Protein AF-0000000078593624 (afdb_homodimer)

Structure (mmCIF, N/CA/C/O backbone):
data_AF-0000000078593624-model_v1
#
loop_
_entity.id
_entity.type
_entity.pdbx_description
1 polymer 'Cobalt-precorrin-6x reductase'
#
loop_
_atom_site.group_PDB
_atom_site.id
_atom_site.type_symbol
_atom_site.label_atom_id
_atom_site.label_alt_id
_atom_site.label_comp_id
_atom_site.label_asym_id
_atom_site.label_entity_id
_atom_site.label_seq_id
_atom_site.pdbx_PDB_ins_code
_atom_site.Cartn_x
_atom_site.Cartn_y
_atom_site.Cartn_z
_atom_site.occupancy
_atom_site.B_iso_or_equiv
_atom_site.auth_seq_id
_atom_site.auth_comp_id
_atom_site.auth_asym_id
_atom_site.auth_atom_id
_atom_site.pdbx_PDB_model_num
ATOM 1 N N . MET A 1 1 ? 10.789 -26.922 -28.766 1 96.38 1 MET A N 1
ATOM 2 C CA . MET A 1 1 ? 10.875 -25.859 -27.75 1 96.38 1 MET A CA 1
ATOM 3 C C . MET A 1 1 ? 9.906 -26.125 -26.609 1 96.38 1 MET A C 1
ATOM 5 O O . MET A 1 1 ? 8.805 -26.625 -26.828 1 96.38 1 MET A O 1
ATOM 9 N N . ILE A 1 2 ? 10.289 -25.797 -25.391 1 97.94 2 ILE A N 1
ATOM 10 C CA . ILE A 1 2 ? 9.43 -25.969 -24.234 1 97.94 2 ILE A CA 1
ATOM 11 C C . ILE A 1 2 ? 8.68 -24.672 -23.938 1 97.94 2 ILE A C 1
ATOM 13 O O . ILE A 1 2 ? 9.281 -23.594 -23.891 1 97.94 2 ILE A O 1
ATOM 17 N N . GLY A 1 3 ? 7.391 -24.734 -23.875 1 98.31 3 GLY A N 1
ATOM 18 C CA . GLY A 1 3 ? 6.582 -23.609 -23.438 1 98.31 3 GLY A CA 1
ATOM 19 C C . GLY A 1 3 ? 6.301 -23.625 -21.938 1 98.31 3 GLY A C 1
ATOM 20 O O . GLY A 1 3 ? 6.039 -24.688 -21.359 1 98.31 3 GLY A O 1
ATOM 21 N N . LEU A 1 4 ? 6.387 -22.484 -21.344 1 98.38 4 LEU A N 1
ATOM 22 C CA . LEU A 1 4 ? 6.082 -22.312 -19.922 1 98.38 4 LEU A CA 1
ATOM 23 C C . LEU A 1 4 ? 5.086 -21.188 -19.719 1 98.38 4 LEU A C 1
ATOM 25 O O . LEU A 1 4 ? 5.305 -20.062 -20.172 1 98.38 4 LEU A O 1
ATOM 29 N N . ILE A 1 5 ? 3.967 -21.469 -19.094 1 98.06 5 ILE A N 1
ATOM 30 C CA . ILE A 1 5 ? 3.113 -20.438 -18.516 1 98.06 5 ILE A CA 1
ATOM 31 C C . ILE A 1 5 ? 3.416 -20.297 -17.016 1 98.06 5 ILE A C 1
ATOM 33 O O . ILE A 1 5 ? 3.211 -21.219 -16.25 1 98.06 5 ILE A O 1
ATOM 37 N N . LEU A 1 6 ? 3.932 -19.125 -16.703 1 95.94 6 LEU A N 1
ATOM 38 C CA . LEU A 1 6 ? 4.34 -18.906 -15.328 1 95.94 6 LEU A CA 1
ATOM 39 C C . LEU A 1 6 ? 3.496 -17.812 -14.68 1 95.94 6 LEU A C 1
ATOM 41 O O . LEU A 1 6 ? 3.145 -16.828 -15.328 1 95.94 6 LEU A O 1
ATOM 45 N N . GLY A 1 7 ? 3.127 -17.984 -13.367 1 89.88 7 GLY A N 1
ATOM 46 C CA . GLY A 1 7 ? 2.311 -17.016 -12.633 1 89.88 7 GLY A CA 1
ATOM 47 C C . GLY A 1 7 ? 2.402 -17.188 -11.125 1 89.88 7 GLY A C 1
ATOM 48 O O . GLY A 1 7 ? 1.666 -16.547 -10.375 1 89.88 7 GLY A O 1
ATOM 49 N N . THR A 1 8 ? 3.234 -18.047 -10.641 1 86.19 8 THR A N 1
ATOM 50 C CA . THR A 1 8 ? 3.455 -18.281 -9.219 1 86.19 8 THR A CA 1
ATOM 51 C C . THR A 1 8 ? 4.934 -18.141 -8.875 1 86.19 8 THR A C 1
ATOM 53 O O . THR A 1 8 ? 5.777 -18 -9.758 1 86.19 8 THR A O 1
ATOM 56 N N . SER A 1 9 ? 5.156 -18.125 -7.594 1 88.06 9 SER A N 1
ATOM 57 C CA . SER A 1 9 ? 6.539 -17.984 -7.148 1 88.06 9 SER A CA 1
ATOM 58 C C . SER A 1 9 ? 7.379 -19.188 -7.559 1 88.06 9 SER A C 1
ATOM 60 O O . SER A 1 9 ? 8.602 -19.078 -7.68 1 88.06 9 SER A O 1
ATOM 62 N N . GLU A 1 10 ? 6.758 -20.312 -7.812 1 92.25 10 GLU A N 1
ATOM 63 C CA . GLU A 1 10 ? 7.449 -21.531 -8.242 1 92.25 10 GLU A CA 1
ATOM 64 C C . GLU A 1 10 ? 8.008 -21.375 -9.656 1 92.25 10 GLU A C 1
ATOM 66 O O . GLU A 1 10 ? 8.883 -22.125 -10.07 1 92.25 10 GLU A O 1
ATOM 71 N N . GLY A 1 11 ? 7.453 -20.438 -10.312 1 92.94 11 GLY A N 1
ATOM 72 C CA . GLY A 1 11 ? 7.883 -20.219 -11.688 1 92.94 11 GLY A CA 1
ATOM 73 C C . GLY A 1 11 ? 9.383 -20.062 -11.828 1 92.94 11 GLY A C 1
ATOM 74 O O . GLY A 1 11 ? 9.992 -20.625 -12.734 1 92.94 11 GLY A O 1
ATOM 75 N N . LYS A 1 12 ? 10.008 -19.344 -10.961 1 94.25 12 LYS A N 1
ATOM 76 C CA . LYS A 1 12 ? 11.453 -19.125 -10.992 1 94.25 12 LYS A CA 1
ATOM 77 C C . LYS A 1 12 ? 12.203 -20.438 -10.773 1 94.25 12 LYS A C 1
ATOM 79 O O . LYS A 1 12 ? 13.219 -20.703 -11.43 1 94.25 12 LYS A O 1
ATOM 84 N N . ASP A 1 13 ? 11.711 -21.203 -9.805 1 95.75 13 ASP A N 1
ATOM 85 C CA . ASP A 1 13 ? 12.328 -22.5 -9.523 1 95.75 13 ASP A CA 1
ATOM 86 C C . ASP A 1 13 ? 12.234 -23.438 -10.727 1 95.75 13 ASP A C 1
ATOM 88 O O . ASP A 1 13 ? 13.219 -24.094 -11.086 1 95.75 13 ASP A O 1
ATOM 92 N N . ILE A 1 14 ? 11.125 -23.469 -11.328 1 96.94 14 ILE A N 1
ATOM 93 C CA . ILE A 1 14 ? 10.891 -24.297 -12.5 1 96.94 14 ILE A CA 1
ATOM 94 C C . ILE A 1 14 ? 11.844 -23.891 -13.625 1 96.94 14 ILE A C 1
ATOM 96 O O . ILE A 1 14 ? 12.531 -24.734 -14.203 1 96.94 14 ILE A O 1
ATOM 100 N N . LEU A 1 15 ? 11.875 -22.609 -13.852 1 96.69 15 LEU A N 1
ATOM 101 C CA . LEU A 1 15 ? 12.727 -22.094 -14.922 1 96.69 15 LEU A CA 1
ATOM 102 C C . LEU A 1 15 ? 14.195 -22.359 -14.633 1 96.69 15 LEU A C 1
ATOM 104 O O . LEU A 1 15 ? 14.953 -22.75 -15.523 1 96.69 15 LEU A O 1
ATOM 108 N N . SER A 1 16 ? 14.578 -22.141 -13.398 1 96.81 16 SER A N 1
ATOM 109 C CA . SER A 1 16 ? 15.961 -22.391 -12.992 1 96.81 16 SER A CA 1
ATOM 110 C C . SER A 1 16 ? 16.359 -23.828 -13.25 1 96.81 16 SER A C 1
ATOM 112 O O . SER A 1 16 ? 17.453 -24.094 -13.766 1 96.81 16 SER A O 1
ATOM 114 N N . ARG A 1 17 ? 15.57 -24.734 -12.953 1 96.88 17 ARG A N 1
ATOM 115 C CA . ARG A 1 17 ? 15.859 -26.156 -13.109 1 96.88 17 ARG A CA 1
ATOM 116 C C . ARG A 1 17 ? 15.891 -26.547 -14.586 1 96.88 17 ARG A C 1
ATOM 118 O O . ARG A 1 17 ? 16.766 -27.297 -15.008 1 96.88 17 ARG A O 1
ATOM 125 N N . ILE A 1 18 ? 15.016 -26.047 -15.352 1 96.81 18 ILE A N 1
ATOM 126 C CA . ILE A 1 18 ? 14.984 -26.359 -16.781 1 96.81 18 ILE A CA 1
ATOM 127 C C . ILE A 1 18 ? 16.219 -25.781 -17.453 1 96.81 18 ILE A C 1
ATOM 129 O O . ILE A 1 18 ? 16.781 -26.406 -18.359 1 96.81 18 ILE A O 1
ATOM 133 N N . ASN A 1 19 ? 16.578 -24.562 -16.984 1 96.94 19 ASN A N 1
ATOM 134 C CA . ASN A 1 19 ? 17.719 -23.875 -17.562 1 96.94 19 ASN A CA 1
ATOM 135 C C . ASN A 1 19 ? 19 -24.688 -17.422 1 96.94 19 ASN A C 1
ATOM 137 O O . ASN A 1 19 ? 19.969 -24.469 -18.141 1 96.94 19 ASN A O 1
ATOM 141 N N . THR A 1 20 ? 19.078 -25.609 -16.453 1 95.94 20 THR A N 1
ATOM 142 C CA . THR A 1 20 ? 20.25 -26.469 -16.312 1 95.94 20 THR A CA 1
ATOM 143 C C . THR A 1 20 ? 20.359 -27.406 -17.5 1 95.94 20 THR A C 1
ATOM 145 O O . THR A 1 20 ? 21.422 -27.984 -17.75 1 95.94 20 THR A O 1
ATOM 148 N N . PHE A 1 21 ? 19.344 -27.531 -18.312 1 95.44 21 PHE A N 1
ATOM 149 C CA . PHE A 1 21 ? 19.328 -28.484 -19.422 1 95.44 21 PHE A CA 1
ATOM 150 C C . PHE A 1 21 ? 19.203 -27.75 -20.75 1 95.44 21 PHE A C 1
ATOM 152 O O . PHE A 1 21 ? 19.797 -28.172 -21.75 1 95.44 21 PHE A O 1
ATOM 159 N N . THR A 1 22 ? 18.469 -26.703 -20.828 1 96.06 22 THR A N 1
ATOM 160 C CA . THR A 1 22 ? 18.219 -26.062 -22.109 1 96.06 22 THR A CA 1
ATOM 161 C C . THR A 1 22 ? 17.797 -24.609 -21.906 1 96.06 22 THR A C 1
ATOM 163 O O . THR A 1 22 ? 17.375 -24.234 -20.812 1 96.06 22 THR A O 1
ATOM 166 N N . ASP A 1 23 ? 17.922 -23.812 -22.875 1 97.12 23 ASP A N 1
ATOM 167 C CA . ASP A 1 23 ? 17.406 -22.453 -22.906 1 97.12 23 ASP A CA 1
ATOM 168 C C . ASP A 1 23 ? 16.391 -22.281 -24.031 1 97.12 23 ASP A C 1
ATOM 170 O O . ASP A 1 23 ? 15.93 -21.156 -24.297 1 97.12 23 ASP A O 1
ATOM 174 N N . ASP A 1 24 ? 16.125 -23.344 -24.719 1 97.56 24 ASP A N 1
ATOM 175 C CA . ASP A 1 24 ? 15.117 -23.328 -25.781 1 97.56 24 ASP A CA 1
ATOM 176 C C . ASP A 1 24 ? 13.703 -23.297 -25.203 1 97.56 24 ASP A C 1
ATOM 178 O O . ASP A 1 24 ? 12.977 -24.297 -25.297 1 97.56 24 ASP A O 1
ATOM 182 N N . ILE A 1 25 ? 13.375 -22.125 -24.625 1 98.06 25 ILE A N 1
ATOM 183 C CA . ILE A 1 25 ? 12.172 -22 -23.812 1 98.06 25 ILE A CA 1
ATOM 184 C C . ILE A 1 25 ? 11.383 -20.766 -24.266 1 98.06 25 ILE A C 1
ATOM 186 O O . ILE A 1 25 ? 11.961 -19.719 -24.531 1 98.06 25 ILE A O 1
ATOM 190 N N . PHE A 1 26 ? 10.062 -20.938 -24.391 1 98.5 26 PHE A N 1
ATOM 191 C CA . PHE A 1 26 ? 9.094 -19.844 -24.484 1 98.5 26 PHE A CA 1
ATOM 192 C C . PHE A 1 26 ? 8.375 -19.641 -23.156 1 98.5 26 PHE A C 1
ATOM 194 O O . PHE A 1 26 ? 7.824 -20.578 -22.578 1 98.5 26 PHE A O 1
ATOM 201 N N . ILE A 1 27 ? 8.422 -18.438 -22.656 1 98.31 27 ILE A N 1
ATOM 202 C CA . ILE A 1 27 ? 7.75 -18.141 -21.391 1 98.31 27 ILE A CA 1
ATOM 203 C C . ILE A 1 27 ? 6.582 -17.188 -21.641 1 98.31 27 ILE A C 1
ATOM 205 O O . ILE A 1 27 ? 6.711 -16.219 -22.406 1 98.31 27 ILE A O 1
ATOM 209 N N . SER A 1 28 ? 5.461 -17.484 -21.047 1 98 28 SER A N 1
ATOM 210 C CA . SER A 1 28 ? 4.312 -16.578 -21.062 1 98 28 SER A CA 1
ATOM 211 C C . SER A 1 28 ? 3.883 -16.219 -19.641 1 98 28 SER A C 1
ATOM 213 O O . SER A 1 28 ? 3.703 -17.094 -18.797 1 98 28 SER A O 1
ATOM 215 N N . THR A 1 29 ? 3.766 -14.945 -19.312 1 95.94 29 THR A N 1
ATOM 216 C CA . THR A 1 29 ? 3.199 -14.414 -18.078 1 95.94 29 THR A CA 1
ATOM 217 C C . THR A 1 29 ? 2.023 -13.492 -18.375 1 95.94 29 THR A C 1
ATOM 219 O O . THR A 1 29 ? 1.863 -13.023 -19.5 1 95.94 29 THR A O 1
ATOM 222 N N . ALA A 1 30 ? 1.22 -13.242 -17.359 1 90.94 30 ALA A N 1
ATOM 223 C CA . ALA A 1 30 ? 0.015 -12.445 -17.578 1 90.94 30 ALA A CA 1
ATOM 224 C C . ALA A 1 30 ? 0.334 -10.953 -17.547 1 90.94 30 ALA A C 1
ATOM 226 O O . ALA A 1 30 ? -0.432 -10.141 -18.078 1 90.94 30 ALA A O 1
ATOM 227 N N . THR A 1 31 ? 1.437 -10.578 -16.891 1 88.69 31 THR A N 1
ATOM 228 C CA . THR A 1 31 ? 1.72 -9.164 -16.688 1 88.69 31 THR A CA 1
ATOM 229 C C . THR A 1 31 ? 3.189 -8.859 -16.969 1 88.69 31 THR A C 1
ATOM 231 O O . THR A 1 31 ? 4.035 -9.758 -16.906 1 88.69 31 THR A O 1
ATOM 234 N N . GLU A 1 32 ? 3.385 -7.605 -17.281 1 89.44 32 GLU A N 1
ATOM 235 C CA . GLU A 1 32 ? 4.758 -7.148 -17.469 1 89.44 32 GLU A CA 1
ATOM 236 C C . GLU A 1 32 ? 5.574 -7.34 -16.188 1 89.44 32 GLU A C 1
ATOM 238 O O . GLU A 1 32 ? 6.758 -7.68 -16.25 1 89.44 32 GLU A O 1
ATOM 243 N N . TYR A 1 33 ? 4.949 -7.137 -15.102 1 87.62 33 TYR A N 1
ATOM 244 C CA . TYR A 1 33 ? 5.629 -7.332 -13.828 1 87.62 33 TYR A CA 1
ATOM 245 C C . TYR A 1 33 ? 6.07 -8.781 -13.664 1 87.62 33 TYR A C 1
ATOM 247 O O . TYR A 1 33 ? 7.223 -9.055 -13.312 1 87.62 33 TYR A O 1
ATOM 255 N N . GLY A 1 34 ? 5.164 -9.664 -13.891 1 90.31 34 GLY A N 1
ATOM 256 C CA . GLY A 1 34 ? 5.52 -11.07 -13.828 1 90.31 34 GLY A CA 1
ATOM 257 C C . GLY A 1 34 ? 6.703 -11.43 -14.711 1 90.31 34 GLY A C 1
ATOM 258 O O . GLY A 1 34 ? 7.594 -12.172 -14.289 1 90.31 34 GLY A O 1
ATOM 259 N N . GLY A 1 35 ? 6.734 -10.891 -15.875 1 91.81 35 GLY A N 1
ATOM 260 C CA . GLY A 1 35 ? 7.836 -11.125 -16.797 1 91.81 35 GLY A CA 1
ATOM 261 C C . GLY A 1 35 ? 9.156 -10.555 -16.312 1 91.81 35 GLY A C 1
ATOM 262 O O . GLY A 1 35 ? 10.203 -11.18 -16.469 1 91.81 35 GLY A O 1
ATOM 263 N N . SER A 1 36 ? 9.055 -9.414 -15.742 1 90.12 36 SER A N 1
ATOM 264 C CA . SER A 1 36 ? 10.258 -8.727 -15.289 1 90.12 36 SER A CA 1
ATOM 265 C C . SER A 1 36 ? 10.984 -9.531 -14.219 1 90.12 36 SER A C 1
ATOM 267 O O . SER A 1 36 ? 12.195 -9.406 -14.055 1 90.12 36 SER A O 1
ATOM 269 N N . LEU A 1 37 ? 10.266 -10.375 -13.484 1 91.19 37 LEU A N 1
ATOM 270 C CA . LEU A 1 37 ? 10.844 -11.203 -12.43 1 91.19 37 LEU A CA 1
ATOM 271 C C . LEU A 1 37 ? 11.719 -12.305 -13.008 1 91.19 37 LEU A C 1
ATOM 273 O O . LEU A 1 37 ? 12.469 -12.953 -12.281 1 91.19 37 LEU A O 1
ATOM 277 N N . LEU A 1 38 ? 11.727 -12.445 -14.273 1 94.12 38 LEU A N 1
ATOM 278 C CA . LEU A 1 38 ? 12.398 -13.57 -14.906 1 94.12 38 LEU A CA 1
ATOM 279 C C . LEU A 1 38 ? 13.578 -13.094 -15.75 1 94.12 38 LEU A C 1
ATOM 281 O O . LEU A 1 38 ? 14.156 -13.875 -16.516 1 94.12 38 LEU A O 1
ATOM 285 N N . LYS A 1 39 ? 13.953 -11.836 -15.617 1 90.5 39 LYS A N 1
ATOM 286 C CA . LYS A 1 39 ? 14.945 -11.203 -16.484 1 90.5 39 LYS A CA 1
ATOM 287 C C . LYS A 1 39 ? 16.297 -11.891 -16.359 1 90.5 39 LYS A C 1
ATOM 289 O O . LYS A 1 39 ? 17.078 -11.898 -17.312 1 90.5 39 LYS A O 1
ATOM 294 N N . ASP A 1 40 ? 16.609 -12.508 -15.266 1 93 40 ASP A N 1
ATOM 295 C CA . ASP A 1 40 ? 17.938 -13.078 -15.016 1 93 40 ASP A CA 1
ATOM 296 C C . ASP A 1 40 ? 17.984 -14.539 -15.438 1 93 40 ASP A C 1
ATOM 298 O O . ASP A 1 40 ? 19.016 -15.211 -15.258 1 93 40 ASP A O 1
ATOM 302 N N . TYR A 1 41 ? 16.969 -15.094 -15.961 1 97 41 TYR A N 1
ATOM 303 C CA . TYR A 1 41 ? 16.922 -16.484 -16.422 1 97 41 TYR A CA 1
ATOM 304 C C . TYR A 1 41 ? 17.094 -16.562 -17.922 1 97 41 TYR A C 1
ATOM 306 O O . TYR A 1 41 ? 17.156 -15.547 -18.609 1 97 41 TYR A O 1
ATOM 314 N N . LYS A 1 42 ? 17.312 -17.828 -18.344 1 97.69 42 LYS A N 1
ATOM 315 C CA . LYS A 1 42 ? 17.562 -18.016 -19.766 1 97.69 42 LYS A CA 1
ATOM 316 C C . LYS A 1 42 ? 16.312 -18.5 -20.484 1 97.69 42 LYS A C 1
ATOM 318 O O . LYS A 1 42 ? 15.664 -19.453 -20.047 1 97.69 42 LYS A O 1
ATOM 323 N N . TYR A 1 43 ? 15.969 -17.828 -21.516 1 98 43 TYR A N 1
ATOM 324 C CA . TYR A 1 43 ? 14.867 -18.188 -22.406 1 98 43 TYR A CA 1
ATOM 325 C C . TYR A 1 43 ? 15.031 -17.531 -23.766 1 98 43 TYR A C 1
ATOM 327 O O . TYR A 1 43 ? 15.758 -16.547 -23.906 1 98 43 TYR A O 1
ATOM 335 N N . LYS A 1 44 ? 14.375 -18.062 -24.766 1 98 44 LYS A N 1
ATOM 336 C CA . LYS A 1 44 ? 14.461 -17.5 -26.109 1 98 44 LYS A CA 1
ATOM 337 C C . LYS A 1 44 ? 13.406 -16.406 -26.312 1 98 44 LYS A C 1
ATOM 339 O O . LYS A 1 44 ? 13.664 -15.406 -26.984 1 98 44 LYS A O 1
ATOM 344 N N . TYR A 1 45 ? 12.203 -16.672 -25.812 1 97.69 45 TYR A N 1
ATOM 345 C CA . TYR A 1 45 ? 11.086 -15.75 -26 1 97.69 45 TYR A CA 1
ATOM 346 C C . TYR A 1 45 ? 10.328 -15.547 -24.703 1 97.69 45 TYR A C 1
ATOM 348 O O . TYR A 1 45 ? 10.141 -16.484 -23.922 1 97.69 45 TYR A O 1
ATOM 356 N N . LEU A 1 46 ? 9.938 -14.312 -24.469 1 97.5 46 LEU A N 1
ATOM 357 C CA . LEU A 1 46 ? 9.141 -13.953 -23.297 1 97.5 46 LEU A CA 1
ATOM 358 C C . LEU A 1 46 ? 7.918 -13.133 -23.719 1 97.5 46 LEU A C 1
ATOM 360 O O . LEU A 1 46 ? 8.055 -12.086 -24.344 1 97.5 46 LEU A O 1
ATOM 364 N N . ASN A 1 47 ? 6.766 -13.711 -23.453 1 97.12 47 ASN A N 1
ATOM 365 C CA . ASN A 1 47 ? 5.508 -12.984 -23.578 1 97.12 47 ASN A CA 1
ATOM 366 C C . ASN A 1 47 ? 5.016 -12.461 -22.234 1 97.12 47 ASN A C 1
ATOM 368 O O . ASN A 1 47 ? 4.875 -13.227 -21.281 1 97.12 47 ASN A O 1
ATOM 372 N N . HIS A 1 48 ? 4.691 -11.203 -22.062 1 94 48 HIS A N 1
ATOM 373 C CA . HIS A 1 48 ? 4.309 -10.641 -20.781 1 94 48 HIS A CA 1
ATOM 374 C C . HIS A 1 48 ? 2.885 -10.094 -20.812 1 94 48 HIS A C 1
ATOM 376 O O . HIS A 1 48 ? 2.586 -9.086 -20.172 1 94 48 HIS A O 1
ATOM 382 N N . SER A 1 49 ? 2.111 -10.562 -21.688 1 93.06 49 SER A N 1
ATOM 383 C CA . SER A 1 49 ? 0.694 -10.234 -21.797 1 93.06 49 SER A CA 1
ATOM 384 C C . SER A 1 49 ? -0.166 -11.492 -21.859 1 93.06 49 SER A C 1
ATOM 386 O O . SER A 1 49 ? 0.286 -12.531 -22.328 1 93.06 49 SER A O 1
ATOM 388 N N . PRO A 1 50 ? -1.394 -11.391 -21.422 1 93.75 50 PRO A N 1
ATOM 389 C CA . PRO A 1 50 ? -2.262 -12.57 -21.484 1 93.75 50 PRO A CA 1
ATOM 390 C C . PRO A 1 50 ? -2.459 -13.078 -22.906 1 93.75 50 PRO A C 1
ATOM 392 O O . PRO A 1 50 ? -2.539 -12.289 -23.844 1 93.75 50 PRO A O 1
ATOM 395 N N . LEU A 1 51 ? -2.537 -14.359 -23.094 1 96.75 51 LEU A N 1
ATOM 396 C CA . LEU A 1 51 ? -2.832 -14.984 -24.375 1 96.75 51 LEU A CA 1
ATOM 397 C C . LEU A 1 51 ? -4.191 -15.672 -24.344 1 96.75 51 LEU A C 1
ATOM 399 O O . LEU A 1 51 ? -4.539 -16.328 -23.359 1 96.75 51 LEU A O 1
ATOM 403 N N . ASP A 1 52 ? -4.941 -15.422 -25.359 1 97.12 52 ASP A N 1
ATOM 404 C CA . ASP A 1 52 ? -6.16 -16.203 -25.547 1 97.12 52 ASP A CA 1
ATOM 405 C C . ASP A 1 52 ? -5.898 -17.438 -26.406 1 97.12 52 ASP A C 1
ATOM 407 O O . ASP A 1 52 ? -4.746 -17.781 -26.672 1 97.12 52 ASP A O 1
ATOM 411 N N . PHE A 1 53 ? -6.965 -18.125 -26.719 1 98.12 53 PHE A N 1
ATOM 412 C CA . PHE A 1 53 ? -6.863 -19.359 -27.484 1 98.12 53 PHE A CA 1
ATOM 413 C C . PHE A 1 53 ? -6.094 -19.125 -28.781 1 98.12 53 PHE A C 1
ATOM 415 O O . PHE A 1 53 ? -5.129 -19.844 -29.062 1 98.12 53 PHE A O 1
ATOM 422 N N . ASP A 1 54 ? -6.48 -18.141 -29.531 1 98.25 54 ASP A N 1
ATOM 423 C CA . ASP A 1 54 ? -5.836 -17.844 -30.812 1 98.25 54 ASP A CA 1
ATOM 424 C C . ASP A 1 54 ? -4.375 -17.469 -30.609 1 98.25 54 ASP A C 1
ATOM 426 O O . ASP A 1 54 ? -3.518 -17.812 -31.422 1 98.25 54 ASP A O 1
ATOM 430 N N . GLY A 1 55 ? -4.191 -16.734 -29.578 1 98.12 55 GLY A N 1
ATOM 431 C CA . GLY A 1 55 ? -2.82 -16.375 -29.25 1 98.12 55 GLY A CA 1
ATOM 432 C C . GLY A 1 55 ? -1.934 -17.578 -29 1 98.12 55 GLY A C 1
ATOM 433 O O . GLY A 1 55 ? -0.803 -17.625 -29.484 1 98.12 55 GLY A O 1
ATOM 434 N N . PHE A 1 56 ? -2.42 -18.516 -28.281 1 98.56 56 PHE A N 1
ATOM 435 C CA . PHE A 1 56 ? -1.668 -19.734 -28 1 98.56 56 PHE A CA 1
ATOM 436 C C . PHE A 1 56 ? -1.403 -20.516 -29.281 1 98.56 56 PHE A C 1
ATOM 438 O O . PHE A 1 56 ? -0.282 -20.969 -29.516 1 98.56 56 PHE A O 1
ATOM 445 N N . ILE A 1 57 ? -2.422 -20.656 -30.094 1 98.56 57 ILE A N 1
ATOM 446 C CA . ILE A 1 57 ? -2.275 -21.375 -31.344 1 98.56 57 ILE A CA 1
ATOM 447 C C . ILE A 1 57 ? -1.158 -20.75 -32.188 1 98.56 57 ILE A C 1
ATOM 449 O O . ILE A 1 57 ? -0.263 -21.453 -32.656 1 98.56 57 ILE A O 1
ATOM 453 N N . LYS A 1 58 ? -1.284 -19.469 -32.281 1 98.44 58 LYS A N 1
ATOM 454 C CA . LYS A 1 58 ? -0.304 -18.75 -33.094 1 98.44 58 LYS A CA 1
ATOM 455 C C . LYS A 1 58 ? 1.108 -18.953 -32.531 1 98.44 58 LYS A C 1
ATOM 457 O O . LYS A 1 58 ? 2.02 -19.312 -33.281 1 98.44 58 LYS A O 1
ATOM 462 N N . VAL A 1 59 ? 1.289 -18.766 -31.281 1 98.31 59 VAL A N 1
ATOM 463 C CA . VAL A 1 59 ? 2.607 -18.844 -30.672 1 98.31 59 VAL A CA 1
ATOM 464 C C . VAL A 1 59 ? 3.137 -20.266 -30.734 1 98.31 59 VAL A C 1
ATOM 466 O O . VAL A 1 59 ? 4.316 -20.484 -31.016 1 98.31 59 VAL A O 1
ATOM 469 N N . PHE A 1 60 ? 2.316 -21.219 -30.469 1 98.5 60 PHE A N 1
ATOM 470 C CA . PHE A 1 60 ? 2.734 -22.625 -30.453 1 98.5 60 PHE A CA 1
ATOM 471 C C . PHE A 1 60 ? 3.223 -23.047 -31.828 1 98.5 60 PHE A C 1
ATOM 473 O O . PHE A 1 60 ? 4.223 -23.766 -31.953 1 98.5 60 PHE A O 1
ATOM 480 N N . GLU A 1 61 ? 2.557 -22.594 -32.844 1 98.25 61 GLU A N 1
ATOM 481 C CA . GLU A 1 61 ? 2.945 -22.922 -34.188 1 98.25 61 GLU A CA 1
ATOM 482 C C . GLU A 1 61 ? 4.211 -22.188 -34.625 1 98.25 61 GLU A C 1
ATOM 484 O O . GLU A 1 61 ? 5.148 -22.781 -35.156 1 98.25 61 GLU A O 1
ATOM 489 N N . GLU A 1 62 ? 4.156 -20.922 -34.344 1 98.06 62 GLU A N 1
ATOM 490 C CA . GLU A 1 62 ? 5.27 -20.062 -34.781 1 98.06 62 GLU A CA 1
ATOM 491 C C . GLU A 1 62 ? 6.566 -20.484 -34.094 1 98.06 62 GLU A C 1
ATOM 493 O O . GLU A 1 62 ? 7.637 -20.438 -34.719 1 98.06 62 GLU A O 1
ATOM 498 N N . LYS A 1 63 ? 6.441 -20.906 -32.844 1 97.62 63 LYS A N 1
ATOM 499 C CA . LYS A 1 63 ? 7.648 -21.188 -32.094 1 97.62 63 LYS A CA 1
ATOM 500 C C . LYS A 1 63 ? 7.906 -22.688 -32 1 97.62 63 LYS A C 1
ATOM 502 O O . LYS A 1 63 ? 8.883 -23.125 -31.391 1 97.62 63 LYS A O 1
ATOM 507 N N . HIS A 1 64 ? 7.074 -23.453 -32.594 1 97 64 HIS A N 1
ATOM 508 C CA . HIS A 1 64 ? 7.211 -24.906 -32.625 1 97 64 HIS A CA 1
ATOM 509 C C . HIS A 1 64 ? 7.312 -25.5 -31.219 1 97 64 HIS A C 1
ATOM 511 O O . HIS A 1 64 ? 8.25 -26.234 -30.922 1 97 64 HIS A O 1
ATOM 517 N N . ILE A 1 65 ? 6.363 -25.156 -30.422 1 98.12 65 ILE A N 1
ATOM 518 C CA . ILE A 1 65 ? 6.301 -25.672 -29.062 1 98.12 65 ILE A CA 1
ATOM 519 C C . ILE A 1 65 ? 5.977 -27.172 -29.078 1 98.12 65 ILE A C 1
ATOM 521 O O . ILE A 1 65 ? 5.023 -27.594 -29.734 1 98.12 65 ILE A O 1
ATOM 525 N N . ASN A 1 66 ? 6.73 -27.906 -28.438 1 95.69 66 ASN A N 1
ATOM 526 C CA . ASN A 1 66 ? 6.516 -29.344 -28.453 1 95.69 66 ASN A CA 1
ATOM 527 C C . ASN A 1 66 ? 5.883 -29.844 -27.156 1 95.69 66 ASN A C 1
ATOM 529 O O . ASN A 1 66 ? 5.273 -30.922 -27.125 1 95.69 66 ASN A O 1
ATOM 533 N N . VAL A 1 67 ? 6.023 -29.094 -26.078 1 98.06 67 VAL A N 1
ATOM 534 C CA . VAL A 1 67 ? 5.414 -29.391 -24.781 1 98.06 67 VAL A CA 1
ATOM 535 C C . VAL A 1 67 ? 5.125 -28.094 -24.031 1 98.06 67 VAL A C 1
ATOM 537 O O . VAL A 1 67 ? 5.891 -27.125 -24.141 1 98.06 67 VAL A O 1
ATOM 540 N N . LEU A 1 68 ? 4.004 -28.016 -23.344 1 98.5 68 LEU A N 1
ATOM 541 C CA . LEU A 1 68 ? 3.637 -26.844 -22.578 1 98.5 68 LEU A CA 1
ATOM 542 C C . LEU A 1 68 ? 3.52 -27.188 -21.094 1 98.5 68 LEU A C 1
ATOM 544 O O . LEU A 1 68 ? 2.787 -28.109 -20.719 1 98.5 68 LEU A O 1
ATOM 548 N N . ILE A 1 69 ? 4.234 -26.5 -20.281 1 98.25 69 ILE A N 1
ATOM 549 C CA . ILE A 1 69 ? 4.094 -26.562 -18.828 1 98.25 69 ILE A CA 1
ATOM 550 C C . ILE A 1 69 ? 3.299 -25.359 -18.344 1 98.25 69 ILE A C 1
ATOM 552 O O . ILE A 1 69 ? 3.699 -24.219 -18.547 1 98.25 69 ILE A O 1
ATOM 556 N N . ASP A 1 70 ? 2.223 -25.625 -17.734 1 97.69 70 ASP A N 1
ATOM 557 C CA . ASP A 1 70 ? 1.367 -24.594 -17.156 1 97.69 70 ASP A CA 1
ATOM 558 C C . ASP A 1 70 ? 1.539 -24.531 -15.641 1 97.69 70 ASP A C 1
ATOM 560 O O . ASP A 1 70 ? 1.01 -25.359 -14.914 1 97.69 70 ASP A O 1
ATOM 564 N N . ALA A 1 71 ? 2.273 -23.562 -15.234 1 96.5 71 ALA A N 1
ATOM 565 C CA . ALA A 1 71 ? 2.447 -23.281 -13.812 1 96.5 71 ALA A CA 1
ATOM 566 C C . ALA A 1 71 ? 1.808 -21.953 -13.438 1 96.5 71 ALA A C 1
ATOM 568 O O . ALA A 1 71 ? 2.342 -21.203 -12.609 1 96.5 71 ALA A O 1
ATOM 569 N N . SER A 1 72 ? 0.738 -21.594 -14.133 1 95 72 SER A N 1
ATOM 570 C CA . SER A 1 72 ? -0.021 -20.391 -13.781 1 95 72 SER A CA 1
ATOM 571 C C . SER A 1 72 ? -0.717 -20.547 -12.438 1 95 72 SER A C 1
ATOM 573 O O . SER A 1 72 ? -0.716 -21.641 -11.852 1 95 72 SER A O 1
ATOM 575 N N . HIS A 1 73 ? -1.178 -19.453 -11.969 1 92.56 73 HIS A N 1
ATOM 576 C CA . HIS A 1 73 ? -1.9 -19.469 -10.703 1 92.56 73 HIS A CA 1
ATOM 577 C C . HIS A 1 73 ? -3.094 -20.406 -10.758 1 92.56 73 HIS A C 1
ATOM 579 O O . HIS A 1 73 ? -3.76 -20.516 -11.789 1 92.56 73 HIS A O 1
ATOM 585 N N . PRO A 1 74 ? -3.441 -21.016 -9.633 1 91.88 74 PRO A N 1
ATOM 586 C CA . PRO A 1 74 ? -4.562 -21.969 -9.602 1 91.88 74 PRO A CA 1
ATOM 587 C C . PRO A 1 74 ? -5.887 -21.312 -10.008 1 91.88 74 PRO A C 1
ATOM 589 O O . PRO A 1 74 ? -6.82 -22.016 -10.398 1 91.88 74 PRO A O 1
ATOM 592 N N . TYR A 1 75 ? -5.973 -20.062 -9.938 1 91.88 75 TYR A N 1
ATOM 593 C CA . TYR A 1 75 ? -7.215 -19.344 -10.211 1 91.88 75 TYR A CA 1
ATOM 594 C C . TYR A 1 75 ? -7.211 -18.75 -11.617 1 91.88 75 TYR A C 1
ATOM 596 O O . TYR A 1 75 ? -8.172 -18.094 -12.016 1 91.88 75 TYR A O 1
ATOM 604 N N . ALA A 1 76 ? -6.148 -18.969 -12.289 1 90.75 76 ALA A N 1
ATOM 605 C CA . ALA A 1 76 ? -6.062 -18.5 -13.672 1 90.75 76 ALA A CA 1
ATOM 606 C C . ALA A 1 76 ? -6.766 -19.469 -14.625 1 90.75 76 ALA A C 1
ATOM 608 O O . ALA A 1 76 ? -6.133 -20.047 -15.508 1 90.75 76 ALA A O 1
ATOM 609 N N . VAL A 1 77 ? -8.062 -19.562 -14.531 1 92.25 77 VAL A N 1
ATOM 610 C CA . VAL A 1 77 ? -8.875 -20.578 -15.195 1 92.25 77 VAL A CA 1
ATOM 611 C C . VAL A 1 77 ? -8.883 -20.344 -16.703 1 92.25 77 VAL A C 1
ATOM 613 O O . VAL A 1 77 ? -8.719 -21.281 -17.484 1 92.25 77 VAL A O 1
ATOM 616 N N . ASP A 1 78 ? -9.016 -19.125 -17.094 1 93.44 78 ASP A N 1
ATOM 617 C CA . ASP A 1 78 ? -9.141 -18.797 -18.5 1 93.44 78 ASP A CA 1
ATOM 618 C C . ASP A 1 78 ? -7.887 -19.188 -19.281 1 93.44 78 ASP A C 1
ATOM 620 O O . ASP A 1 78 ? -7.98 -19.828 -20.344 1 93.44 78 ASP A O 1
ATOM 624 N N . VAL A 1 79 ? -6.773 -18.781 -18.766 1 95.5 79 VAL A N 1
ATOM 625 C CA . VAL A 1 79 ? -5.539 -19.078 -19.484 1 95.5 79 VAL A CA 1
ATOM 626 C C . VAL A 1 79 ? -5.328 -20.594 -19.547 1 95.5 79 VAL A C 1
ATOM 628 O O . VAL A 1 79 ? -4.824 -21.125 -20.531 1 95.5 79 VAL A O 1
ATOM 631 N N . THR A 1 80 ? -5.641 -21.281 -18.484 1 95.81 80 THR A N 1
ATOM 632 C CA . THR A 1 80 ? -5.492 -22.734 -18.422 1 95.81 80 THR A CA 1
ATOM 633 C C . THR A 1 80 ? -6.395 -23.406 -19.438 1 95.81 80 THR A C 1
ATOM 635 O O . THR A 1 80 ? -5.945 -24.266 -20.203 1 95.81 80 THR A O 1
ATOM 638 N N . GLN A 1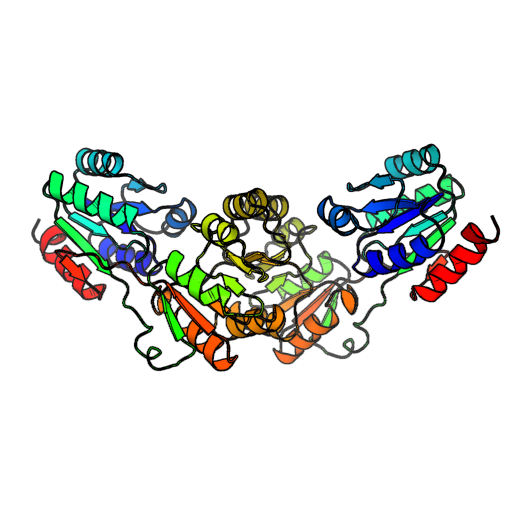 81 ? -7.617 -23.016 -19.484 1 96.12 81 GLN A N 1
ATOM 639 C CA . GLN A 1 81 ? -8.57 -23.578 -20.438 1 96.12 81 GLN A CA 1
ATOM 640 C C . GLN A 1 81 ? -8.125 -23.344 -21.875 1 96.12 81 GLN A C 1
ATOM 642 O O . GLN A 1 81 ? -8.18 -24.25 -22.703 1 96.12 81 GLN A O 1
ATOM 647 N N . ASN A 1 82 ? -7.746 -22.125 -22.156 1 97.31 82 ASN A N 1
ATOM 648 C CA . ASN A 1 82 ? -7.273 -21.781 -23.484 1 97.31 82 ASN A CA 1
ATOM 649 C C . ASN A 1 82 ? -6.031 -22.578 -23.859 1 97.31 82 ASN A C 1
ATOM 651 O O . ASN A 1 82 ? -5.902 -23.047 -25 1 97.31 82 ASN A O 1
ATOM 655 N N . ALA A 1 83 ? -5.156 -22.719 -22.938 1 97.5 83 ALA A N 1
ATOM 656 C CA . ALA A 1 83 ? -3.916 -23.453 -23.172 1 97.5 83 ALA A CA 1
ATOM 657 C C . ALA A 1 83 ? -4.199 -24.922 -23.438 1 97.5 83 ALA A C 1
ATOM 659 O O . ALA A 1 83 ? -3.613 -25.531 -24.344 1 97.5 83 ALA A O 1
ATOM 660 N N . ILE A 1 84 ? -5.043 -25.547 -22.609 1 97.31 84 ILE A N 1
ATOM 661 C CA . ILE A 1 84 ? -5.41 -26.953 -22.781 1 97.31 84 ILE A CA 1
ATOM 662 C C . ILE A 1 84 ? -6.016 -27.156 -24.172 1 97.31 84 ILE A C 1
ATOM 664 O O . ILE A 1 84 ? -5.633 -28.094 -24.875 1 97.31 84 ILE A O 1
ATOM 668 N N . LYS A 1 85 ? -6.957 -26.297 -24.531 1 97.38 85 LYS A N 1
ATOM 669 C CA . LYS A 1 85 ? -7.617 -26.391 -25.828 1 97.38 85 LYS A CA 1
ATOM 670 C C . LYS A 1 85 ? -6.609 -26.266 -26.969 1 97.38 85 LYS A C 1
ATOM 672 O O . LYS A 1 85 ? -6.68 -27.016 -27.953 1 97.38 85 LYS A O 1
ATOM 677 N N . ALA A 1 86 ? -5.746 -25.328 -26.859 1 98.31 86 ALA A N 1
ATOM 678 C CA . ALA A 1 86 ? -4.734 -25.109 -27.891 1 98.31 86 ALA A CA 1
ATOM 679 C C . ALA A 1 86 ? -3.82 -26.328 -28.016 1 98.31 86 ALA A C 1
ATOM 681 O O . ALA A 1 86 ? -3.508 -26.766 -29.141 1 98.31 86 ALA A O 1
ATOM 682 N N . CYS A 1 87 ? -3.346 -26.875 -26.922 1 98.19 87 CYS A N 1
ATOM 683 C CA . CYS A 1 87 ? -2.484 -28.047 -26.922 1 98.19 87 CYS A CA 1
ATOM 684 C C . CYS A 1 87 ? -3.184 -29.234 -27.578 1 98.19 87 CYS A C 1
ATOM 686 O O . CYS A 1 87 ? -2.57 -29.969 -28.344 1 98.19 87 CYS A O 1
ATOM 688 N N . ARG A 1 88 ? -4.438 -29.391 -27.219 1 97.25 88 ARG A N 1
ATOM 689 C CA . ARG A 1 88 ? -5.223 -30.469 -27.797 1 97.25 88 ARG A CA 1
ATOM 690 C C . ARG A 1 88 ? -5.305 -30.328 -29.312 1 97.25 88 ARG A C 1
ATOM 692 O O . ARG A 1 88 ? -5.105 -31.312 -30.047 1 97.25 88 ARG A O 1
ATOM 699 N N . GLN A 1 89 ? -5.586 -29.172 -29.75 1 97.88 89 GLN A N 1
ATOM 700 C CA . GLN A 1 89 ? -5.75 -28.922 -31.188 1 97.88 89 GLN A CA 1
ATOM 701 C C . GLN A 1 89 ? -4.453 -29.188 -31.938 1 97.88 89 GLN A C 1
ATOM 703 O O . GLN A 1 89 ? -4.477 -29.656 -33.062 1 97.88 89 GLN A O 1
ATOM 708 N N . LEU A 1 90 ? -3.365 -28.875 -31.375 1 98.19 90 LEU A N 1
ATOM 709 C CA . LEU A 1 90 ? -2.082 -28.953 -32.062 1 98.19 90 LEU A CA 1
ATOM 710 C C . LEU A 1 90 ? -1.336 -30.219 -31.688 1 98.19 90 LEU A C 1
ATOM 712 O O . LEU A 1 90 ? -0.182 -30.422 -32.062 1 98.19 90 LEU A O 1
ATOM 716 N N . ASN A 1 91 ? -1.964 -31.047 -30.891 1 97.5 91 ASN A N 1
ATOM 717 C CA . ASN A 1 91 ? -1.375 -32.312 -30.422 1 97.5 91 ASN A CA 1
ATOM 718 C C . ASN A 1 91 ? -0.068 -32.062 -29.672 1 97.5 91 ASN A C 1
ATOM 720 O O . ASN A 1 91 ? 0.949 -32.688 -29.969 1 97.5 91 ASN A O 1
ATOM 724 N N . ILE A 1 92 ? -0.037 -31.062 -28.859 1 98 92 ILE A N 1
ATOM 725 C CA . ILE A 1 92 ? 1.062 -30.734 -27.953 1 98 92 ILE A CA 1
ATOM 726 C C . ILE A 1 92 ? 0.751 -31.266 -26.562 1 98 92 ILE A C 1
ATOM 728 O O . ILE A 1 92 ? -0.38 -31.141 -26.078 1 98 92 ILE A O 1
ATOM 732 N N . GLU A 1 93 ? 1.69 -31.875 -25.922 1 98.06 93 GLU A N 1
ATOM 733 C CA . GLU A 1 93 ? 1.45 -32.344 -24.562 1 98.06 93 GLU A CA 1
ATOM 734 C C . GLU A 1 93 ? 1.322 -31.188 -23.578 1 98.06 93 GLU A C 1
ATOM 736 O O . GLU A 1 93 ? 2.176 -30.297 -23.547 1 98.06 93 GLU A O 1
ATOM 741 N N . TYR A 1 94 ? 0.299 -31.203 -22.875 1 98.12 94 TYR A N 1
ATOM 742 C CA . TYR A 1 94 ? 0.034 -30.25 -21.797 1 98.12 94 TYR A CA 1
ATOM 743 C C . TYR A 1 94 ? 0.378 -30.828 -20.438 1 98.12 94 TYR A C 1
ATOM 745 O O . TYR A 1 94 ? -0.099 -31.922 -20.094 1 98.12 94 TYR A O 1
ATOM 753 N N . ILE A 1 95 ? 1.197 -30.125 -19.719 1 98.12 95 ILE A N 1
ATOM 754 C CA . ILE A 1 95 ? 1.588 -30.547 -18.375 1 98.12 95 ILE A CA 1
ATOM 755 C C . ILE A 1 95 ? 1.211 -29.469 -17.359 1 98.12 95 ILE A C 1
ATOM 757 O O . ILE A 1 95 ? 1.57 -28.297 -17.531 1 98.12 95 ILE A O 1
ATOM 761 N N . ARG A 1 96 ? 0.498 -29.828 -16.344 1 97.5 96 ARG A N 1
ATOM 762 C CA . ARG A 1 96 ? 0.097 -28.891 -15.297 1 97.5 96 ARG A CA 1
ATOM 763 C C . ARG A 1 96 ? 0.973 -29.047 -14.062 1 97.5 96 ARG A C 1
ATOM 765 O O . ARG A 1 96 ? 1.168 -30.172 -13.57 1 97.5 96 ARG A O 1
ATOM 772 N N . TYR A 1 97 ? 1.583 -27.984 -13.68 1 96.62 97 TYR A N 1
ATOM 773 C CA . TYR A 1 97 ? 2.057 -27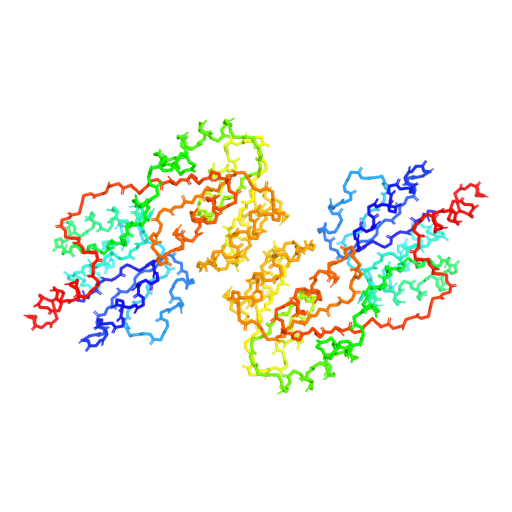.922 -12.305 1 96.62 97 TYR A CA 1
ATOM 774 C C . TYR A 1 97 ? 1.021 -27.266 -11.398 1 96.62 97 TYR A C 1
ATOM 776 O O . TYR A 1 97 ? 0.667 -26.109 -11.586 1 96.62 97 TYR A O 1
ATOM 784 N N . GLU A 1 98 ? 0.521 -27.984 -10.492 1 92.75 98 GLU A N 1
ATOM 785 C CA . GLU A 1 98 ? -0.507 -27.484 -9.594 1 92.75 98 GLU A CA 1
ATOM 786 C C . GLU A 1 98 ? 0.053 -27.25 -8.188 1 92.75 98 GLU A C 1
ATOM 788 O O . GLU A 1 98 ? 0.454 -28.203 -7.516 1 92.75 98 GLU A O 1
ATOM 793 N N . ARG A 1 99 ? 0.057 -25.984 -7.766 1 88.94 99 ARG A N 1
ATOM 794 C CA . ARG A 1 99 ? 0.429 -25.625 -6.402 1 88.94 99 ARG A CA 1
ATOM 795 C C . ARG A 1 99 ? -0.49 -26.312 -5.391 1 88.94 99 ARG A C 1
ATOM 797 O O . ARG A 1 99 ? -1.713 -26.172 -5.469 1 88.94 99 ARG A O 1
ATOM 804 N N . PRO A 1 100 ? 0.141 -27.016 -4.531 1 90.06 100 PRO A N 1
ATOM 805 C CA . PRO A 1 100 ? -0.709 -27.75 -3.592 1 90.06 100 PRO A CA 1
ATOM 806 C C . PRO A 1 100 ? -1.527 -26.828 -2.689 1 90.06 100 PRO A C 1
ATOM 808 O O . PRO A 1 100 ? -1.05 -25.766 -2.295 1 90.06 100 PRO A O 1
ATOM 811 N N . SER A 1 101 ? -2.729 -27.281 -2.408 1 91.06 101 SER A N 1
ATOM 812 C CA . SER A 1 101 ? -3.564 -26.609 -1.42 1 91.06 101 SER A CA 1
ATOM 813 C C . SER A 1 101 ? -2.992 -26.766 -0.015 1 91.06 101 SER A C 1
ATOM 815 O O . SER A 1 101 ? -2.262 -27.719 0.263 1 91.06 101 SER A O 1
ATOM 817 N N . CYS A 1 102 ? -3.297 -25.781 0.864 1 91.44 102 CYS A N 1
ATOM 818 C CA . CYS A 1 102 ? -2.832 -25.891 2.24 1 91.44 102 CYS A CA 1
ATOM 819 C C . CYS A 1 102 ? -3.965 -25.625 3.225 1 91.44 102 CYS A C 1
ATOM 821 O O . CYS A 1 102 ? -3.717 -25.328 4.395 1 91.44 102 CYS A O 1
ATOM 823 N N . ILE A 1 103 ? -5.141 -25.766 2.787 1 94.19 103 ILE A N 1
ATOM 824 C CA . ILE A 1 103 ? -6.242 -25.344 3.643 1 94.19 103 ILE A CA 1
ATOM 825 C C . ILE A 1 103 ? -6.824 -26.547 4.371 1 94.19 103 ILE A C 1
ATOM 827 O O . ILE A 1 103 ? -7.668 -26.406 5.254 1 94.19 103 ILE A O 1
ATOM 831 N N . LYS A 1 104 ? -6.418 -27.734 4.012 1 91.62 104 LYS A N 1
ATOM 832 C CA . LYS A 1 104 ? -6.988 -28.969 4.566 1 91.62 104 LYS A CA 1
ATOM 833 C C . LYS A 1 104 ? -6.93 -28.953 6.09 1 91.62 104 LYS A C 1
ATOM 835 O O . LYS A 1 104 ? -7.863 -29.406 6.754 1 91.62 104 LYS A O 1
ATOM 840 N N . ASP A 1 105 ? -5.848 -28.406 6.637 1 89.38 105 ASP A N 1
ATOM 841 C CA . ASP A 1 105 ? -5.609 -28.422 8.078 1 89.38 105 ASP A CA 1
ATOM 842 C C . ASP A 1 105 ? -6.594 -27.5 8.805 1 89.38 105 ASP A C 1
ATOM 844 O O . ASP A 1 105 ? -6.742 -27.594 10.023 1 89.38 105 ASP A O 1
ATOM 848 N N . PHE A 1 106 ? -7.316 -26.734 8.016 1 94.62 106 PHE A N 1
ATOM 849 C CA . PHE A 1 106 ? -8.164 -25.719 8.641 1 94.62 106 PHE A CA 1
ATOM 850 C C . PHE A 1 106 ? -9.633 -26.016 8.398 1 94.62 106 PHE A C 1
ATOM 852 O O . PHE A 1 106 ? -10.508 -25.312 8.906 1 94.62 106 PHE A O 1
ATOM 859 N N . LYS A 1 107 ? -9.992 -27.016 7.691 1 90.88 107 LYS A N 1
ATOM 860 C CA . LYS A 1 107 ? -11.336 -27.281 7.191 1 90.88 107 LYS A CA 1
ATOM 861 C C . LYS A 1 107 ? -12.305 -27.547 8.336 1 90.88 107 LYS A C 1
ATOM 863 O O . LYS A 1 107 ? -13.516 -27.344 8.195 1 90.88 107 LYS A O 1
ATOM 868 N N . SER A 1 108 ? -11.828 -27.891 9.5 1 91.31 108 SER A N 1
ATOM 869 C CA . SER A 1 108 ? -12.703 -28.234 10.617 1 91.31 108 SER A CA 1
ATOM 870 C C . SER A 1 108 ? -13.078 -26.984 11.422 1 91.31 108 SER A C 1
ATOM 872 O O . SER A 1 108 ? -13.977 -27.031 12.258 1 91.31 108 SER A O 1
ATOM 874 N N . ASN A 1 109 ? -12.453 -25.922 11.141 1 95.81 109 ASN A N 1
ATOM 875 C CA . ASN A 1 109 ? -12.711 -24.703 11.898 1 95.81 109 ASN A CA 1
ATOM 876 C C . ASN A 1 109 ? -13.93 -23.953 11.359 1 95.81 109 ASN A C 1
ATOM 878 O O . ASN A 1 109 ? -14.039 -23.734 10.148 1 95.81 109 ASN A O 1
ATOM 882 N N . GLU A 1 110 ? -14.828 -23.578 12.188 1 96.06 110 GLU A N 1
ATOM 883 C CA . GLU A 1 110 ? -16.094 -22.953 11.797 1 96.06 110 GLU A CA 1
ATOM 884 C C . GLU A 1 110 ? -15.852 -21.578 11.172 1 96.06 110 GLU A C 1
ATOM 886 O O . GLU A 1 110 ? -16.703 -21.078 10.43 1 96.06 110 GLU A O 1
ATOM 891 N N . LYS A 1 111 ? -14.703 -20.953 11.461 1 97.62 111 LYS A N 1
ATOM 892 C CA . LYS A 1 111 ? -14.414 -19.625 10.945 1 97.62 111 LYS A CA 1
ATOM 893 C C . LYS A 1 111 ? -13.727 -19.703 9.586 1 97.62 111 LYS A C 1
ATOM 895 O O . LYS A 1 111 ? -13.484 -18.672 8.945 1 97.62 111 LYS A O 1
ATOM 900 N N . VAL A 1 112 ? -13.375 -20.875 9.219 1 98.31 112 VAL A N 1
ATOM 901 C CA . VAL A 1 112 ? -12.812 -21.094 7.887 1 98.31 112 VAL A CA 1
ATOM 902 C C . VAL A 1 112 ? -13.883 -21.656 6.957 1 98.31 112 VAL A C 1
ATOM 904 O O . VAL A 1 112 ? -14.273 -22.812 7.078 1 98.31 112 VAL A O 1
ATOM 907 N N . ILE A 1 113 ? -14.312 -20.844 6.027 1 98 113 ILE A N 1
ATOM 908 C CA . ILE A 1 113 ? -15.453 -21.188 5.191 1 98 113 ILE A CA 1
ATOM 909 C C . ILE A 1 113 ? -15.039 -21.188 3.721 1 98 113 ILE A C 1
ATOM 911 O O . ILE A 1 113 ? -14.586 -20.172 3.201 1 98 113 ILE A O 1
ATOM 915 N N . GLU A 1 114 ? -15.203 -22.281 3.125 1 96.94 114 GLU A N 1
ATOM 916 C CA . GLU A 1 114 ? -14.984 -22.359 1.686 1 96.94 114 GLU A CA 1
ATOM 917 C C . GLU A 1 114 ? -16.25 -22 0.909 1 96.94 114 GLU A C 1
ATOM 919 O O . GLU A 1 114 ? -17.344 -22.375 1.301 1 96.94 114 GLU A O 1
ATOM 924 N N . VAL A 1 115 ? -16.125 -21.203 -0.108 1 96.81 115 VAL A N 1
ATOM 925 C CA . VAL A 1 115 ? -17.25 -20.812 -0.931 1 96.81 115 VAL A CA 1
ATOM 926 C C . VAL A 1 115 ? -16.953 -21.109 -2.398 1 96.81 115 VAL A C 1
ATOM 928 O O . VAL A 1 115 ? -15.828 -20.922 -2.859 1 96.81 115 VAL A O 1
ATOM 931 N N . LYS A 1 116 ? -18.109 -21.547 -3.055 1 93.12 116 LYS A N 1
ATOM 932 C CA . LYS A 1 116 ? -18 -21.844 -4.477 1 93.12 116 LYS A CA 1
ATOM 933 C C . LYS A 1 116 ? -18.172 -20.578 -5.32 1 93.12 116 LYS A C 1
ATOM 935 O O . LYS A 1 116 ? -19.297 -20.219 -5.68 1 93.12 116 LYS A O 1
ATOM 940 N N . GLY A 1 117 ? -17.328 -19.719 -5.387 1 92.31 117 GLY A N 1
ATOM 941 C CA . GLY A 1 117 ? -17.375 -18.547 -6.242 1 92.31 117 GLY A CA 1
ATOM 942 C C . GLY A 1 117 ? -17.922 -17.312 -5.539 1 92.31 117 GLY A C 1
ATOM 943 O O . GLY A 1 117 ? -18.172 -17.344 -4.328 1 92.31 117 GLY A O 1
ATOM 944 N N . TYR A 1 118 ? -18.203 -16.281 -6.277 1 93.62 118 TYR A N 1
ATOM 945 C CA . TYR A 1 118 ? -18.516 -14.969 -5.711 1 93.62 118 TYR A CA 1
ATOM 946 C C . TYR A 1 118 ? -20 -14.859 -5.371 1 93.62 118 TYR A C 1
ATOM 948 O O . TYR A 1 118 ? -20.375 -14.102 -4.48 1 93.62 118 TYR A O 1
ATOM 956 N N . GLU A 1 119 ? -20.797 -15.664 -6.047 1 95 119 GLU A N 1
ATOM 957 C CA . GLU A 1 119 ? -22.219 -15.648 -5.703 1 95 119 GLU A CA 1
ATOM 958 C C . GLU A 1 119 ? -22.453 -16.188 -4.297 1 95 119 GLU A C 1
ATOM 960 O O . GLU A 1 119 ? -23.172 -15.578 -3.504 1 95 119 GLU A O 1
ATOM 965 N N . GLU A 1 120 ? -21.875 -17.297 -4.078 1 97.25 120 GLU A N 1
ATOM 966 C CA . GLU A 1 120 ? -22 -17.859 -2.74 1 97.25 120 GLU A CA 1
ATOM 967 C C . GLU A 1 120 ? -21.328 -16.969 -1.699 1 97.25 120 GLU A C 1
ATOM 969 O O . GLU A 1 120 ? -21.844 -16.812 -0.585 1 97.25 120 GLU A O 1
ATOM 974 N N . LEU A 1 121 ? -20.203 -16.406 -2.061 1 97.69 121 LEU A N 1
ATOM 975 C CA . LEU A 1 121 ? -19.516 -15.469 -1.177 1 97.69 121 LEU A CA 1
ATOM 976 C C . LEU A 1 121 ? -20.422 -14.328 -0.769 1 97.69 121 LEU A C 1
ATOM 978 O O . LEU A 1 121 ? -20.516 -13.984 0.413 1 97.69 121 LEU A O 1
ATOM 982 N N . HIS A 1 122 ? -21.109 -13.797 -1.716 1 97.62 122 HIS A N 1
ATOM 983 C CA . HIS A 1 122 ? -22.016 -12.688 -1.478 1 97.62 122 HIS A CA 1
ATOM 984 C C . HIS A 1 122 ? -23.078 -13.055 -0.443 1 97.62 122 HIS A C 1
ATOM 986 O O . HIS A 1 122 ? -23.312 -12.312 0.508 1 97.62 122 HIS A O 1
ATOM 992 N N . LYS A 1 123 ? -23.625 -14.203 -0.62 1 97.5 123 LYS A N 1
ATOM 993 C CA . LYS A 1 123 ? -24.672 -14.664 0.284 1 97.5 123 LYS A CA 1
ATOM 994 C C . LYS A 1 123 ? -24.156 -14.805 1.711 1 97.5 123 LYS A C 1
ATOM 996 O O . LYS A 1 123 ? -24.844 -14.445 2.668 1 97.5 123 LYS A O 1
ATOM 1001 N N . LYS A 1 124 ? -22.969 -15.312 1.81 1 97.88 124 LYS A N 1
ATOM 1002 C CA . LYS A 1 124 ? -22.391 -15.508 3.131 1 97.88 124 LYS A CA 1
ATOM 1003 C C . LYS A 1 124 ? -22.031 -14.172 3.779 1 97.88 124 LYS A C 1
ATOM 1005 O O . LYS A 1 124 ? -22.219 -13.992 4.984 1 97.88 124 LYS A O 1
ATOM 1010 N N . LEU A 1 125 ? -21.547 -13.234 3.006 1 97.88 125 LEU A N 1
ATOM 1011 C CA . LEU A 1 125 ? -21.078 -11.953 3.523 1 97.88 125 LEU A CA 1
ATOM 1012 C C . LEU A 1 125 ? -22.25 -11.102 4 1 97.88 125 LEU A C 1
ATOM 1014 O O . LEU A 1 125 ? -22.078 -10.242 4.867 1 97.88 125 LEU A O 1
ATOM 1018 N N . LEU A 1 126 ? -23.438 -11.344 3.436 1 97.19 126 LEU A N 1
ATOM 1019 C CA . LEU A 1 126 ? -24.625 -10.609 3.85 1 97.19 126 LEU A CA 1
ATOM 1020 C C . LEU A 1 126 ? -24.922 -10.836 5.328 1 97.19 126 LEU A C 1
ATOM 1022 O O . LEU A 1 126 ? -25.578 -10.016 5.973 1 97.19 126 LEU A O 1
ATOM 1026 N N . LYS A 1 127 ? -24.375 -11.93 5.793 1 96.62 127 LYS A N 1
ATOM 1027 C CA . LYS A 1 127 ? -24.641 -12.305 7.176 1 96.62 127 LYS A CA 1
ATOM 1028 C C . LYS A 1 127 ? -23.562 -11.789 8.109 1 96.62 127 LYS A C 1
ATOM 1030 O O . LYS A 1 127 ? -23.672 -11.906 9.336 1 96.62 127 LYS A O 1
ATOM 1035 N N . ILE A 1 128 ? -22.531 -11.25 7.586 1 97.31 128 ILE A N 1
ATOM 1036 C CA . ILE A 1 128 ? -21.406 -10.758 8.375 1 97.31 128 ILE A CA 1
ATOM 1037 C C . ILE A 1 128 ? -21.578 -9.266 8.641 1 97.31 128 ILE A C 1
ATOM 1039 O O . ILE A 1 128 ? -21.812 -8.484 7.715 1 97.31 128 ILE A O 1
ATOM 1043 N N . LYS A 1 129 ? -21.516 -8.883 9.875 1 96.25 129 LYS A N 1
ATOM 1044 C CA . LYS A 1 129 ? -21.484 -7.473 10.25 1 96.25 129 LYS A CA 1
ATOM 1045 C C . LYS A 1 129 ? -20.062 -7.016 10.555 1 96.25 129 LYS A C 1
ATOM 1047 O O . LYS A 1 129 ? -19.312 -7.699 11.273 1 96.25 129 LYS A O 1
ATOM 1052 N N . GLY A 1 130 ? -19.656 -5.996 9.945 1 97.75 130 GLY A N 1
ATOM 1053 C CA . GLY A 1 130 ? -18.312 -5.484 10.172 1 97.75 130 GLY A CA 1
ATOM 1054 C C . GLY A 1 130 ? -17.516 -5.328 8.891 1 97.75 130 GLY A C 1
ATOM 1055 O O . GLY A 1 130 ? -18.047 -5.527 7.797 1 97.75 130 GLY A O 1
ATOM 1056 N N . ASN A 1 131 ? -16.219 -4.977 9.039 1 98.75 131 ASN A N 1
ATOM 1057 C CA . ASN A 1 131 ? -15.375 -4.676 7.883 1 98.75 131 ASN A CA 1
ATOM 1058 C C . ASN A 1 131 ? -14.805 -5.941 7.254 1 98.75 131 ASN A C 1
ATOM 1060 O O . ASN A 1 131 ? -14.609 -6.945 7.938 1 98.75 131 ASN A O 1
ATOM 1064 N N . ILE A 1 132 ? -14.578 -5.883 5.992 1 98.81 132 ILE A N 1
ATOM 1065 C CA . ILE A 1 132 ? -14.07 -7.008 5.219 1 98.81 132 ILE A CA 1
ATOM 1066 C C . ILE A 1 132 ? -12.711 -6.645 4.617 1 98.81 132 ILE A C 1
ATOM 1068 O O . ILE A 1 132 ? -12.516 -5.523 4.133 1 98.81 132 ILE A O 1
ATOM 1072 N N . LEU A 1 133 ? -11.789 -7.52 4.73 1 98.81 133 LEU A N 1
ATOM 1073 C CA . LEU A 1 133 ? -10.516 -7.402 4.027 1 98.81 133 LEU A CA 1
ATOM 1074 C C . LEU A 1 133 ? -10.477 -8.336 2.826 1 98.81 133 LEU A C 1
ATOM 1076 O O . LEU A 1 133 ? -10.523 -9.562 2.982 1 98.81 133 LEU A O 1
ATOM 1080 N N . ASP A 1 134 ? -10.461 -7.766 1.667 1 98.44 134 ASP A N 1
ATOM 1081 C CA . ASP A 1 134 ? -10.344 -8.523 0.424 1 98.44 134 ASP A CA 1
ATOM 1082 C C . ASP A 1 134 ? -8.883 -8.695 0.024 1 98.44 134 ASP A C 1
ATOM 1084 O O . ASP A 1 134 ? -8.211 -7.723 -0.331 1 98.44 134 ASP A O 1
ATOM 1088 N N . THR A 1 135 ? -8.359 -9.93 0.047 1 97.94 135 THR A N 1
ATOM 1089 C CA . THR A 1 135 ? -6.969 -10.203 -0.296 1 97.94 135 THR A CA 1
ATOM 1090 C C . THR A 1 135 ? -6.875 -10.992 -1.598 1 97.94 135 THR A C 1
ATOM 1092 O O . THR A 1 135 ? -5.93 -11.758 -1.801 1 97.94 135 THR A O 1
ATOM 1095 N N . THR A 1 136 ? -7.859 -10.859 -2.469 1 95.56 136 THR A N 1
ATOM 1096 C CA . THR A 1 136 ? -7.93 -11.68 -3.672 1 95.56 136 THR A CA 1
ATOM 1097 C C . THR A 1 136 ? -7.289 -10.961 -4.855 1 95.56 136 THR A C 1
ATOM 1099 O O . THR A 1 136 ? -7.273 -11.484 -5.973 1 95.56 136 THR A O 1
ATOM 1102 N N . GLY A 1 137 ? -6.758 -9.789 -4.586 1 92.06 137 GLY A N 1
ATOM 1103 C CA . GLY A 1 137 ? -6.047 -9.078 -5.637 1 92.06 137 GLY A CA 1
ATOM 1104 C C . GLY A 1 137 ? -6.938 -8.141 -6.43 1 92.06 137 GLY A C 1
ATOM 1105 O O . GLY A 1 137 ? -8.047 -7.82 -6 1 92.06 137 GLY A O 1
ATOM 1106 N N . SER A 1 138 ? -6.398 -7.676 -7.574 1 93.75 138 SER A N 1
ATOM 1107 C CA . SER A 1 138 ? -7.047 -6.582 -8.289 1 93.75 138 SER A CA 1
ATOM 1108 C C . SER A 1 138 ? -7.941 -7.109 -9.406 1 93.75 138 SER A C 1
ATOM 1110 O O . SER A 1 138 ? -8.758 -6.367 -9.953 1 93.75 138 SER A O 1
ATOM 1112 N N . LYS A 1 139 ? -7.867 -8.359 -9.758 1 88.06 139 LYS A N 1
ATOM 1113 C CA . LYS A 1 139 ? -8.586 -8.922 -10.898 1 88.06 139 LYS A CA 1
ATOM 1114 C C . LYS A 1 139 ? -10.094 -8.859 -10.68 1 88.06 139 LYS A C 1
ATOM 1116 O O . LYS A 1 139 ? -10.852 -8.602 -11.617 1 88.06 139 LYS A O 1
ATOM 1121 N N . ASN A 1 140 ? -10.539 -9.031 -9.445 1 88.5 140 ASN A N 1
ATOM 1122 C CA . ASN A 1 140 ? -11.977 -9.125 -9.203 1 88.5 140 ASN A CA 1
ATOM 1123 C C . ASN A 1 140 ? -12.469 -7.977 -8.328 1 88.5 140 ASN A C 1
ATOM 1125 O O . ASN A 1 140 ? -13.453 -8.125 -7.605 1 88.5 140 ASN A O 1
ATOM 1129 N N . LEU A 1 141 ? -11.82 -6.871 -8.367 1 95.44 141 LEU A N 1
ATOM 1130 C CA . LEU A 1 141 ? -12.203 -5.707 -7.574 1 95.44 141 LEU A CA 1
ATOM 1131 C C . LEU A 1 141 ? -13.625 -5.266 -7.918 1 95.44 141 LEU A C 1
ATOM 1133 O O . LEU A 1 141 ? -14.43 -4.996 -7.023 1 95.44 141 LEU A O 1
ATOM 1137 N N . ARG A 1 142 ? -13.938 -5.215 -9.203 1 93.75 142 ARG A N 1
ATOM 1138 C CA . ARG A 1 142 ? -15.258 -4.77 -9.641 1 93.75 142 ARG A CA 1
ATOM 1139 C C . ARG A 1 142 ? -16.344 -5.711 -9.141 1 93.75 142 ARG A C 1
ATOM 1141 O O . ARG A 1 142 ? -17.422 -5.266 -8.719 1 93.75 142 ARG A O 1
ATOM 1148 N N . LEU A 1 143 ? -16.047 -7 -9.266 1 93.69 143 LEU A N 1
ATOM 1149 C CA . LEU A 1 143 ? -17 -7.996 -8.781 1 93.69 143 LEU A CA 1
ATOM 1150 C C . LEU A 1 143 ? -17.297 -7.781 -7.301 1 93.69 143 LEU A C 1
ATOM 1152 O O . LEU A 1 143 ? -18.453 -7.867 -6.875 1 93.69 143 LEU A O 1
ATOM 1156 N N . MET A 1 144 ? -16.297 -7.484 -6.516 1 95.5 144 MET A N 1
ATOM 1157 C CA . MET A 1 144 ? -16.453 -7.242 -5.086 1 95.5 144 MET A CA 1
ATOM 1158 C C . MET A 1 144 ? -17.297 -5.992 -4.836 1 95.5 144 MET A C 1
ATOM 1160 O O . MET A 1 144 ? -18.188 -6.004 -4 1 95.5 144 MET A O 1
ATOM 1164 N N . MET A 1 145 ? -16.969 -4.918 -5.57 1 95.19 145 MET A N 1
ATOM 1165 C CA . MET A 1 145 ? -17.656 -3.645 -5.383 1 95.19 145 MET A CA 1
ATOM 1166 C C . MET A 1 145 ? -19.109 -3.74 -5.824 1 95.19 145 MET A C 1
ATOM 1168 O O . MET A 1 145 ? -19.984 -3.1 -5.242 1 95.19 145 MET A O 1
ATOM 1172 N N . ASP A 1 146 ? -19.406 -4.605 -6.781 1 94.69 146 ASP A N 1
ATOM 1173 C CA . ASP A 1 146 ? -20.75 -4.758 -7.332 1 94.69 146 ASP A CA 1
ATOM 1174 C C . ASP A 1 146 ? -21.656 -5.52 -6.371 1 94.69 146 ASP A C 1
ATOM 1176 O O . ASP A 1 146 ? -22.875 -5.523 -6.531 1 94.69 146 ASP A O 1
ATOM 1180 N N . MET A 1 147 ? -21.078 -6.125 -5.438 1 95 147 MET A N 1
ATOM 1181 C CA . MET A 1 147 ? -21.875 -6.836 -4.445 1 95 147 MET A CA 1
ATOM 1182 C C . MET A 1 147 ? -22.719 -5.863 -3.625 1 95 147 MET A C 1
ATOM 1184 O O . MET A 1 147 ? -23.719 -6.254 -3.023 1 95 147 MET A O 1
ATOM 1188 N N . LYS A 1 148 ? -22.297 -4.598 -3.514 1 93.69 148 LYS A N 1
ATOM 1189 C CA . LYS A 1 148 ? -23.016 -3.537 -2.822 1 93.69 148 LYS A CA 1
ATOM 1190 C C . LYS A 1 148 ? -23.328 -3.928 -1.379 1 93.69 148 LYS A C 1
ATOM 1192 O O . LYS A 1 148 ? -24.469 -3.812 -0.925 1 93.69 148 LYS A O 1
ATOM 1197 N N . LEU A 1 149 ? -22.328 -4.516 -0.8 1 96.5 149 LEU A N 1
ATOM 1198 C CA . LEU A 1 149 ? -22.453 -4.852 0.613 1 96.5 149 LEU A CA 1
ATOM 1199 C C . LEU A 1 149 ? -22.516 -3.594 1.471 1 96.5 149 LEU A C 1
ATOM 1201 O O . LEU A 1 149 ? -21.969 -2.551 1.092 1 96.5 149 LEU A O 1
ATOM 1205 N N . LYS A 1 150 ? -23.141 -3.678 2.605 1 95.94 150 LYS A N 1
ATOM 1206 C CA . LYS A 1 150 ? -23.156 -2.586 3.574 1 95.94 150 LYS A CA 1
ATOM 1207 C C . LYS A 1 150 ? -21.797 -2.467 4.285 1 95.94 150 LYS A C 1
ATOM 1209 O O . LYS A 1 150 ? -21.469 -1.407 4.816 1 95.94 150 LYS A O 1
ATOM 1214 N N . ASN A 1 151 ? -21.062 -3.559 4.238 1 97.19 151 ASN A N 1
ATOM 1215 C CA . ASN A 1 151 ? -19.75 -3.621 4.883 1 97.19 151 ASN A CA 1
ATOM 1216 C C . ASN A 1 151 ? -18.766 -2.682 4.211 1 97.19 151 ASN A C 1
ATOM 1218 O O . ASN A 1 151 ? -18.766 -2.523 2.99 1 97.19 151 ASN A O 1
ATOM 1222 N N . ARG A 1 152 ? -17.938 -2.062 5.086 1 97.69 152 ARG A N 1
ATOM 1223 C CA . ARG A 1 152 ? -16.703 -1.481 4.551 1 97.69 152 ARG A CA 1
ATOM 1224 C C . ARG A 1 152 ? -15.766 -2.566 4.039 1 97.69 152 ARG A C 1
ATOM 1226 O O . ARG A 1 152 ? -15.523 -3.557 4.73 1 97.69 152 ARG A O 1
ATOM 1233 N N . ILE A 1 153 ? -15.297 -2.408 2.809 1 98.31 153 ILE A N 1
ATOM 1234 C CA . ILE A 1 153 ? -14.352 -3.377 2.258 1 98.31 153 ILE A CA 1
ATOM 1235 C C . ILE A 1 153 ? -12.992 -2.711 2.043 1 98.31 153 ILE A C 1
ATOM 1237 O O . ILE A 1 153 ? -12.898 -1.689 1.361 1 98.31 153 ILE A O 1
ATOM 1241 N N . VAL A 1 154 ? -12.008 -3.262 2.676 1 98.62 154 VAL A N 1
ATOM 1242 C CA . VAL A 1 154 ? -10.617 -2.883 2.447 1 98.62 154 VAL A CA 1
ATOM 1243 C C . VAL A 1 154 ? -9.969 -3.859 1.468 1 98.62 154 VAL A C 1
ATOM 1245 O O . VAL A 1 154 ? -10.117 -5.078 1.607 1 98.62 154 VAL A O 1
ATOM 1248 N N . HIS A 1 155 ? -9.266 -3.322 0.478 1 98.69 155 HIS A N 1
ATOM 1249 C CA . HIS A 1 155 ? -8.695 -4.164 -0.571 1 98.69 155 HIS A CA 1
ATOM 1250 C C . HIS A 1 155 ? -7.176 -4.16 -0.521 1 98.69 155 HIS A C 1
ATOM 1252 O O . HIS A 1 155 ? -6.551 -3.098 -0.576 1 98.69 155 HIS A O 1
ATOM 1258 N N . ARG A 1 156 ? -6.637 -5.301 -0.404 1 98.44 156 ARG A N 1
ATOM 1259 C CA . ARG A 1 156 ? -5.188 -5.414 -0.548 1 98.44 156 ARG A CA 1
ATOM 1260 C C . ARG A 1 156 ? -4.805 -5.754 -1.984 1 98.44 156 ARG A C 1
ATOM 1262 O O . ARG A 1 156 ? -5.246 -6.77 -2.525 1 98.44 156 ARG A O 1
ATOM 1269 N N . VAL A 1 157 ? -3.938 -4.949 -2.562 1 98.12 157 VAL A N 1
ATOM 1270 C CA . VAL A 1 157 ? -3.582 -5.094 -3.971 1 98.12 157 VAL A CA 1
ATOM 1271 C C . VAL A 1 157 ? -2.084 -4.859 -4.152 1 98.12 157 VAL A C 1
ATOM 1273 O O . VAL A 1 157 ? -1.402 -4.414 -3.225 1 98.12 157 VAL A O 1
ATOM 1276 N N . LEU A 1 158 ? -1.548 -5.188 -5.332 1 97 158 LEU A N 1
ATOM 1277 C CA . LEU A 1 158 ? -0.169 -4.855 -5.672 1 97 158 LEU A CA 1
ATOM 1278 C C . LEU A 1 158 ? 0.001 -3.348 -5.836 1 97 158 LEU A C 1
ATOM 1280 O O . LEU A 1 158 ? -0.889 -2.67 -6.355 1 97 158 LEU A O 1
ATOM 1284 N N . PRO A 1 159 ? 1.127 -2.844 -5.414 1 97.94 159 PRO A N 1
ATOM 1285 C CA . PRO A 1 159 ? 1.368 -1.408 -5.578 1 97.94 159 PRO A CA 1
ATOM 1286 C C . PRO A 1 159 ? 1.825 -1.045 -6.992 1 97.94 159 PRO A C 1
ATOM 1288 O O . PRO A 1 159 ? 2.934 -0.536 -7.172 1 97.94 159 PRO A O 1
ATOM 1291 N N . LEU A 1 160 ? 0.968 -1.208 -7.91 1 96.81 160 LEU A N 1
ATOM 1292 C CA . LEU A 1 160 ? 1.189 -0.865 -9.312 1 96.81 160 LEU A CA 1
ATOM 1293 C C . LEU A 1 160 ? 0.278 0.28 -9.742 1 96.81 160 LEU A C 1
ATOM 1295 O O . LEU A 1 160 ? -0.869 0.366 -9.297 1 96.81 160 LEU A O 1
ATOM 1299 N N . VAL A 1 161 ? 0.774 1.093 -10.648 1 97.25 161 VAL A N 1
ATOM 1300 C CA . VAL A 1 161 ? 0.049 2.277 -11.102 1 97.25 161 VAL A CA 1
ATOM 1301 C C . VAL A 1 161 ? -1.28 1.862 -11.727 1 97.25 161 VAL A C 1
ATOM 1303 O O . VAL A 1 161 ? -2.328 2.43 -11.406 1 97.25 161 VAL A O 1
ATOM 1306 N N . ASN A 1 162 ? -1.26 0.884 -12.578 1 95.81 162 ASN A N 1
ATOM 1307 C CA . ASN A 1 162 ? -2.477 0.463 -13.266 1 95.81 162 ASN A CA 1
ATOM 1308 C C . ASN A 1 162 ? -3.492 -0.13 -12.289 1 95.81 162 ASN A C 1
ATOM 1310 O O . ASN A 1 162 ? -4.699 -0.007 -12.5 1 95.81 162 ASN A O 1
ATOM 1314 N N . VAL A 1 163 ? -3.043 -0.779 -11.289 1 96.94 163 VAL A N 1
ATOM 1315 C CA . VAL A 1 163 ? -3.932 -1.357 -10.281 1 96.94 163 VAL A CA 1
ATOM 1316 C C . VAL A 1 163 ? -4.609 -0.244 -9.492 1 96.94 163 VAL A C 1
ATOM 1318 O O . VAL A 1 163 ? -5.82 -0.28 -9.266 1 96.94 163 VAL A O 1
ATOM 1321 N N . LEU A 1 164 ? -3.857 0.753 -9.055 1 98 164 LEU A N 1
ATOM 1322 C CA . LEU A 1 164 ? -4.441 1.861 -8.305 1 98 164 LEU A CA 1
ATOM 1323 C C . LEU A 1 164 ? -5.395 2.666 -9.18 1 98 164 LEU A C 1
ATOM 1325 O O . LEU A 1 164 ? -6.398 3.191 -8.688 1 98 164 LEU A O 1
ATOM 1329 N N . LYS A 1 165 ? -5.043 2.826 -10.461 1 97.56 165 LYS A N 1
ATOM 1330 C CA . LYS A 1 165 ? -5.973 3.463 -11.391 1 97.56 165 LYS A CA 1
ATOM 1331 C C . LYS A 1 165 ? -7.316 2.738 -11.414 1 97.56 165 LYS A C 1
ATOM 1333 O O . LYS A 1 165 ? -8.367 3.373 -11.383 1 97.56 165 LYS A O 1
ATOM 1338 N N . LYS A 1 166 ? -7.262 1.436 -11.492 1 97.12 166 LYS A N 1
ATOM 1339 C CA . LYS A 1 166 ? -8.477 0.625 -11.469 1 97.12 166 LYS A CA 1
ATOM 1340 C C . LYS A 1 166 ? -9.266 0.858 -10.18 1 97.12 166 LYS A C 1
ATOM 1342 O O . LYS A 1 166 ? -10.484 0.997 -10.211 1 97.12 166 LYS A O 1
ATOM 1347 N N . CYS A 1 167 ? -8.562 0.857 -9.047 1 98 167 CYS A N 1
ATOM 1348 C CA . CYS A 1 167 ? -9.211 1.119 -7.762 1 98 167 CYS A CA 1
ATOM 1349 C C . CYS A 1 167 ? -9.938 2.455 -7.785 1 98 167 CYS A C 1
ATOM 1351 O O . CYS A 1 167 ? -11.094 2.541 -7.371 1 98 167 CYS A O 1
ATOM 1353 N N . SER A 1 168 ? -9.219 3.461 -8.25 1 95.62 168 SER A N 1
ATOM 1354 C CA . SER A 1 168 ? -9.789 4.801 -8.32 1 95.62 168 SER A CA 1
ATOM 1355 C C . SER A 1 168 ? -11.008 4.836 -9.234 1 95.62 168 SER A C 1
ATOM 1357 O O . SER A 1 168 ? -12.031 5.434 -8.898 1 95.62 168 SER A O 1
ATOM 1359 N N . GLU A 1 169 ? -10.953 4.215 -10.359 1 95.94 169 GLU A N 1
ATOM 1360 C CA . GLU A 1 169 ? -12.008 4.215 -11.375 1 95.94 169 GLU A CA 1
ATOM 1361 C C . GLU A 1 169 ? -13.289 3.572 -10.844 1 95.94 169 GLU A C 1
ATOM 1363 O O . GLU A 1 169 ? -14.391 4.008 -11.172 1 95.94 169 GLU A O 1
ATOM 1368 N N . ILE A 1 170 ? -13.109 2.635 -10.039 1 95.62 170 ILE A N 1
ATOM 1369 C CA . ILE A 1 170 ? -14.305 1.935 -9.586 1 95.62 170 ILE A CA 1
ATOM 1370 C C . ILE A 1 170 ? -14.781 2.523 -8.258 1 95.62 170 ILE A C 1
ATOM 1372 O O . ILE A 1 170 ? -15.727 2.014 -7.648 1 95.62 170 ILE A O 1
ATOM 1376 N N . GLY A 1 171 ? -14.062 3.492 -7.738 1 94.38 171 GLY A N 1
ATOM 1377 C CA . GLY A 1 171 ? -14.57 4.297 -6.641 1 94.38 171 GLY A CA 1
ATOM 1378 C C . GLY A 1 171 ? -14.086 3.824 -5.281 1 94.38 171 GLY A C 1
ATOM 1379 O O . GLY A 1 171 ? -14.703 4.125 -4.258 1 94.38 171 GLY A O 1
ATOM 1380 N N . ILE A 1 172 ? -13.039 3.057 -5.227 1 97.06 172 ILE A N 1
ATOM 1381 C CA . ILE A 1 172 ? -12.477 2.648 -3.943 1 97.06 172 ILE A CA 1
ATOM 1382 C C . ILE A 1 172 ? -11.742 3.824 -3.305 1 97.06 172 ILE A C 1
ATOM 1384 O O . ILE A 1 172 ? -10.898 4.457 -3.943 1 97.06 172 ILE A O 1
ATOM 1388 N N . LYS A 1 173 ? -12.078 4.133 -2.043 1 95.38 173 LYS A N 1
ATOM 1389 C CA . LYS A 1 173 ? -11.438 5.234 -1.323 1 95.38 173 LYS A CA 1
ATOM 1390 C C . LYS A 1 173 ? -10 4.891 -0.963 1 95.38 173 LYS A C 1
ATOM 1392 O O . LYS A 1 173 ? -9.672 3.727 -0.725 1 95.38 173 LYS A O 1
ATOM 1397 N N . ILE A 1 174 ? -9.141 5.84 -0.896 1 95.38 174 ILE A N 1
ATOM 1398 C CA . ILE A 1 174 ? -7.723 5.641 -0.624 1 95.38 174 ILE A CA 1
ATOM 1399 C C . ILE A 1 174 ? -7.547 4.996 0.749 1 95.38 174 ILE A C 1
ATOM 1401 O O . ILE A 1 174 ? -6.605 4.23 0.965 1 95.38 174 ILE A O 1
ATOM 1405 N N . GLU A 1 175 ? -8.453 5.336 1.728 1 96.25 175 GLU A N 1
ATOM 1406 C CA . GLU A 1 175 ? -8.359 4.789 3.078 1 96.25 175 GLU A CA 1
ATOM 1407 C C . GLU A 1 175 ? -8.703 3.303 3.098 1 96.25 175 GLU A C 1
ATOM 1409 O O . GLU A 1 175 ? -8.469 2.619 4.094 1 96.25 175 GLU A O 1
ATOM 1414 N N . ASP A 1 176 ? -9.242 2.756 1.983 1 98 176 ASP A N 1
ATOM 1415 C CA . ASP A 1 176 ? -9.648 1.355 1.891 1 98 176 ASP A CA 1
ATOM 1416 C C . ASP A 1 176 ? -8.711 0.577 0.966 1 98 176 ASP A C 1
ATOM 1418 O O . ASP A 1 176 ? -9.078 -0.487 0.46 1 98 176 ASP A O 1
ATOM 1422 N N . ILE A 1 177 ? -7.527 1.165 0.716 1 98.56 177 ILE A N 1
ATOM 1423 C CA . ILE A 1 177 ? -6.547 0.509 -0.143 1 98.56 177 ILE A CA 1
ATOM 1424 C C . ILE A 1 177 ? -5.293 0.179 0.665 1 98.56 177 ILE A C 1
ATOM 1426 O O . ILE A 1 177 ? -4.746 1.043 1.353 1 98.56 177 ILE A O 1
ATOM 1430 N N . ILE A 1 178 ? -4.918 -1.058 0.647 1 98.69 178 ILE A N 1
ATOM 1431 C CA . ILE A 1 178 ? -3.607 -1.531 1.077 1 98.69 178 ILE A CA 1
ATOM 1432 C C . ILE A 1 178 ? -2.82 -2.035 -0.13 1 98.69 178 ILE A C 1
ATOM 1434 O O . ILE A 1 178 ? -3.043 -3.15 -0.604 1 98.69 178 ILE A O 1
ATOM 1438 N N . ALA A 1 179 ? -1.949 -1.234 -0.64 1 98.69 179 ALA A N 1
ATOM 1439 C CA . ALA A 1 179 ? -1.17 -1.657 -1.801 1 98.69 179 ALA A CA 1
ATOM 1440 C C . ALA A 1 179 ? 0.232 -2.098 -1.39 1 98.69 179 ALA A C 1
ATOM 1442 O O . ALA A 1 179 ? 1.1 -1.263 -1.125 1 98.69 179 ALA A O 1
ATOM 1443 N N . ILE A 1 180 ? 0.409 -3.371 -1.358 1 98.38 180 ILE A N 1
ATOM 1444 C CA . ILE A 1 180 ? 1.656 -3.992 -0.928 1 98.38 180 ILE A CA 1
ATOM 1445 C C . ILE A 1 180 ? 1.855 -5.316 -1.664 1 98.38 180 ILE A C 1
ATOM 1447 O O . ILE A 1 180 ? 0.884 -5.984 -2.027 1 98.38 180 ILE A O 1
ATOM 1451 N N . LYS A 1 181 ? 3.119 -5.578 -1.959 1 96.06 181 LYS A N 1
ATOM 1452 C CA . LYS A 1 181 ? 3.418 -6.867 -2.572 1 96.06 181 LYS A CA 1
ATOM 1453 C C . LYS A 1 181 ? 3.375 -7.992 -1.541 1 96.06 181 LYS A C 1
ATOM 1455 O O . LYS A 1 181 ? 4.039 -7.914 -0.504 1 96.06 181 LYS A O 1
ATOM 1460 N N . GLY A 1 182 ? 2.568 -9 -1.781 1 93.19 182 GLY A N 1
ATOM 1461 C CA . GLY A 1 182 ? 2.547 -10.195 -0.949 1 93.19 182 GLY A CA 1
ATOM 1462 C C . GLY A 1 182 ? 3.535 -11.25 -1.398 1 93.19 182 GLY A C 1
ATOM 1463 O O . GLY A 1 182 ? 4.285 -11.039 -2.354 1 93.19 182 GLY A O 1
ATOM 1464 N N . PRO A 1 183 ? 3.48 -12.344 -0.738 1 94.5 183 PRO A N 1
ATOM 1465 C CA . PRO A 1 183 ? 2.734 -12.617 0.49 1 94.5 183 PRO A CA 1
ATOM 1466 C C . PRO A 1 183 ? 3.27 -11.852 1.694 1 94.5 183 PRO A C 1
ATOM 1468 O O . PRO A 1 183 ? 4.43 -11.422 1.695 1 94.5 183 PRO A O 1
ATOM 1471 N N . VAL A 1 184 ? 2.398 -11.633 2.656 1 96.31 184 VAL A N 1
ATOM 1472 C CA . VAL A 1 184 ? 2.812 -10.938 3.873 1 96.31 184 VAL A CA 1
ATOM 1473 C C . VAL A 1 184 ? 2.834 -11.922 5.043 1 96.31 184 VAL A C 1
ATOM 1475 O O . VAL A 1 184 ? 2.236 -13 4.969 1 96.31 184 VAL A O 1
ATOM 1478 N N . SER A 1 185 ? 3.504 -11.578 6.102 1 97.38 185 SER A N 1
ATOM 1479 C CA . SER A 1 185 ? 3.703 -12.461 7.25 1 97.38 185 SER A CA 1
ATOM 1480 C C . SER A 1 185 ? 2.418 -12.617 8.055 1 97.38 185 SER A C 1
ATOM 1482 O O . SER A 1 185 ? 1.462 -11.859 7.863 1 97.38 185 SER A O 1
ATOM 1484 N N . TYR A 1 186 ? 2.471 -13.664 8.906 1 98.06 186 TYR A N 1
ATOM 1485 C CA . TYR A 1 186 ? 1.421 -13.875 9.898 1 98.06 186 TYR A CA 1
ATOM 1486 C C . TYR A 1 186 ? 1.188 -12.609 10.719 1 98.06 186 TYR A C 1
ATOM 1488 O O . TYR A 1 186 ? 0.045 -12.188 10.906 1 98.06 186 TYR A O 1
ATOM 1496 N N . GLU A 1 187 ? 2.266 -11.922 11.211 1 98.06 187 GLU A N 1
ATOM 1497 C CA . GLU A 1 187 ? 2.182 -10.734 12.055 1 98.06 187 GLU A CA 1
ATOM 1498 C C . GLU A 1 187 ? 1.54 -9.57 11.297 1 98.06 187 GLU A C 1
ATOM 1500 O O . GLU A 1 187 ? 0.714 -8.844 11.852 1 98.06 187 GLU A O 1
ATOM 1505 N N . LEU A 1 188 ? 1.944 -9.43 10.102 1 98.31 188 LEU A N 1
ATOM 1506 C CA . LEU A 1 188 ? 1.406 -8.336 9.297 1 98.31 188 LEU A CA 1
ATOM 1507 C C . LEU A 1 188 ? -0.074 -8.555 9 1 98.31 188 LEU A C 1
ATOM 1509 O O . LEU A 1 188 ? -0.862 -7.605 9.023 1 98.31 188 LEU A O 1
ATOM 1513 N N . ASN A 1 189 ? -0.438 -9.789 8.695 1 98.69 189 ASN A N 1
ATOM 1514 C CA . ASN A 1 189 ? -1.854 -10.094 8.539 1 98.69 189 ASN A CA 1
ATOM 1515 C C . ASN A 1 189 ? -2.645 -9.758 9.797 1 98.69 189 ASN A C 1
ATOM 1517 O O . ASN A 1 189 ? -3.705 -9.133 9.719 1 98.69 189 ASN A O 1
ATOM 1521 N N . CYS A 1 190 ? -2.121 -10.172 10.945 1 98.69 190 CYS A N 1
ATOM 1522 C CA . CYS A 1 190 ? -2.785 -9.859 12.211 1 98.69 190 CYS A CA 1
ATOM 1523 C C . CYS A 1 190 ? -2.93 -8.352 12.391 1 98.69 190 CYS A C 1
ATOM 1525 O O . CYS A 1 190 ? -3.986 -7.871 12.805 1 98.69 190 CYS A O 1
ATOM 1527 N N . ALA A 1 191 ? -1.892 -7.641 12.109 1 98.56 191 ALA A N 1
ATOM 1528 C CA . ALA A 1 191 ? -1.892 -6.195 12.289 1 98.56 191 ALA A CA 1
ATOM 1529 C C . ALA A 1 191 ? -2.914 -5.523 11.383 1 98.56 191 ALA A C 1
ATOM 1531 O O . ALA A 1 191 ? -3.588 -4.574 11.781 1 98.56 191 ALA A O 1
ATOM 1532 N N . PHE A 1 192 ? -3.018 -5.977 10.102 1 98.75 192 PHE A N 1
ATOM 1533 C CA . PHE A 1 192 ? -4.031 -5.445 9.203 1 98.75 192 PHE A CA 1
ATOM 1534 C C . PHE A 1 192 ? -5.43 -5.695 9.75 1 98.75 192 PHE A C 1
ATOM 1536 O O . PHE A 1 192 ? -6.277 -4.801 9.742 1 98.75 192 PHE A O 1
ATOM 1543 N N . ILE A 1 193 ? -5.648 -6.918 10.219 1 98.81 193 ILE A N 1
ATOM 1544 C CA . ILE A 1 193 ? -6.953 -7.285 10.75 1 98.81 193 ILE A CA 1
ATOM 1545 C C . ILE A 1 193 ? -7.312 -6.371 11.922 1 98.81 193 ILE A C 1
ATOM 1547 O O . ILE A 1 193 ? -8.438 -5.871 12.008 1 98.81 193 ILE A O 1
ATOM 1551 N N . LYS A 1 194 ? -6.367 -6.133 12.75 1 98.25 194 LYS A N 1
ATOM 1552 C CA . LYS A 1 194 ? -6.582 -5.281 13.914 1 98.25 194 LYS A CA 1
ATOM 1553 C C . LYS A 1 194 ? -6.812 -3.832 13.5 1 98.25 194 LYS A C 1
ATOM 1555 O O . LYS A 1 194 ? -7.801 -3.215 13.898 1 98.25 194 LYS A O 1
ATOM 1560 N N . ASP A 1 195 ? -5.945 -3.281 12.734 1 97.81 195 ASP A N 1
ATOM 1561 C CA . ASP A 1 195 ? -5.938 -1.862 12.391 1 97.81 195 ASP A CA 1
ATOM 1562 C C . ASP A 1 195 ? -7.203 -1.47 11.633 1 97.81 195 ASP A C 1
ATOM 1564 O O . ASP A 1 195 ? -7.688 -0.344 11.766 1 97.81 195 ASP A O 1
ATOM 1568 N N . TYR A 1 196 ? -7.734 -2.34 10.852 1 98.31 196 TYR A N 1
ATOM 1569 C CA . TYR A 1 196 ? -8.891 -2.018 10.023 1 98.31 196 TYR A CA 1
ATOM 1570 C C . TYR A 1 196 ? -10.164 -2.607 10.609 1 98.31 196 TYR A C 1
ATOM 1572 O O . TYR A 1 196 ? -11.219 -2.605 9.969 1 98.31 196 TYR A O 1
ATOM 1580 N N . ASP A 1 197 ? -10.062 -3.174 11.836 1 98.31 197 ASP A N 1
ATOM 1581 C CA . ASP A 1 197 ? -11.203 -3.74 12.547 1 98.31 197 ASP A CA 1
ATOM 1582 C C . ASP A 1 197 ? -11.961 -4.73 11.656 1 98.31 197 ASP A C 1
ATOM 1584 O O . ASP A 1 197 ? -13.172 -4.59 11.453 1 98.31 197 ASP A O 1
ATOM 1588 N N . ILE A 1 198 ? -11.266 -5.672 11.109 1 98.81 198 ILE A N 1
ATOM 1589 C CA . ILE A 1 198 ? -11.773 -6.613 10.117 1 98.81 198 ILE A CA 1
ATOM 1590 C C . ILE A 1 198 ? -12.555 -7.727 10.812 1 98.81 198 ILE A C 1
ATOM 1592 O O . ILE A 1 198 ? -12.125 -8.234 11.844 1 98.81 198 ILE A O 1
ATOM 1596 N N . GLU A 1 199 ? -13.625 -8.094 10.234 1 98.81 199 GLU A N 1
ATOM 1597 C CA . GLU A 1 199 ? -14.422 -9.211 10.727 1 98.81 199 GLU A CA 1
ATOM 1598 C C . GLU A 1 199 ? -14.305 -10.422 9.797 1 98.81 199 GLU A C 1
ATOM 1600 O O . GLU A 1 199 ? -14.523 -11.555 10.227 1 98.81 199 GLU A O 1
ATOM 1605 N N . ALA A 1 200 ? -14 -10.18 8.578 1 98.81 200 ALA A N 1
ATOM 1606 C CA . ALA A 1 200 ? -13.875 -11.258 7.602 1 98.81 200 ALA A CA 1
ATOM 1607 C C . ALA A 1 200 ? -12.773 -10.961 6.59 1 98.81 200 ALA A C 1
ATOM 1609 O O . ALA A 1 200 ? -12.617 -9.82 6.148 1 98.81 200 ALA A O 1
ATOM 1610 N N . VAL A 1 201 ? -12.023 -11.945 6.312 1 98.81 201 VAL A N 1
ATOM 1611 C CA . VAL A 1 201 ? -11 -11.875 5.277 1 98.81 201 VAL A CA 1
ATOM 1612 C C . VAL A 1 201 ? -11.375 -12.773 4.105 1 98.81 201 VAL A C 1
ATOM 1614 O O . VAL A 1 201 ? -11.75 -13.938 4.305 1 98.81 201 VAL A O 1
ATOM 1617 N N . ILE A 1 202 ? -11.383 -12.219 2.902 1 98.56 202 ILE A N 1
ATOM 1618 C CA . ILE A 1 202 ? -11.594 -13.008 1.69 1 98.56 202 ILE A CA 1
ATOM 1619 C C . ILE A 1 202 ? -10.25 -13.375 1.075 1 98.56 202 ILE A C 1
ATOM 1621 O O . ILE A 1 202 ? -9.414 -12.508 0.825 1 98.56 202 ILE A O 1
ATOM 1625 N N . LEU A 1 203 ? -10.031 -14.625 0.889 1 97.44 203 LEU A N 1
ATOM 1626 C CA . LEU A 1 203 ? -8.75 -15.039 0.331 1 97.44 203 LEU A CA 1
ATOM 1627 C C . LEU A 1 203 ? -8.93 -16.203 -0.64 1 97.44 203 LEU A C 1
ATOM 1629 O O . LEU A 1 203 ? -10.031 -16.734 -0.775 1 97.44 203 LEU A O 1
ATOM 1633 N N . LYS A 1 204 ? -7.922 -16.469 -1.424 1 95.06 204 LYS A N 1
ATOM 1634 C CA . LYS A 1 204 ? -7.797 -17.625 -2.316 1 95.06 204 LYS A CA 1
ATOM 1635 C C . LYS A 1 204 ? -6.859 -18.672 -1.729 1 95.06 204 LYS A C 1
ATOM 1637 O O . LYS A 1 204 ? -6.02 -18.359 -0.882 1 95.06 204 LYS A O 1
ATOM 1642 N N . ASP A 1 205 ? -7.105 -19.875 -2.111 1 94.25 205 ASP A N 1
ATOM 1643 C CA . ASP A 1 205 ? -6.164 -20.938 -1.755 1 94.25 205 ASP A CA 1
ATOM 1644 C C . ASP A 1 205 ? -4.965 -20.938 -2.697 1 94.25 205 ASP A C 1
ATOM 1646 O O . ASP A 1 205 ? -4.887 -21.766 -3.609 1 94.25 205 ASP A O 1
ATOM 1650 N N . SER A 1 206 ? -4.043 -20.078 -2.391 1 91.75 206 SER A N 1
ATOM 1651 C CA . SER A 1 206 ? -2.85 -19.938 -3.221 1 91.75 206 SER A CA 1
ATOM 1652 C C . SER A 1 206 ? -1.708 -20.797 -2.693 1 91.75 206 SER A C 1
ATOM 1654 O O . SER A 1 206 ? -0.55 -20.609 -3.068 1 91.75 206 SER A O 1
ATOM 1656 N N . GLY A 1 207 ? -2.018 -21.734 -1.793 1 90.56 207 GLY A N 1
ATOM 1657 C CA . GLY A 1 207 ? -1.004 -22.625 -1.254 1 90.56 207 GLY A CA 1
ATOM 1658 C C . GLY A 1 207 ? -0.12 -21.969 -0.212 1 90.56 207 GLY A C 1
ATOM 1659 O O . GLY A 1 207 ? -0.331 -20.812 0.142 1 90.56 207 GLY A O 1
ATOM 1660 N N . LEU A 1 208 ? 0.858 -22.719 0.242 1 88.56 208 LEU A N 1
ATOM 1661 C CA . LEU A 1 208 ? 1.762 -22.25 1.288 1 88.56 208 LEU A CA 1
ATOM 1662 C C . LEU A 1 208 ? 2.588 -21.062 0.802 1 88.56 208 LEU A C 1
ATOM 1664 O O . LEU A 1 208 ? 2.664 -20.031 1.48 1 88.56 208 LEU A O 1
ATOM 1668 N N . LYS A 1 209 ? 3.135 -21.188 -0.365 1 87.56 209 LYS A N 1
ATOM 1669 C CA . LYS A 1 209 ? 4.016 -20.172 -0.907 1 87.56 209 LYS A CA 1
ATOM 1670 C C . LYS A 1 209 ? 3.236 -18.906 -1.259 1 87.56 209 LYS A C 1
ATOM 1672 O O . LYS A 1 209 ? 3.803 -17.812 -1.304 1 87.56 209 LYS A O 1
ATOM 1677 N N . GLY A 1 210 ? 1.914 -19.078 -1.409 1 90.88 210 GLY A N 1
ATOM 1678 C CA . GLY A 1 210 ? 1.066 -17.938 -1.723 1 90.88 210 GLY A CA 1
ATOM 1679 C C . GLY A 1 210 ? 0.562 -17.203 -0.49 1 90.88 210 GLY A C 1
ATOM 1680 O O . GLY A 1 210 ? -0.155 -16.203 -0.601 1 90.88 210 GLY A O 1
ATOM 1681 N N . GLY A 1 211 ? 0.894 -17.656 0.706 1 93.94 211 GLY A N 1
ATOM 1682 C CA . GLY A 1 211 ? 0.588 -16.953 1.935 1 93.94 211 GLY A CA 1
ATOM 1683 C C . GLY A 1 211 ? -0.741 -17.344 2.545 1 93.94 211 GLY A C 1
ATOM 1684 O O . GLY A 1 211 ? -1.186 -16.75 3.527 1 93.94 211 GLY A O 1
ATOM 1685 N N . THR A 1 212 ? -1.399 -18.375 1.908 1 96.44 212 THR A N 1
ATOM 1686 C CA . THR A 1 212 ? -2.725 -18.766 2.373 1 96.44 212 THR A CA 1
ATOM 1687 C C . THR A 1 212 ? -2.674 -19.234 3.828 1 96.44 212 THR A C 1
ATOM 1689 O O . THR A 1 212 ? -3.527 -18.844 4.633 1 96.44 212 THR A O 1
ATOM 1692 N N . TYR A 1 213 ? -1.676 -19.984 4.16 1 96.5 213 TYR A N 1
ATOM 1693 C CA . TYR A 1 213 ? -1.543 -20.547 5.504 1 96.5 213 TYR A CA 1
ATOM 1694 C C . TYR A 1 213 ? -1.478 -19.438 6.547 1 96.5 213 TYR A C 1
ATOM 1696 O O . TYR A 1 213 ? -2.223 -19.453 7.531 1 96.5 213 TYR A O 1
ATOM 1704 N N . ASP A 1 214 ? -0.646 -18.469 6.375 1 97.12 214 ASP A N 1
ATOM 1705 C CA . ASP A 1 214 ? -0.459 -17.359 7.309 1 97.12 214 ASP A CA 1
ATOM 1706 C C . ASP A 1 214 ? -1.723 -16.516 7.414 1 97.12 214 ASP A C 1
ATOM 1708 O O . ASP A 1 214 ? -2.047 -16 8.484 1 97.12 214 ASP A O 1
ATOM 1712 N N . LYS A 1 215 ? -2.418 -16.344 6.305 1 98.25 215 LYS A N 1
ATOM 1713 C CA . LYS A 1 215 ? -3.664 -15.586 6.32 1 98.25 215 LYS A CA 1
ATOM 1714 C C . LYS A 1 215 ? -4.715 -16.266 7.191 1 98.25 215 LYS A C 1
ATOM 1716 O O . LYS A 1 215 ? -5.359 -15.617 8.016 1 98.25 215 LYS A O 1
ATOM 1721 N N . ILE A 1 216 ? -4.848 -17.562 6.984 1 98.44 216 ILE A N 1
ATOM 1722 C CA . ILE A 1 216 ? -5.844 -18.312 7.746 1 98.44 216 ILE A CA 1
ATOM 1723 C C . ILE A 1 216 ? -5.465 -18.312 9.227 1 98.44 216 ILE A C 1
ATOM 1725 O O . ILE A 1 216 ? -6.309 -18.062 10.094 1 98.44 216 ILE A O 1
ATOM 1729 N N . LYS A 1 217 ? -4.223 -18.594 9.516 1 98.12 217 LYS A N 1
ATOM 1730 C CA . LYS A 1 217 ? -3.752 -18.594 10.898 1 98.12 217 LYS A CA 1
ATOM 1731 C C . LYS A 1 217 ? -4.043 -17.25 11.578 1 98.12 217 LYS A C 1
ATOM 1733 O O . LYS A 1 217 ? -4.465 -17.219 12.734 1 98.12 217 LYS A O 1
ATOM 1738 N N . ALA A 1 218 ? -3.781 -16.156 10.898 1 98.62 218 ALA A N 1
ATOM 1739 C CA . ALA A 1 218 ? -4.055 -14.828 11.438 1 98.62 218 ALA A CA 1
ATOM 1740 C C . ALA A 1 218 ? -5.543 -14.641 11.719 1 98.62 218 ALA A C 1
ATOM 1742 O O . ALA A 1 218 ? -5.922 -14.109 12.766 1 98.62 218 ALA A O 1
ATOM 1743 N N . CYS A 1 219 ? -6.398 -15.07 10.766 1 98.75 219 CYS A N 1
ATOM 1744 C CA . CYS A 1 219 ? -7.84 -14.969 10.953 1 98.75 219 CYS A CA 1
ATOM 1745 C C . CYS A 1 219 ? -8.281 -15.688 12.227 1 98.75 219 CYS A C 1
ATOM 1747 O O . CYS A 1 219 ? -9.008 -15.125 13.047 1 98.75 219 CYS A O 1
ATOM 1749 N N . LEU A 1 220 ? -7.824 -16.891 12.336 1 98.5 220 LEU A N 1
ATOM 1750 C CA . LEU A 1 220 ? -8.211 -17.719 13.477 1 98.5 220 LEU A CA 1
ATOM 1751 C C . LEU A 1 220 ? -7.715 -17.094 14.781 1 98.5 220 LEU A C 1
ATOM 1753 O O . LEU A 1 220 ? -8.453 -17.031 15.766 1 98.5 220 LEU A O 1
ATOM 1757 N N . HIS A 1 221 ? -6.477 -16.672 14.766 1 98.44 221 HIS A N 1
ATOM 1758 C CA . HIS A 1 221 ? -5.898 -16.031 15.945 1 98.44 221 HIS A CA 1
ATOM 1759 C C . HIS A 1 221 ? -6.695 -14.789 16.344 1 98.44 221 HIS A C 1
ATOM 1761 O O . HIS A 1 221 ? -6.895 -14.531 17.531 1 98.44 221 HIS A O 1
ATOM 1767 N N . MET A 1 222 ? -7.07 -14.031 15.391 1 98.44 222 MET A N 1
ATOM 1768 C CA . MET A 1 222 ? -7.777 -12.773 15.633 1 98.44 222 MET A CA 1
ATOM 1769 C C . MET A 1 222 ? -9.281 -13.016 15.773 1 98.44 222 MET A C 1
ATOM 1771 O O . MET A 1 222 ? -10.039 -12.07 15.977 1 98.44 222 MET A O 1
ATOM 1775 N N . ASN A 1 223 ? -9.719 -14.227 15.641 1 98.5 223 ASN A N 1
ATOM 1776 C CA . ASN A 1 223 ? -11.109 -14.641 15.789 1 98.5 223 ASN A CA 1
ATOM 1777 C C . ASN A 1 223 ? -12.008 -13.969 14.75 1 98.5 223 ASN A C 1
ATOM 1779 O O . ASN A 1 223 ? -13.055 -13.422 15.102 1 98.5 223 ASN A O 1
ATOM 1783 N N . VAL A 1 224 ? -11.578 -13.961 13.516 1 98.75 224 VAL A N 1
ATOM 1784 C CA . VAL A 1 224 ? -12.383 -13.43 12.414 1 98.75 224 VAL A CA 1
ATOM 1785 C C . VAL A 1 224 ? -12.594 -14.516 11.359 1 98.75 224 VAL A C 1
ATOM 1787 O O . VAL A 1 224 ? -11.938 -15.562 11.391 1 98.75 224 VAL A O 1
ATOM 1790 N N . TYR A 1 225 ? -13.492 -14.305 10.43 1 98.75 225 TYR A N 1
ATOM 1791 C CA . TYR A 1 225 ? -13.828 -15.305 9.422 1 98.75 225 TYR A CA 1
ATOM 1792 C C . TYR A 1 225 ? -12.828 -15.273 8.273 1 98.75 225 TYR A C 1
ATOM 1794 O O . TYR A 1 225 ? -12.398 -14.195 7.848 1 98.75 225 TYR A O 1
ATOM 1802 N N . ALA A 1 226 ? -12.453 -16.406 7.855 1 98.75 226 ALA A N 1
ATOM 1803 C CA . ALA A 1 226 ? -11.727 -16.578 6.598 1 98.75 226 ALA A CA 1
ATOM 1804 C C . ALA A 1 226 ? -12.617 -17.188 5.527 1 98.75 226 ALA A C 1
ATOM 1806 O O . ALA A 1 226 ? -13.008 -18.359 5.621 1 98.75 226 ALA A O 1
ATOM 1807 N N . PHE A 1 227 ? -12.969 -16.438 4.566 1 98.5 227 PHE A N 1
ATOM 1808 C CA . PHE A 1 227 ? -13.711 -16.938 3.414 1 98.5 227 PHE A CA 1
ATOM 1809 C C . PHE A 1 227 ? -12.766 -17.281 2.27 1 98.5 227 PHE A C 1
ATOM 1811 O O . PHE A 1 227 ? -12.125 -16.391 1.7 1 98.5 227 PHE A O 1
ATOM 1818 N N . ILE A 1 228 ? -12.703 -18.516 1.915 1 97.81 228 ILE A N 1
ATOM 1819 C CA . ILE A 1 228 ? -11.773 -18.984 0.897 1 97.81 228 ILE A CA 1
ATOM 1820 C C . ILE A 1 228 ? -12.531 -19.328 -0.385 1 97.81 228 ILE A C 1
ATOM 1822 O O . ILE A 1 228 ? -13.367 -20.219 -0.399 1 97.81 228 ILE A O 1
ATOM 1826 N N . ILE A 1 229 ? -12.266 -18.609 -1.398 1 96 229 ILE A N 1
ATOM 1827 C CA . ILE A 1 229 ? -12.844 -18.938 -2.699 1 96 229 ILE A CA 1
ATOM 1828 C C . ILE A 1 229 ? -12.227 -20.219 -3.23 1 96 229 ILE A C 1
ATOM 1830 O O . ILE A 1 229 ? -11 -20.344 -3.33 1 96 229 ILE A O 1
ATOM 1834 N N . ASP A 1 230 ? -12.992 -21.141 -3.654 1 93.75 230 ASP A N 1
ATOM 1835 C CA . ASP A 1 230 ? -12.539 -22.453 -4.074 1 93.75 230 ASP A CA 1
ATOM 1836 C C . ASP A 1 230 ? -11.781 -22.391 -5.395 1 93.75 230 ASP A C 1
ATOM 1838 O O . ASP A 1 230 ? -12.109 -21.578 -6.262 1 93.75 230 ASP A O 1
ATOM 1842 N N . ARG A 1 231 ? -10.82 -23.281 -5.418 1 90.69 231 ARG A N 1
ATOM 1843 C CA . ARG A 1 231 ? -10.188 -23.516 -6.711 1 90.69 231 ARG A CA 1
ATOM 1844 C C . ARG A 1 231 ? -11.148 -24.188 -7.684 1 90.69 231 ARG A C 1
ATOM 1846 O O . ARG A 1 231 ? -11.898 -25.094 -7.301 1 90.69 231 ARG A O 1
ATOM 1853 N N . LYS A 1 232 ? -11.211 -23.656 -8.836 1 87.69 232 LYS A N 1
ATOM 1854 C CA . LYS A 1 232 ? -11.992 -24.391 -9.828 1 87.69 232 LYS A CA 1
ATOM 1855 C C . LYS A 1 232 ? -11.336 -25.719 -10.172 1 87.69 232 LYS A C 1
ATOM 1857 O O . LYS A 1 232 ? -10.133 -25.766 -10.43 1 87.69 232 LYS A O 1
ATOM 1862 N N . LYS A 1 233 ? -12.062 -26.781 -10.016 1 82.38 233 LYS A N 1
ATOM 1863 C CA . LYS A 1 233 ? -11.555 -28.094 -10.359 1 82.38 233 LYS A CA 1
ATOM 1864 C C . LYS A 1 233 ? -11.445 -28.281 -11.875 1 82.38 233 LYS A C 1
ATOM 1866 O O . LYS A 1 233 ? -12.383 -27.969 -12.602 1 82.38 233 LYS A O 1
ATOM 1871 N N . MET A 1 234 ? -10.297 -28.516 -12.258 1 85.56 234 MET A N 1
ATOM 1872 C CA . MET A 1 234 ? -10.094 -28.797 -13.68 1 85.56 234 MET A CA 1
ATOM 1873 C C . MET A 1 234 ? -9.539 -30.219 -13.875 1 85.56 234 MET A C 1
ATOM 1875 O O . MET A 1 234 ? -8.859 -30.75 -12.992 1 85.56 234 MET A O 1
ATOM 1879 N N . ASN A 1 235 ? -9.977 -30.828 -14.93 1 84.81 235 ASN A N 1
ATOM 1880 C CA . ASN A 1 235 ? -9.445 -32.156 -15.289 1 84.81 235 ASN A CA 1
ATOM 1881 C C . ASN A 1 235 ? -8.188 -32.031 -16.141 1 84.81 235 ASN A C 1
ATOM 1883 O O . ASN A 1 235 ? -8.242 -31.531 -17.281 1 84.81 235 ASN A O 1
ATOM 1887 N N . TYR A 1 236 ? -7.141 -32.406 -15.492 1 89.06 236 TYR A N 1
ATOM 1888 C CA . TYR A 1 236 ? -5.875 -32.406 -16.219 1 89.06 236 TYR A CA 1
ATOM 1889 C C . TYR A 1 236 ? -5.457 -33.812 -16.625 1 89.06 236 TYR A C 1
ATOM 1891 O O . TYR A 1 236 ? -5.672 -34.781 -15.875 1 89.06 236 TYR A O 1
ATOM 1899 N N . ASN A 1 237 ? -4.918 -33.906 -17.828 1 88.69 237 ASN A N 1
ATOM 1900 C CA . ASN A 1 237 ? -4.395 -35.219 -18.234 1 88.69 237 ASN A CA 1
ATOM 1901 C C . ASN A 1 237 ? -3.066 -35.531 -17.547 1 88.69 237 ASN A C 1
ATOM 1903 O O . ASN A 1 237 ? -2.773 -36.688 -17.25 1 88.69 237 ASN A O 1
ATOM 1907 N N . ASN A 1 238 ? -2.207 -34.594 -17.406 1 95 238 ASN A N 1
ATOM 1908 C CA . ASN A 1 238 ? -0.892 -34.688 -16.781 1 95 238 ASN A CA 1
ATOM 1909 C C . ASN A 1 238 ? -0.665 -33.562 -15.781 1 95 238 ASN A C 1
ATOM 1911 O O . ASN A 1 238 ? -0.511 -32.406 -16.156 1 95 238 ASN A O 1
ATOM 1915 N N . VAL A 1 239 ? -0.656 -33.906 -14.477 1 96.44 239 VAL A N 1
ATOM 1916 C CA . VAL A 1 239 ? -0.549 -32.906 -13.43 1 96.44 239 VAL A CA 1
ATOM 1917 C C . VAL A 1 239 ? 0.513 -33.344 -12.414 1 96.44 239 VAL A C 1
ATOM 1919 O O . VAL A 1 239 ? 0.608 -34.5 -12.055 1 96.44 239 VAL A O 1
ATOM 1922 N N . PHE A 1 240 ? 1.387 -32.438 -12.078 1 96.75 240 PHE A N 1
ATOM 1923 C CA . PHE A 1 240 ? 2.408 -32.625 -11.055 1 96.75 240 PHE A CA 1
ATOM 1924 C C . PHE A 1 240 ? 2.219 -31.656 -9.914 1 96.75 240 PHE A C 1
ATOM 1926 O O . PHE A 1 240 ? 1.832 -30.5 -10.133 1 96.75 240 PHE A O 1
ATOM 1933 N N . ASN A 1 241 ? 2.463 -32.031 -8.68 1 94.31 241 ASN A N 1
ATOM 1934 C CA . ASN A 1 241 ? 2.471 -31.156 -7.516 1 94.31 241 ASN A CA 1
ATOM 1935 C C . ASN A 1 241 ? 3.863 -31.047 -6.898 1 94.31 241 ASN A C 1
ATOM 1937 O O . ASN A 1 241 ? 4.031 -30.453 -5.828 1 94.31 241 ASN A O 1
ATOM 1941 N N . ASP A 1 242 ? 4.754 -31.625 -7.535 1 95.5 242 ASP A N 1
ATOM 1942 C CA . ASP A 1 242 ? 6.164 -31.625 -7.168 1 95.5 242 ASP A CA 1
ATOM 1943 C C . ASP A 1 242 ? 7.043 -31.219 -8.352 1 95.5 242 ASP A C 1
ATOM 1945 O O . ASP A 1 242 ? 7.039 -31.875 -9.391 1 95.5 242 ASP A O 1
ATOM 1949 N N . ILE A 1 243 ? 7.82 -30.188 -8.133 1 96.62 243 ILE A N 1
ATOM 1950 C CA . ILE A 1 243 ? 8.586 -29.594 -9.227 1 96.62 243 ILE A CA 1
ATOM 1951 C C . ILE A 1 243 ? 9.641 -30.594 -9.703 1 96.62 243 ILE A C 1
ATOM 1953 O O . ILE A 1 243 ? 9.852 -30.75 -10.914 1 96.62 243 ILE A O 1
ATOM 1957 N N . SER A 1 244 ? 10.297 -31.297 -8.766 1 96.75 244 SER A N 1
ATOM 1958 C CA . SER A 1 244 ? 11.359 -32.219 -9.133 1 96.75 244 SER A CA 1
ATOM 1959 C C . SER A 1 244 ? 10.828 -33.344 -10.008 1 96.75 244 SER A C 1
ATOM 1961 O O . SER A 1 244 ? 11.453 -33.719 -11.016 1 96.75 244 SER A O 1
ATOM 1963 N N . LYS A 1 245 ? 9.703 -33.875 -9.633 1 97.44 245 LYS A N 1
ATOM 1964 C CA . LYS A 1 245 ? 9.102 -34.938 -10.422 1 97.44 245 LYS A CA 1
ATOM 1965 C C . LYS A 1 245 ? 8.703 -34.469 -11.812 1 97.44 245 LYS A C 1
ATOM 1967 O O . LYS A 1 245 ? 8.859 -35.188 -12.797 1 97.44 245 LYS A O 1
ATOM 1972 N N . MET A 1 246 ? 8.18 -33.281 -11.844 1 97.62 246 MET A N 1
ATOM 1973 C CA . MET A 1 246 ? 7.789 -32.719 -13.125 1 97.62 246 MET A CA 1
ATOM 1974 C C . MET A 1 246 ? 9 -32.5 -14.031 1 97.62 246 MET A C 1
ATOM 1976 O O . MET A 1 246 ? 8.961 -32.844 -15.211 1 97.62 246 MET A O 1
ATOM 1980 N N . ILE A 1 247 ? 10.062 -32 -13.445 1 97.12 247 ILE A N 1
ATOM 1981 C CA . ILE A 1 247 ? 11.281 -31.75 -14.211 1 97.12 247 ILE A CA 1
ATOM 1982 C C . ILE A 1 247 ? 11.867 -33.062 -14.719 1 97.12 247 ILE A C 1
ATOM 1984 O O . ILE A 1 247 ? 12.328 -33.125 -15.859 1 97.12 247 ILE A O 1
ATOM 1988 N N . ASP A 1 248 ? 11.891 -34.062 -13.898 1 96.38 248 ASP A N 1
ATOM 1989 C CA . ASP A 1 248 ? 12.367 -35.406 -14.312 1 96.38 248 ASP A CA 1
ATOM 1990 C C . ASP A 1 248 ? 11.586 -35.906 -15.531 1 96.38 248 ASP A C 1
ATOM 1992 O O . ASP A 1 248 ? 12.18 -36.406 -16.484 1 96.38 248 ASP A O 1
ATOM 1996 N N . TYR A 1 249 ? 10.367 -35.75 -15.484 1 96.75 249 TYR A N 1
ATOM 1997 C CA . TYR A 1 249 ? 9.5 -36.219 -16.562 1 96.75 249 TYR A CA 1
ATOM 1998 C C . TYR A 1 249 ? 9.828 -35.469 -17.859 1 96.75 249 TYR A C 1
ATOM 2000 O O . TYR A 1 249 ? 9.977 -36.094 -18.922 1 96.75 249 TYR A O 1
ATOM 2008 N N . ILE A 1 250 ? 9.953 -34.156 -17.797 1 95.81 250 ILE A N 1
ATOM 2009 C CA . ILE A 1 250 ? 10.172 -33.312 -18.969 1 95.81 250 ILE A CA 1
ATOM 2010 C C . ILE A 1 250 ? 11.555 -33.594 -19.547 1 95.81 250 ILE A C 1
ATOM 2012 O O . ILE A 1 250 ? 11.734 -33.594 -20.766 1 95.81 250 ILE A O 1
ATOM 2016 N N . THR A 1 251 ? 12.469 -33.75 -18.656 1 93.5 251 THR A N 1
ATOM 2017 C CA . THR A 1 251 ? 13.844 -33.969 -19.094 1 93.5 251 THR A CA 1
ATOM 2018 C C . THR A 1 251 ? 13.953 -35.312 -19.828 1 93.5 251 THR A C 1
ATOM 2020 O O . THR A 1 251 ? 14.578 -35.375 -20.891 1 93.5 251 THR A O 1
ATOM 2023 N N . ILE A 1 252 ? 13.398 -36.344 -19.344 1 93.19 252 ILE A N 1
ATOM 2024 C CA . ILE A 1 252 ? 13.469 -37.656 -19.938 1 93.19 252 ILE A CA 1
ATOM 2025 C C . ILE A 1 252 ? 12.742 -37.688 -21.281 1 93.19 252 ILE A C 1
ATOM 2027 O O . ILE A 1 252 ? 13.258 -38.188 -22.266 1 93.19 252 ILE A O 1
ATOM 2031 N N . LYS A 1 253 ? 11.719 -37 -21.328 1 94.5 253 LYS A N 1
ATOM 2032 C CA . LYS A 1 253 ? 10.844 -37.156 -22.484 1 94.5 253 LYS A CA 1
ATOM 2033 C C . LYS A 1 253 ? 11.195 -36.125 -23.562 1 94.5 253 LYS A C 1
ATOM 2035 O O . LYS A 1 253 ? 11.07 -36.406 -24.766 1 94.5 253 LYS A O 1
ATOM 2040 N N . TYR A 1 254 ? 11.664 -34.938 -23.172 1 93.62 254 TYR A N 1
ATOM 2041 C CA . TYR A 1 254 ? 11.711 -33.875 -24.156 1 93.62 254 TYR A CA 1
ATOM 2042 C C . TYR A 1 254 ? 13.117 -33.281 -24.266 1 93.62 254 TYR A C 1
ATOM 2044 O O . TYR A 1 254 ? 13.453 -32.625 -25.25 1 93.62 254 TYR A O 1
ATOM 2052 N N . ILE A 1 255 ? 13.938 -33.438 -23.266 1 87.12 255 ILE A N 1
ATOM 2053 C CA . ILE A 1 255 ? 15.242 -32.781 -23.312 1 87.12 255 ILE A CA 1
ATOM 2054 C C . ILE A 1 255 ? 16.328 -33.812 -23.656 1 87.12 255 ILE A C 1
ATOM 2056 O O . ILE A 1 255 ? 17.141 -33.562 -24.547 1 87.12 255 ILE A O 1
ATOM 2060 N N . LEU A 1 256 ? 16.328 -35 -22.859 1 80.38 256 LEU A N 1
ATOM 2061 C CA . LEU A 1 256 ? 17.344 -36 -23.125 1 80.38 256 LEU A CA 1
ATOM 2062 C C . LEU A 1 256 ? 16.969 -36.844 -24.312 1 80.38 256 LEU A C 1
ATOM 2064 O O . LEU A 1 256 ? 17.844 -37.312 -25.062 1 80.38 256 LEU A O 1
ATOM 2068 N N . ARG A 1 257 ? 15.586 -37.438 -24.375 1 66.19 257 ARG A N 1
ATOM 2069 C CA . ARG A 1 257 ? 15.211 -38.375 -25.438 1 66.19 257 ARG A CA 1
ATOM 2070 C C . ARG A 1 257 ? 15.062 -37.656 -26.766 1 66.19 257 ARG A C 1
ATOM 2072 O O . ARG A 1 257 ? 14.938 -38.312 -27.812 1 66.19 257 ARG A O 1
ATOM 2079 N N . GLY A 1 258 ? 15.039 -36.344 -26.797 1 47.19 258 GLY A N 1
ATOM 2080 C CA . GLY A 1 258 ? 14.969 -35.781 -28.141 1 47.19 258 GLY A CA 1
ATOM 2081 C C . GLY A 1 258 ? 16.297 -35.844 -28.875 1 47.19 258 GLY A C 1
ATOM 2082 O O . GLY A 1 258 ? 17.359 -35.906 -28.25 1 47.19 258 GLY A O 1
ATOM 2083 N N . MET B 1 1 ? -13.086 37.906 5.148 1 96.31 1 MET B N 1
ATOM 2084 C CA . MET B 1 1 ? -13.094 36.469 4.965 1 96.31 1 MET B CA 1
ATOM 2085 C C . MET B 1 1 ? -11.922 35.812 5.695 1 96.31 1 MET B C 1
ATOM 2087 O O . MET B 1 1 ? -10.828 36.375 5.758 1 96.31 1 MET B O 1
ATOM 2091 N N . ILE B 1 2 ? -12.109 34.625 6.242 1 97.88 2 ILE B N 1
ATOM 2092 C CA . ILE B 1 2 ? -11.047 33.906 6.934 1 97.88 2 ILE B CA 1
ATOM 2093 C C . ILE B 1 2 ? -10.367 32.938 5.965 1 97.88 2 ILE B C 1
ATOM 2095 O O . ILE B 1 2 ? -11.039 32.188 5.262 1 97.88 2 ILE B O 1
ATOM 2099 N N . GLY B 1 3 ? -9.094 33.031 5.844 1 98.25 3 GLY B N 1
ATOM 2100 C CA . GLY B 1 3 ? -8.32 32.062 5.09 1 98.25 3 GLY B CA 1
ATOM 2101 C C . GLY B 1 3 ? -7.781 30.922 5.957 1 98.25 3 GLY B C 1
ATOM 2102 O O . GLY B 1 3 ? -7.332 31.156 7.078 1 98.25 3 GLY B O 1
ATOM 2103 N N . LEU B 1 4 ? -7.859 29.734 5.449 1 98.31 4 LEU B N 1
ATOM 2104 C CA . LEU B 1 4 ? -7.32 28.562 6.125 1 98.31 4 LEU B CA 1
ATOM 2105 C C . LEU B 1 4 ? -6.406 27.781 5.195 1 98.31 4 LEU B C 1
ATOM 2107 O O . LEU B 1 4 ? -6.797 27.422 4.082 1 98.31 4 LEU B O 1
ATOM 2111 N N . ILE B 1 5 ? -5.176 27.578 5.605 1 98 5 ILE B N 1
ATOM 2112 C CA . ILE B 1 5 ? -4.324 26.547 5 1 98 5 ILE B CA 1
ATOM 2113 C C . ILE B 1 5 ? -4.375 25.281 5.836 1 98 5 ILE B C 1
ATOM 2115 O O . ILE B 1 5 ? -3.963 25.281 7 1 98 5 ILE B O 1
ATOM 2119 N N . LEU B 1 6 ? -4.91 24.266 5.227 1 95.81 6 LEU B N 1
ATOM 2120 C CA . LEU B 1 6 ? -5.086 23.016 5.965 1 95.81 6 LEU B CA 1
ATOM 2121 C C . LEU B 1 6 ? -4.234 21.906 5.359 1 95.81 6 LEU B C 1
ATOM 2123 O O . LEU B 1 6 ? -4.082 21.828 4.141 1 95.81 6 LEU B O 1
ATOM 2127 N N . GLY B 1 7 ? -3.637 21.016 6.211 1 89.69 7 GLY B N 1
ATOM 2128 C CA . GLY B 1 7 ? -2.787 19.922 5.773 1 89.69 7 GLY B CA 1
ATOM 2129 C C . GLY B 1 7 ? -2.6 18.859 6.832 1 89.69 7 GLY B C 1
ATOM 2130 O O . GLY B 1 7 ? -1.801 17.938 6.656 1 89.69 7 GLY B O 1
ATOM 2131 N N . THR B 1 8 ? -3.268 18.938 7.93 1 85.62 8 THR B N 1
ATOM 2132 C CA . THR B 1 8 ? -3.211 17.969 9.008 1 85.62 8 THR B CA 1
ATOM 2133 C C . THR B 1 8 ? -4.609 17.469 9.359 1 85.62 8 THR B C 1
ATOM 2135 O O . THR B 1 8 ? -5.605 17.984 8.867 1 85.62 8 THR B O 1
ATOM 2138 N N . 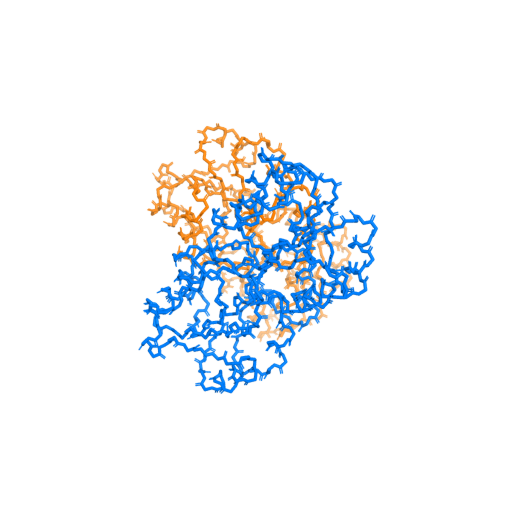SER B 1 9 ? -4.598 16.438 10.172 1 87.88 9 SER B N 1
ATOM 2139 C CA . SER B 1 9 ? -5.883 15.883 10.57 1 87.88 9 SER B CA 1
ATOM 2140 C C . SER B 1 9 ? -6.684 16.875 11.406 1 87.88 9 SER B C 1
ATOM 2142 O O . SER B 1 9 ? -7.91 16.797 11.477 1 87.88 9 SER B O 1
ATOM 2144 N N . GLU B 1 10 ? -6.031 17.844 12.016 1 92.12 10 GLU B N 1
ATOM 2145 C CA . GLU B 1 10 ? -6.691 18.875 12.812 1 92.12 10 GLU B CA 1
ATOM 2146 C C . GLU B 1 10 ? -7.496 19.828 11.938 1 92.12 10 GLU B C 1
ATOM 2148 O O . GLU B 1 10 ? -8.375 20.531 12.422 1 92.12 10 GLU B O 1
ATOM 2153 N N . GLY B 1 11 ? -7.156 19.797 10.711 1 92.81 11 GLY B N 1
ATOM 2154 C CA . GLY B 1 11 ? -7.832 20.688 9.789 1 92.81 11 GLY B CA 1
ATOM 2155 C C . GLY B 1 11 ? -9.344 20.578 9.844 1 92.81 11 GLY B C 1
ATOM 2156 O O . GLY B 1 11 ? -10.047 21.594 9.836 1 92.81 11 GLY B O 1
ATOM 2157 N N . LYS B 1 12 ? -9.875 19.406 9.914 1 94.19 12 LYS B N 1
ATOM 2158 C CA . LYS B 1 12 ? -11.312 19.172 9.984 1 94.19 12 LYS B CA 1
ATOM 2159 C C . LYS B 1 12 ? -11.898 19.766 11.266 1 94.19 12 LYS B C 1
ATOM 2161 O O . LYS B 1 12 ? -12.984 20.344 11.242 1 94.19 12 LYS B O 1
ATOM 2166 N N . ASP B 1 13 ? -11.18 19.531 12.359 1 95.69 13 ASP B N 1
ATOM 2167 C CA . ASP B 1 13 ? -11.625 20.062 13.641 1 95.69 13 ASP B CA 1
ATOM 2168 C C . ASP B 1 13 ? -11.656 21.594 13.617 1 95.69 13 ASP B C 1
ATOM 2170 O O . ASP B 1 13 ? -12.617 22.203 14.086 1 95.69 13 ASP B O 1
ATOM 2174 N N . ILE B 1 14 ? -10.672 22.156 13.086 1 96.94 14 ILE B N 1
ATOM 2175 C CA . ILE B 1 14 ? -10.578 23.609 12.977 1 96.94 14 ILE B CA 1
ATOM 2176 C C . ILE B 1 14 ? -11.742 24.156 12.141 1 96.94 14 ILE B C 1
ATOM 2178 O O . ILE B 1 14 ? -12.438 25.078 12.57 1 96.94 14 ILE B O 1
ATOM 2182 N N . LEU B 1 15 ? -11.93 23.531 11.023 1 96.62 15 LEU B N 1
ATOM 2183 C CA . LEU B 1 15 ? -12.992 23.969 10.117 1 96.62 15 LEU B CA 1
ATOM 2184 C C . LEU B 1 15 ? -14.359 23.781 10.766 1 96.62 15 LEU B C 1
ATOM 2186 O O . LEU B 1 15 ? -15.219 24.656 10.656 1 96.62 15 LEU B O 1
ATOM 2190 N N . SER B 1 16 ? -14.539 22.656 11.406 1 96.81 16 SER B N 1
ATOM 2191 C CA . SER B 1 16 ? -15.805 22.391 12.078 1 96.81 16 SER B CA 1
ATOM 2192 C C . SER B 1 16 ? -16.125 23.453 13.117 1 96.81 16 SER B C 1
ATOM 2194 O O . SER B 1 16 ? -17.25 23.938 13.203 1 96.81 16 SER B O 1
ATOM 2196 N N . ARG B 1 17 ? -15.211 23.859 13.852 1 96.88 17 ARG B N 1
ATOM 2197 C CA . ARG B 1 17 ? -15.398 24.828 14.914 1 96.88 17 ARG B CA 1
ATOM 2198 C C . ARG B 1 17 ? -15.648 26.219 14.336 1 96.88 17 ARG B C 1
ATOM 2200 O O . ARG B 1 17 ? -16.516 26.953 14.82 1 96.88 17 ARG B O 1
ATOM 2207 N N . ILE B 1 18 ? -14.969 26.594 13.336 1 96.81 18 ILE B N 1
ATOM 2208 C CA . ILE B 1 18 ? -15.156 27.891 12.711 1 96.81 18 ILE B CA 1
ATOM 2209 C C . ILE B 1 18 ? -16.547 27.953 12.062 1 96.81 18 ILE B C 1
ATOM 2211 O O . ILE B 1 18 ? -17.203 29 12.094 1 96.81 18 ILE B O 1
ATOM 2215 N N . ASN B 1 19 ? -16.922 26.812 11.469 1 96.94 19 ASN B N 1
ATOM 2216 C CA . ASN B 1 19 ? -18.203 26.734 10.781 1 96.94 19 ASN B CA 1
ATOM 2217 C C . ASN B 1 19 ? -19.359 27.016 11.727 1 96.94 19 ASN B C 1
ATOM 2219 O O . ASN B 1 19 ? -20.453 27.359 11.289 1 96.94 19 ASN B O 1
ATOM 2223 N N . THR B 1 20 ? -19.188 26.812 13.039 1 95.94 20 THR B N 1
ATOM 2224 C CA . THR B 1 20 ? -20.234 27.156 13.992 1 95.94 20 THR B CA 1
ATOM 2225 C C . THR B 1 20 ? -20.484 28.656 14.023 1 95.94 20 THR B C 1
ATOM 2227 O O . THR B 1 20 ? -21.516 29.109 14.508 1 95.94 20 THR B O 1
ATOM 2230 N N . PHE B 1 21 ? -19.594 29.438 13.453 1 95.44 21 PHE B N 1
ATOM 2231 C CA . PHE B 1 21 ? -19.703 30.891 13.523 1 95.44 21 PHE B CA 1
ATOM 2232 C C . PHE B 1 21 ? -19.875 31.484 12.133 1 95.44 21 PHE B C 1
ATOM 2234 O O . PHE B 1 21 ? -20.594 32.469 11.961 1 95.44 21 PHE B O 1
ATOM 2241 N N . THR B 1 22 ? -19.25 30.953 11.141 1 96.06 22 THR B N 1
ATOM 2242 C CA . THR B 1 22 ? -19.297 31.562 9.82 1 96.06 22 THR B CA 1
ATOM 2243 C C . THR B 1 22 ? -18.953 30.547 8.734 1 96.06 22 THR B C 1
ATOM 2245 O O . THR B 1 22 ? -18.391 29.484 9.031 1 96.06 22 THR B O 1
ATOM 2248 N N . ASP B 1 23 ? -19.328 30.781 7.566 1 97.12 23 ASP B N 1
ATOM 2249 C CA . ASP B 1 23 ? -18.938 30 6.395 1 97.12 23 ASP B CA 1
ATOM 2250 C C . ASP B 1 23 ? -18.156 30.859 5.402 1 97.12 23 ASP B C 1
ATOM 2252 O O . ASP B 1 23 ? -17.844 30.406 4.297 1 97.12 23 ASP B O 1
ATOM 2256 N N . ASP B 1 24 ? -17.906 32.094 5.773 1 97.56 24 ASP B N 1
ATOM 2257 C CA . ASP B 1 24 ? -17.125 32.969 4.934 1 97.56 24 ASP B CA 1
ATOM 2258 C C . ASP B 1 24 ? -15.633 32.625 5.012 1 97.56 24 ASP B C 1
ATOM 2260 O O . ASP B 1 24 ? -14.852 33.375 5.59 1 97.56 24 ASP B O 1
ATOM 2264 N N . ILE B 1 25 ? -15.312 31.484 4.402 1 98 25 ILE B N 1
ATOM 2265 C CA . ILE B 1 25 ? -14 30.875 4.582 1 98 25 ILE B CA 1
ATOM 2266 C C . ILE B 1 25 ? -13.406 30.516 3.219 1 98 25 ILE B C 1
ATOM 2268 O O . ILE B 1 25 ? -14.109 30.016 2.34 1 98 25 ILE B O 1
ATOM 2272 N N . PHE B 1 26 ? -12.125 30.844 3.043 1 98.44 26 PHE B N 1
ATOM 2273 C CA . PHE B 1 26 ? -11.281 30.312 1.973 1 98.44 26 PHE B CA 1
ATOM 2274 C C . PHE B 1 26 ? -10.367 29.219 2.492 1 98.44 26 PHE B C 1
ATOM 2276 O O . PHE B 1 26 ? -9.648 29.406 3.477 1 98.44 26 PHE B O 1
ATOM 2283 N N . ILE B 1 27 ? -10.414 28.062 1.861 1 98.25 27 ILE B N 1
ATOM 2284 C CA . ILE B 1 27 ? -9.57 26.953 2.277 1 98.25 27 ILE B CA 1
ATOM 2285 C C . ILE B 1 27 ? -8.547 26.656 1.184 1 98.25 27 ILE B C 1
ATOM 2287 O O . ILE B 1 27 ? -8.883 26.625 -0.002 1 98.25 27 ILE B O 1
ATOM 2291 N N . SER B 1 28 ? -7.32 26.484 1.586 1 97.94 28 SER B N 1
ATOM 2292 C CA . SER B 1 28 ? -6.273 26.016 0.681 1 97.94 28 SER B CA 1
ATOM 2293 C C . SER B 1 28 ? -5.633 24.734 1.183 1 97.94 28 SER B C 1
ATOM 2295 O O . SER B 1 28 ? -5.234 24.641 2.346 1 97.94 28 SER B O 1
ATOM 2297 N N . THR B 1 29 ? -5.559 23.688 0.371 1 95.75 29 THR B N 1
ATOM 2298 C CA . THR B 1 29 ? -4.836 22.453 0.611 1 95.75 29 THR B CA 1
ATOM 2299 C C . THR B 1 29 ? -3.807 22.203 -0.491 1 95.75 29 THR B C 1
ATOM 2301 O O . THR B 1 29 ? -3.883 22.797 -1.563 1 95.75 29 THR B O 1
ATOM 2304 N N . ALA B 1 30 ? -2.861 21.328 -0.203 1 90.62 30 ALA B N 1
ATOM 2305 C CA . ALA B 1 30 ? -1.782 21.094 -1.16 1 90.62 30 ALA B CA 1
ATOM 2306 C C . ALA B 1 30 ? -2.215 20.109 -2.246 1 90.62 30 ALA B C 1
ATOM 2308 O O . ALA B 1 30 ? -1.621 20.062 -3.326 1 90.62 30 ALA B O 1
ATOM 2309 N N . THR B 1 31 ? -3.205 19.266 -1.941 1 88.25 31 THR B N 1
ATOM 2310 C CA . THR B 1 31 ? -3.566 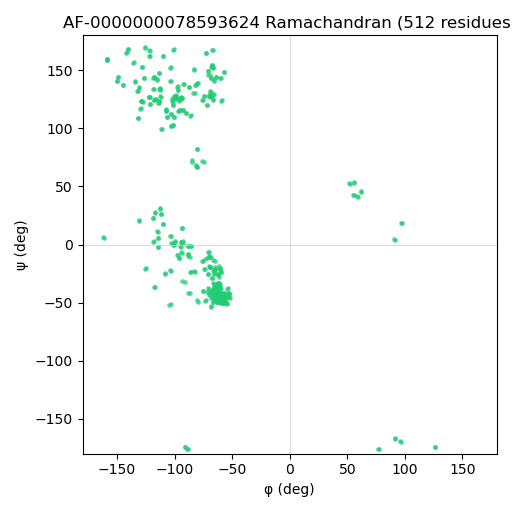18.203 -2.877 1 88.25 31 THR B CA 1
ATOM 2311 C C . THR B 1 31 ? -5.082 18.109 -3.025 1 88.25 31 THR B C 1
ATOM 2313 O O . THR B 1 31 ? -5.828 18.547 -2.143 1 88.25 31 THR B O 1
ATOM 2316 N N . GLU B 1 32 ? -5.441 17.547 -4.16 1 89 32 GLU B N 1
ATOM 2317 C CA . GLU B 1 32 ? -6.859 17.297 -4.387 1 89 32 GLU B CA 1
ATOM 2318 C C . GLU B 1 32 ? -7.422 16.359 -3.324 1 89 32 GLU B C 1
ATOM 2320 O O . GLU B 1 32 ? -8.57 16.516 -2.895 1 89 32 GLU B O 1
ATOM 2325 N N . TYR B 1 33 ? -6.637 15.445 -2.934 1 87.25 33 TYR B N 1
ATOM 2326 C CA . TYR B 1 33 ? -7.074 14.523 -1.894 1 87.25 33 TYR B CA 1
ATOM 2327 C C . TYR B 1 33 ? -7.355 15.258 -0.591 1 87.25 33 TYR B C 1
ATOM 2329 O O . TYR B 1 33 ? -8.406 15.062 0.025 1 87.25 33 TYR B O 1
ATOM 2337 N N . GLY B 1 34 ? -6.43 16.062 -0.197 1 89.94 34 GLY B N 1
ATOM 2338 C CA . GLY B 1 34 ? -6.652 16.875 0.996 1 89.94 34 GLY B CA 1
ATOM 2339 C C . GLY B 1 34 ? -7.934 17.672 0.947 1 89.94 34 GLY B C 1
ATOM 2340 O O . GLY B 1 34 ? -8.672 17.734 1.932 1 89.94 34 GLY B O 1
ATOM 2341 N N . GLY B 1 35 ? -8.211 18.219 -0.181 1 91.5 35 GLY B N 1
ATOM 2342 C CA . GLY B 1 35 ? -9.438 18.984 -0.367 1 91.5 35 GLY B CA 1
ATOM 2343 C C . GLY B 1 35 ? -10.688 18.141 -0.287 1 91.5 35 GLY B C 1
ATOM 2344 O O . GLY B 1 35 ? -11.695 18.578 0.28 1 91.5 35 GLY B O 1
ATOM 2345 N N . SER B 1 36 ? -10.594 17 -0.844 1 89.88 36 SER B N 1
ATOM 2346 C CA . SER B 1 36 ? -11.75 16.125 -0.895 1 89.88 36 SER B CA 1
ATOM 2347 C C . SER B 1 36 ? -12.211 15.734 0.506 1 89.88 36 SER B C 1
ATOM 2349 O O . SER B 1 36 ? -13.383 15.422 0.716 1 89.88 36 SER B O 1
ATOM 2351 N N . LEU B 1 37 ? -11.32 15.758 1.486 1 90.94 37 LEU B N 1
ATOM 2352 C CA . LEU B 1 37 ? -11.633 15.406 2.867 1 90.94 37 LEU B CA 1
ATOM 2353 C C . LEU B 1 37 ? -12.5 16.484 3.521 1 90.94 37 LEU B C 1
ATOM 2355 O O . LEU B 1 37 ? -13.055 16.25 4.598 1 90.94 37 LEU B O 1
ATOM 2359 N N . LEU B 1 38 ? -12.711 17.547 2.859 1 93.88 38 LEU B N 1
ATOM 2360 C CA . LEU B 1 38 ? -13.383 18.688 3.467 1 93.88 38 LEU B CA 1
ATOM 2361 C C . LEU B 1 38 ? -14.727 18.953 2.789 1 93.88 38 LEU B C 1
ATOM 2363 O O . LEU B 1 38 ? -15.359 19.969 3.037 1 93.88 38 LEU B O 1
ATOM 2367 N N . LYS B 1 39 ? -15.188 18.031 1.96 1 89.94 39 LYS B N 1
ATOM 2368 C CA . LYS B 1 39 ? -16.359 18.219 1.117 1 89.94 39 LYS B CA 1
ATOM 2369 C C . LYS B 1 39 ? -17.609 18.453 1.962 1 89.94 39 LYS B C 1
ATOM 2371 O O . LYS B 1 39 ? -18.547 19.125 1.528 1 89.94 39 LYS B O 1
ATOM 2376 N N . ASP B 1 40 ? -17.672 17.953 3.15 1 92.88 40 ASP B N 1
ATOM 2377 C CA . ASP B 1 40 ? -18.875 18.016 3.969 1 92.88 40 ASP B CA 1
ATOM 2378 C C . ASP B 1 40 ? -18.875 19.234 4.867 1 92.88 40 ASP B C 1
ATOM 2380 O O . ASP B 1 40 ? -19.797 19.422 5.676 1 92.88 40 ASP B O 1
ATOM 2384 N N . TYR B 1 41 ? -17.938 20.078 4.805 1 96.94 41 TYR B N 1
ATOM 2385 C CA . TYR B 1 41 ? -17.844 21.297 5.602 1 96.94 41 TYR B CA 1
ATOM 2386 C C . TYR B 1 41 ? -18.266 22.516 4.789 1 96.94 41 TYR B C 1
ATOM 2388 O O . TYR B 1 41 ? -18.531 22.406 3.588 1 96.94 41 TYR B O 1
ATOM 2396 N N . LYS B 1 42 ? -18.453 23.594 5.547 1 97.69 42 LYS B N 1
ATOM 2397 C CA . LYS B 1 42 ? -18.922 24.797 4.883 1 97.69 42 LYS B CA 1
ATOM 2398 C C . LYS B 1 42 ? -17.781 25.766 4.602 1 97.69 42 LYS B C 1
ATOM 2400 O O . LYS B 1 42 ? -16.984 26.062 5.492 1 97.69 42 LYS B O 1
ATOM 2405 N N . TYR B 1 43 ? -17.672 26.172 3.395 1 98 43 TYR B N 1
ATOM 2406 C CA . TYR B 1 43 ? -16.719 27.172 2.945 1 98 43 TYR B CA 1
ATOM 2407 C C . TYR B 1 43 ? -17.172 27.812 1.633 1 98 43 TYR B C 1
ATOM 2409 O O . TYR B 1 43 ? -18 27.234 0.915 1 98 43 TYR B O 1
ATOM 2417 N N . LYS B 1 44 ? -16.672 28.984 1.335 1 97.94 44 LYS B N 1
ATOM 2418 C CA . LYS B 1 44 ? -17.031 29.672 0.095 1 97.94 44 LYS B CA 1
ATOM 2419 C C . LYS B 1 44 ? -16.125 29.234 -1.053 1 97.94 44 LYS B C 1
ATOM 2421 O O . LYS B 1 44 ? -16.562 29.109 -2.195 1 97.94 44 LYS B O 1
ATOM 2426 N N . TYR B 1 45 ? -14.828 29.109 -0.762 1 97.62 45 TYR B N 1
ATOM 2427 C CA . TYR B 1 45 ? -13.852 28.766 -1.785 1 97.62 45 TYR B CA 1
ATOM 2428 C C . TYR B 1 45 ? -12.898 27.688 -1.287 1 97.62 45 TYR B C 1
ATOM 2430 O O . TYR B 1 45 ? -12.5 27.703 -0.12 1 97.62 45 TYR B O 1
ATOM 2438 N N . LEU B 1 46 ? -12.57 26.781 -2.158 1 97.38 46 LEU B N 1
ATOM 2439 C CA . LEU B 1 46 ? -11.617 25.703 -1.875 1 97.38 46 LEU B CA 1
ATOM 2440 C C . LEU B 1 46 ? -10.562 25.625 -2.973 1 97.38 46 LEU B C 1
ATOM 2442 O O . LEU B 1 46 ? -10.891 25.438 -4.145 1 97.38 46 LEU B O 1
ATOM 2446 N N . ASN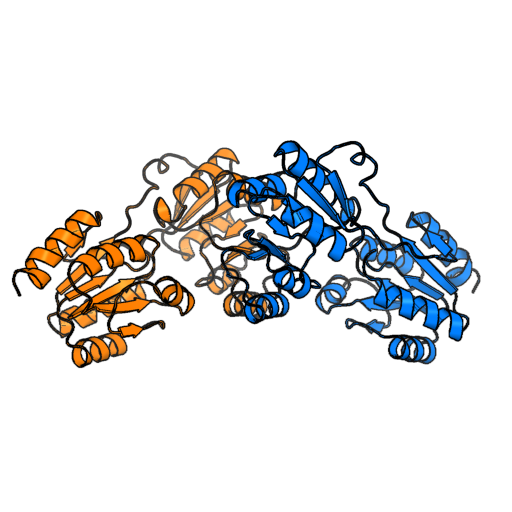 B 1 47 ? -9.328 25.875 -2.574 1 97 47 ASN B N 1
ATOM 2447 C CA . ASN B 1 47 ? -8.18 25.641 -3.441 1 97 47 ASN B CA 1
ATOM 2448 C C . ASN B 1 47 ? -7.508 24.297 -3.119 1 97 47 ASN B C 1
ATOM 2450 O O . ASN B 1 47 ? -7.145 24.047 -1.97 1 97 47 ASN B O 1
ATOM 2454 N N . HIS B 1 48 ? -7.266 23.422 -4.051 1 93.69 48 HIS B N 1
ATOM 2455 C CA . HIS B 1 48 ? -6.711 22.094 -3.779 1 93.69 48 HIS B CA 1
ATOM 2456 C C . HIS B 1 48 ? -5.367 21.906 -4.469 1 93.69 48 HIS B C 1
ATOM 2458 O O . HIS B 1 48 ? -5.035 20.797 -4.902 1 93.69 48 HIS B O 1
ATOM 2464 N N . SER B 1 49 ? -4.723 22.953 -4.766 1 92.81 49 SER B N 1
ATOM 2465 C CA . SER B 1 49 ? -3.381 22.938 -5.336 1 92.81 49 SER B CA 1
ATOM 2466 C C . SER B 1 49 ? -2.441 23.844 -4.547 1 92.81 49 SER B C 1
ATOM 2468 O O . SER B 1 49 ? -2.879 24.844 -3.953 1 92.81 49 SER B O 1
ATOM 2470 N N . PRO B 1 50 ? -1.175 23.547 -4.566 1 93.44 50 PRO B N 1
ATOM 2471 C CA . PRO B 1 50 ? -0.234 24.406 -3.84 1 93.44 50 PRO B CA 1
ATOM 2472 C C . PRO B 1 50 ? -0.24 25.844 -4.34 1 93.44 50 PRO B C 1
ATOM 2474 O O . PRO B 1 50 ? -0.386 26.094 -5.543 1 93.44 50 PRO B O 1
ATOM 2477 N N . LEU B 1 51 ? -0.086 26.812 -3.48 1 96.56 51 LEU B N 1
ATOM 2478 C CA . LEU B 1 51 ? 0.035 28.219 -3.828 1 96.56 51 LEU B CA 1
ATOM 2479 C C . LEU B 1 51 ? 1.433 28.734 -3.51 1 96.56 51 LEU B C 1
ATOM 2481 O O . LEU B 1 51 ? 2.002 28.406 -2.467 1 96.56 51 LEU B O 1
ATOM 2485 N N . ASP B 1 52 ? 1.965 29.438 -4.445 1 97 52 ASP B N 1
ATOM 2486 C CA . ASP B 1 52 ? 3.193 30.172 -4.16 1 97 52 ASP B CA 1
ATOM 2487 C C . ASP B 1 52 ? 2.887 31.578 -3.668 1 97 52 ASP B C 1
ATOM 2489 O O . ASP B 1 52 ? 1.735 31.906 -3.371 1 97 52 ASP B O 1
ATOM 2493 N N . PHE B 1 53 ? 3.941 32.344 -3.512 1 98.06 53 PHE B N 1
ATOM 2494 C CA . PHE B 1 53 ? 3.807 33.688 -2.994 1 98.06 53 PHE B CA 1
ATOM 2495 C C . PHE B 1 53 ? 2.807 34.5 -3.822 1 98.06 53 PHE B C 1
ATOM 2497 O O . PHE B 1 53 ? 1.864 35.062 -3.277 1 98.06 53 PHE B O 1
ATOM 2504 N N . ASP B 1 54 ? 2.967 34.5 -5.113 1 98.25 54 ASP B N 1
ATOM 2505 C CA . ASP B 1 54 ? 2.086 35.25 -6 1 98.25 54 ASP B CA 1
ATOM 2506 C C . ASP B 1 54 ? 0.653 34.719 -5.926 1 98.25 54 ASP B C 1
ATOM 2508 O O . ASP B 1 54 ? -0.3 35.5 -6 1 98.25 54 ASP B O 1
ATOM 2512 N N . GLY B 1 55 ? 0.596 33.469 -5.844 1 98.12 55 GLY B N 1
ATOM 2513 C CA . GLY B 1 55 ? -0.72 32.875 -5.684 1 98.12 55 GLY B CA 1
ATOM 2514 C C . GLY B 1 55 ? -1.444 33.344 -4.438 1 98.12 55 GLY B C 1
ATOM 2515 O O . GLY B 1 55 ? -2.635 33.656 -4.488 1 98.12 55 GLY B O 1
ATOM 2516 N N . PHE B 1 56 ? -0.761 33.406 -3.352 1 98.5 56 PHE B N 1
ATOM 2517 C CA . PHE B 1 56 ? -1.348 33.875 -2.105 1 98.5 56 PHE B CA 1
ATOM 2518 C C . PHE B 1 56 ? -1.767 35.344 -2.227 1 98.5 56 PHE B C 1
ATOM 2520 O O . PHE B 1 56 ? -2.869 35.719 -1.819 1 98.5 56 PHE B O 1
ATOM 2527 N N . ILE B 1 57 ? -0.901 36.156 -2.791 1 98.56 57 ILE B N 1
ATOM 2528 C CA . ILE B 1 57 ? -1.204 37.562 -2.955 1 98.56 57 ILE B CA 1
ATOM 2529 C C . ILE B 1 57 ? -2.498 37.719 -3.752 1 98.56 57 ILE B C 1
ATOM 2531 O O . ILE B 1 57 ? -3.4 38.469 -3.34 1 98.56 57 ILE B O 1
ATOM 2535 N N . LYS B 1 58 ? -2.502 37.031 -4.836 1 98.38 58 LYS B N 1
ATOM 2536 C CA . LYS B 1 58 ? -3.664 37.094 -5.715 1 98.38 58 LYS B CA 1
ATOM 2537 C C . LYS B 1 58 ? -4.941 36.688 -4.984 1 98.38 58 LYS B C 1
ATOM 2539 O O . LYS B 1 58 ? -5.934 37.438 -5.004 1 98.38 58 LYS B O 1
ATOM 2544 N N . VAL B 1 59 ? -4.91 35.594 -4.34 1 98.25 59 VAL B N 1
ATOM 2545 C CA . VAL B 1 59 ? -6.09 35.031 -3.678 1 98.25 59 VAL B CA 1
ATOM 2546 C C . VAL B 1 59 ? -6.504 35.938 -2.52 1 98.25 59 VAL B C 1
ATOM 2548 O O . VAL B 1 59 ? -7.691 36.188 -2.314 1 98.25 59 VAL B O 1
ATOM 2551 N N . PHE B 1 60 ? -5.566 36.406 -1.768 1 98.44 60 PHE B N 1
ATOM 2552 C CA . PHE B 1 60 ? -5.855 37.219 -0.602 1 98.44 60 PHE B CA 1
ATOM 2553 C C . PHE B 1 60 ? -6.543 38.531 -1.015 1 98.44 60 PHE B C 1
ATOM 2555 O O . PHE B 1 60 ? -7.484 38.969 -0.358 1 98.44 60 PHE B O 1
ATOM 2562 N N . GLU B 1 61 ? -6.102 39.062 -2.092 1 98.19 61 GLU B N 1
ATOM 2563 C CA . GLU B 1 61 ? -6.691 40.312 -2.588 1 98.19 61 GLU B CA 1
ATOM 2564 C C . GLU B 1 61 ? -8.07 40.062 -3.195 1 98.19 61 GLU B C 1
ATOM 2566 O O . GLU B 1 61 ? -9.031 40.75 -2.885 1 98.19 61 GLU B O 1
ATOM 2571 N N . GLU B 1 62 ? -8.07 39.062 -4.035 1 98.06 62 GLU B N 1
ATOM 2572 C CA . GLU B 1 62 ? -9.305 38.75 -4.754 1 98.06 62 GLU B CA 1
ATOM 2573 C C . GLU B 1 62 ? -10.43 38.406 -3.789 1 98.06 62 GLU B C 1
ATOM 2575 O O . GLU B 1 6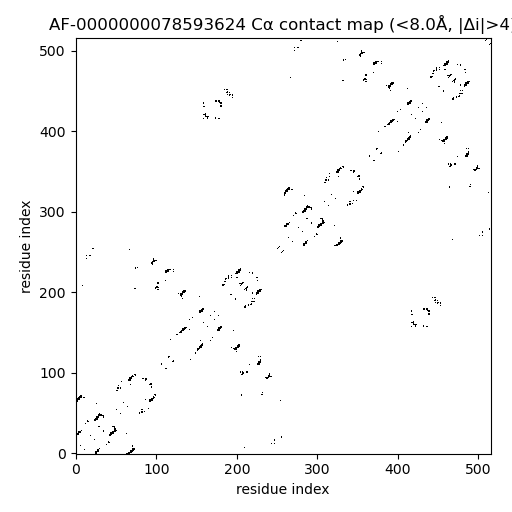2 ? -11.594 38.75 -4.016 1 98.06 62 GLU B O 1
ATOM 2580 N N . LYS B 1 63 ? -10.047 37.688 -2.729 1 97.56 63 LYS B N 1
ATOM 2581 C CA . LYS B 1 63 ? -11.07 37.188 -1.831 1 97.56 63 LYS B CA 1
ATOM 2582 C C . LYS B 1 63 ? -11.18 38.031 -0.568 1 97.56 63 LYS B C 1
ATOM 2584 O O . LYS B 1 63 ? -11.992 37.75 0.312 1 97.56 63 LYS B O 1
ATOM 2589 N N . HIS B 1 64 ? -10.406 39.031 -0.485 1 97 64 HIS B N 1
ATOM 2590 C CA . HIS B 1 64 ? -10.422 39.969 0.643 1 97 64 HIS B CA 1
ATOM 2591 C C . HIS B 1 64 ? -10.227 39.219 1.964 1 97 64 HIS B C 1
ATOM 2593 O O . HIS B 1 64 ? -11.023 39.375 2.889 1 97 64 HIS B O 1
ATOM 2599 N N . ILE B 1 65 ? -9.188 38.469 2.025 1 98.12 65 ILE B N 1
ATOM 2600 C CA . ILE B 1 65 ? -8.844 37.75 3.238 1 98.12 65 ILE B CA 1
ATOM 2601 C C . ILE B 1 65 ? -8.406 38.719 4.328 1 98.12 65 ILE B C 1
ATOM 2603 O O . ILE B 1 65 ? -7.547 39.562 4.094 1 98.12 65 ILE B O 1
ATOM 2607 N N . ASN B 1 66 ? -8.969 38.625 5.43 1 95.62 66 ASN B N 1
ATOM 2608 C CA . ASN B 1 66 ? -8.641 39.531 6.504 1 95.62 66 ASN B CA 1
ATOM 2609 C C . ASN B 1 66 ? -7.746 38.906 7.559 1 95.62 66 ASN B C 1
ATOM 2611 O O . ASN B 1 66 ? -7.047 39.594 8.297 1 95.62 66 ASN B O 1
ATOM 2615 N N . VAL B 1 67 ? -7.762 37.594 7.652 1 98.06 67 VAL B N 1
ATOM 2616 C CA . VAL B 1 67 ? -6.914 36.812 8.555 1 98.06 67 VAL B CA 1
ATOM 2617 C C . VAL B 1 67 ? -6.613 35.438 7.941 1 98.06 67 VAL B C 1
ATOM 2619 O O . VAL B 1 67 ? -7.469 34.844 7.281 1 98.06 67 VAL B O 1
ATOM 2622 N N . LEU B 1 68 ? -5.395 34.969 8.109 1 98.44 68 LEU B N 1
ATOM 2623 C CA . LEU B 1 68 ? -5.004 33.656 7.605 1 98.44 68 LEU B CA 1
ATOM 2624 C C . LEU B 1 68 ? -4.598 32.719 8.75 1 98.44 68 LEU B C 1
ATOM 2626 O O . LEU B 1 68 ? -3.734 33.062 9.555 1 98.44 68 LEU B O 1
ATOM 2630 N N . ILE B 1 69 ? -5.207 31.625 8.82 1 98.19 69 ILE B N 1
ATOM 2631 C CA . ILE B 1 69 ? -4.809 30.547 9.727 1 98.19 69 ILE B CA 1
ATOM 2632 C C . ILE B 1 69 ? -4.043 29.484 8.953 1 98.19 69 ILE B C 1
ATOM 2634 O O . ILE B 1 69 ? -4.566 28.891 8.008 1 98.19 69 ILE B O 1
ATOM 2638 N N . ASP B 1 70 ? -2.861 29.266 9.336 1 97.62 70 ASP B N 1
ATOM 2639 C CA . ASP B 1 70 ? -2.008 28.25 8.734 1 97.62 70 ASP B CA 1
ATOM 2640 C C . ASP B 1 70 ? -1.919 27.016 9.625 1 97.62 70 ASP B C 1
ATOM 2642 O O . ASP B 1 70 ? -1.202 27.016 10.625 1 97.62 70 ASP B O 1
ATOM 2646 N N . ALA B 1 71 ? -2.65 26.031 9.258 1 96.38 71 ALA B N 1
ATOM 2647 C CA . ALA B 1 71 ? -2.598 24.734 9.93 1 96.38 71 ALA B CA 1
ATOM 2648 C C . ALA B 1 71 ? -2.02 23.672 9.008 1 96.38 71 ALA B C 1
ATOM 2650 O O . ALA B 1 71 ? -2.463 22.516 9.023 1 96.38 71 ALA B O 1
ATOM 2651 N N . SER B 1 72 ? -1.129 24.078 8.117 1 94.75 72 SER B N 1
ATOM 2652 C CA . SER B 1 72 ? -0.424 23.125 7.266 1 94.75 72 SER B CA 1
ATOM 2653 C C . SER B 1 72 ? 0.505 22.234 8.086 1 94.75 72 SER B C 1
ATOM 2655 O O . SER B 1 72 ? 0.696 22.453 9.281 1 94.75 72 SER B O 1
ATOM 2657 N N . HIS B 1 73 ? 0.948 21.234 7.441 1 92.38 73 HIS B N 1
ATOM 2658 C CA . HIS B 1 73 ? 1.879 20.312 8.086 1 92.38 73 HIS B CA 1
ATOM 2659 C C . HIS B 1 73 ? 3.121 21.047 8.586 1 92.38 73 HIS B C 1
ATOM 2661 O O . HIS B 1 73 ? 3.602 21.969 7.93 1 92.38 73 HIS B O 1
ATOM 2667 N N . PRO B 1 74 ? 3.715 20.578 9.68 1 91.62 74 PRO B N 1
ATOM 2668 C CA . PRO B 1 74 ? 4.898 21.25 10.242 1 91.62 74 PRO B CA 1
ATOM 2669 C C . PRO B 1 74 ? 6.074 21.266 9.266 1 91.62 74 PRO B C 1
ATOM 2671 O O . PRO B 1 74 ? 6.98 22.094 9.406 1 91.62 74 PRO B O 1
ATOM 2674 N N . TYR B 1 75 ? 6.059 20.438 8.305 1 91.56 75 TYR B N 1
ATOM 2675 C CA . TYR B 1 75 ? 7.176 20.312 7.379 1 91.56 75 TYR B CA 1
ATOM 2676 C C . TYR B 1 75 ? 6.883 21.031 6.07 1 91.56 75 TYR B C 1
ATOM 2678 O O . TYR B 1 75 ? 7.707 21.016 5.152 1 91.56 75 TYR B O 1
ATOM 2686 N N . ALA B 1 76 ? 5.742 21.594 6.016 1 90.44 76 ALA B N 1
ATOM 2687 C CA . ALA B 1 76 ? 5.383 22.375 4.832 1 90.44 76 ALA B CA 1
ATOM 2688 C C . ALA B 1 76 ? 5.984 23.781 4.887 1 90.44 76 ALA B C 1
ATOM 2690 O O . ALA B 1 76 ? 5.254 24.766 4.922 1 90.44 76 ALA B O 1
ATOM 2691 N N . VAL B 1 77 ? 7.277 23.875 4.773 1 92 77 VAL B N 1
ATOM 2692 C CA . VAL B 1 77 ? 8.047 25.094 5.02 1 92 77 VAL B CA 1
ATOM 2693 C C . VAL B 1 77 ? 7.758 26.109 3.92 1 92 77 VAL B C 1
ATOM 2695 O O . VAL B 1 77 ? 7.543 27.297 4.199 1 92 77 VAL B O 1
ATOM 2698 N N . ASP B 1 78 ? 7.719 25.672 2.719 1 93.25 78 ASP B N 1
ATOM 2699 C CA . ASP B 1 78 ? 7.57 26.578 1.578 1 93.25 78 ASP B CA 1
ATOM 2700 C C . ASP B 1 78 ? 6.238 27.312 1.637 1 93.25 78 ASP B C 1
ATOM 2702 O O . ASP B 1 78 ? 6.195 28.531 1.473 1 93.25 78 ASP B O 1
ATOM 2706 N N . VAL B 1 79 ? 5.207 26.578 1.832 1 95.38 79 VAL B N 1
ATOM 2707 C CA . VAL B 1 79 ? 3.893 27.203 1.851 1 95.38 79 VAL B CA 1
ATOM 2708 C C . VAL B 1 79 ? 3.803 28.172 3.027 1 95.38 79 VAL B C 1
ATOM 2710 O O . VAL B 1 79 ? 3.178 29.234 2.922 1 95.38 79 VAL B O 1
ATOM 2713 N N . THR B 1 80 ? 4.352 27.812 4.141 1 95.62 80 THR B N 1
ATOM 2714 C CA . THR B 1 80 ? 4.336 28.656 5.332 1 95.62 80 THR B CA 1
ATOM 2715 C C . THR B 1 80 ? 5.102 29.953 5.086 1 95.62 80 THR B C 1
ATOM 2717 O O . THR B 1 80 ? 4.602 31.031 5.379 1 95.62 80 THR B O 1
ATOM 2720 N N . GLN B 1 81 ? 6.254 29.828 4.535 1 96 81 GLN B N 1
ATOM 2721 C CA . GLN B 1 81 ? 7.07 31 4.238 1 96 81 GLN B CA 1
ATOM 2722 C C . GLN B 1 81 ? 6.355 31.938 3.262 1 96 81 GLN B C 1
ATOM 2724 O O . GLN B 1 81 ? 6.344 33.156 3.457 1 96 81 GLN B O 1
ATOM 2729 N N . ASN B 1 82 ? 5.832 31.359 2.215 1 97.19 82 ASN B N 1
ATOM 2730 C CA . ASN B 1 82 ? 5.102 32.156 1.222 1 97.19 82 ASN B CA 1
ATOM 2731 C C . ASN B 1 82 ? 3.883 32.844 1.833 1 97.19 82 ASN B C 1
ATOM 2733 O O . ASN B 1 82 ? 3.596 34 1.522 1 97.19 82 ASN B O 1
ATOM 2737 N N . ALA B 1 83 ? 3.211 32.125 2.646 1 97.38 83 ALA B N 1
ATOM 2738 C CA . ALA B 1 83 ? 2.016 32.656 3.293 1 97.38 83 ALA B CA 1
ATOM 2739 C C . ALA B 1 83 ? 2.367 33.812 4.23 1 97.38 83 ALA B C 1
ATOM 2741 O O . ALA B 1 83 ? 1.686 34.812 4.25 1 97.38 83 ALA B O 1
ATOM 2742 N N . ILE B 1 84 ? 3.383 33.625 5.066 1 97.19 84 ILE B N 1
ATOM 2743 C CA . ILE B 1 84 ? 3.83 34.656 5.992 1 97.19 84 ILE B CA 1
ATOM 2744 C C . ILE B 1 84 ? 4.199 35.938 5.215 1 97.19 84 ILE B C 1
ATOM 2746 O O . ILE B 1 84 ? 3.777 37.031 5.57 1 97.19 84 ILE B O 1
ATOM 2750 N N . LYS B 1 85 ? 4.98 35.75 4.156 1 97.31 85 LYS B N 1
ATOM 2751 C CA . LYS B 1 85 ? 5.41 36.875 3.32 1 97.31 85 LYS B CA 1
ATOM 2752 C C . LYS B 1 85 ? 4.215 37.594 2.713 1 97.31 85 LYS B C 1
ATOM 2754 O O . LYS B 1 85 ? 4.172 38.812 2.691 1 97.31 85 LYS B O 1
ATOM 2759 N N . ALA B 1 86 ? 3.316 36.844 2.189 1 98.25 86 ALA B N 1
ATOM 2760 C CA . ALA B 1 86 ? 2.123 37.438 1.577 1 98.25 86 ALA B CA 1
ATOM 2761 C C . ALA B 1 86 ? 1.305 38.219 2.602 1 98.25 86 ALA B C 1
ATOM 2763 O O . ALA B 1 86 ? 0.837 39.312 2.32 1 98.25 86 ALA B O 1
ATOM 2764 N N . CYS B 1 87 ? 1.078 37.656 3.768 1 98.06 87 CYS B N 1
ATOM 2765 C CA . CYS B 1 87 ? 0.333 38.312 4.832 1 98.06 87 CYS B CA 1
ATOM 2766 C C . CYS B 1 87 ? 1.005 39.625 5.242 1 98.06 87 CYS B C 1
ATOM 2768 O O . CYS B 1 87 ? 0.331 40.656 5.453 1 98.06 87 CYS B O 1
ATOM 2770 N N . ARG B 1 88 ? 2.311 39.562 5.355 1 97.19 88 ARG B N 1
ATOM 2771 C CA . ARG B 1 88 ? 3.066 40.75 5.707 1 97.19 88 ARG B CA 1
ATOM 2772 C C . ARG B 1 88 ? 2.871 41.844 4.668 1 97.19 88 ARG B C 1
ATOM 2774 O O . ARG B 1 88 ? 2.633 43 5.02 1 97.19 88 ARG B O 1
ATOM 2781 N N . GLN B 1 89 ? 2.971 41.469 3.461 1 97.75 89 GLN B N 1
ATOM 2782 C CA . GLN B 1 89 ? 2.861 42.438 2.371 1 97.75 89 GLN B CA 1
ATOM 2783 C C . GLN B 1 89 ? 1.477 43.094 2.34 1 97.75 89 GLN B C 1
ATOM 2785 O O . GLN B 1 89 ? 1.343 44.281 2.023 1 97.75 89 GLN B O 1
ATOM 2790 N N . LEU B 1 90 ? 0.491 42.375 2.629 1 98.19 90 LEU B N 1
ATOM 2791 C CA . LEU B 1 90 ? -0.881 42.844 2.498 1 98.19 90 LEU B CA 1
ATOM 2792 C C . LEU B 1 90 ? -1.441 43.281 3.85 1 98.19 90 LEU B C 1
ATOM 2794 O O . LEU B 1 90 ? -2.623 43.594 3.961 1 98.19 90 LEU B O 1
ATOM 2798 N N . ASN B 1 91 ? -0.619 43.219 4.863 1 97.5 91 ASN B N 1
ATOM 2799 C CA . ASN B 1 91 ? -1.012 43.594 6.219 1 97.5 91 ASN B CA 1
ATOM 2800 C C . ASN B 1 91 ? -2.182 42.75 6.715 1 97.5 91 ASN B C 1
ATOM 2802 O O . ASN B 1 91 ? -3.178 43.281 7.203 1 97.5 91 ASN B O 1
ATOM 2806 N N . ILE B 1 92 ? -2.156 41.5 6.43 1 97.94 92 ILE B N 1
ATOM 2807 C CA . ILE B 1 92 ? -3.104 40.5 6.918 1 97.94 92 ILE B CA 1
ATOM 2808 C C . ILE B 1 92 ? -2.51 39.781 8.125 1 97.94 92 ILE B C 1
ATOM 2810 O O . ILE B 1 92 ? -1.326 39.438 8.125 1 97.94 92 ILE B O 1
ATOM 2814 N N . GLU B 1 93 ? -3.262 39.562 9.141 1 98 93 GLU B N 1
ATOM 2815 C CA . GLU B 1 93 ? -2.748 38.844 10.289 1 98 93 GLU B CA 1
ATOM 2816 C C . GLU B 1 93 ? -2.549 37.344 9.953 1 98 93 GLU B C 1
ATOM 2818 O O . GLU B 1 93 ? -3.457 36.688 9.43 1 98 93 GLU B O 1
ATOM 2823 N N . TYR B 1 94 ? -1.412 36.906 10.219 1 98.06 94 TYR B N 1
ATOM 2824 C CA . TYR B 1 94 ? -1.045 35.5 10.078 1 98.06 94 TYR B CA 1
ATOM 2825 C C . TYR B 1 94 ? -1.097 34.781 11.422 1 98.06 94 TYR B C 1
ATOM 2827 O O . TYR B 1 94 ? -0.479 35.219 12.391 1 98.06 94 TYR B O 1
ATOM 2835 N N . ILE B 1 95 ? -1.833 33.688 11.461 1 98.06 95 ILE B N 1
ATOM 2836 C CA . ILE B 1 95 ? -1.945 32.875 12.664 1 98.06 95 ILE B CA 1
ATOM 2837 C C . ILE B 1 95 ? -1.488 31.453 12.367 1 98.06 95 ILE B C 1
ATOM 2839 O O . ILE B 1 95 ? -1.967 30.828 11.422 1 98.06 95 ILE B O 1
ATOM 2843 N N . ARG B 1 96 ? -0.584 30.953 13.141 1 97.38 96 ARG B N 1
ATOM 2844 C CA . ARG B 1 96 ? -0.083 29.594 12.984 1 97.38 96 ARG B CA 1
ATOM 2845 C C . ARG B 1 96 ? -0.709 28.656 14.016 1 97.38 96 ARG B C 1
ATOM 2847 O O . ARG B 1 96 ? -0.721 28.953 15.211 1 97.38 96 ARG B O 1
ATOM 2854 N N . TYR B 1 97 ? -1.324 27.641 13.516 1 96.5 97 TYR B N 1
ATOM 2855 C CA . TYR B 1 97 ? -1.554 26.484 14.391 1 96.5 97 TYR B CA 1
ATOM 2856 C C . TYR B 1 97 ? -0.432 25.469 14.25 1 96.5 97 TYR B C 1
ATOM 2858 O O . TYR B 1 97 ? -0.212 24.922 13.164 1 96.5 97 TYR B O 1
ATOM 2866 N N . GLU B 1 98 ? 0.267 25.266 15.266 1 92.44 98 GLU B N 1
ATOM 2867 C CA . GLU B 1 98 ? 1.391 24.328 15.242 1 92.44 98 GLU B CA 1
ATOM 2868 C C . GLU B 1 98 ? 1.065 23.047 16.016 1 92.44 98 GLU B C 1
ATOM 2870 O O . GLU B 1 98 ? 0.861 23.094 17.219 1 92.44 98 GLU B O 1
ATOM 2875 N N . ARG B 1 99 ? 1.036 21.922 15.289 1 88.5 99 ARG B N 1
ATOM 2876 C CA . ARG B 1 99 ? 0.877 20.609 15.906 1 88.5 99 ARG B CA 1
ATOM 2877 C C . ARG B 1 99 ? 2.008 20.328 16.891 1 88.5 99 ARG B C 1
ATOM 2879 O O . ARG B 1 99 ? 3.186 20.422 16.531 1 88.5 99 ARG B O 1
ATOM 2886 N N . PRO B 1 100 ? 1.602 20.062 18.078 1 89.69 100 PRO B N 1
ATOM 2887 C CA . PRO B 1 100 ? 2.66 19.875 19.062 1 89.69 100 PRO B CA 1
ATOM 2888 C C . PRO B 1 100 ? 3.543 18.656 18.766 1 89.69 100 PRO B C 1
ATOM 2890 O O . PRO B 1 100 ? 3.057 17.641 18.25 1 89.69 100 PRO B O 1
ATOM 2893 N N . SER B 1 101 ? 4.805 18.828 19.062 1 90.69 101 SER B N 1
ATOM 2894 C CA . SER B 1 101 ? 5.742 17.719 19 1 90.69 101 SER B CA 1
ATOM 2895 C C . SER B 1 101 ? 5.438 16.672 20.062 1 90.69 101 SER B C 1
ATOM 2897 O O . SER B 1 101 ? 4.859 16.984 21.109 1 90.69 101 SER B O 1
ATOM 2899 N N . CYS B 1 102 ? 5.801 15.398 19.781 1 91.25 102 CYS B N 1
ATOM 2900 C CA . CYS B 1 102 ? 5.586 14.359 20.781 1 91.25 102 CYS B CA 1
ATOM 2901 C C . CYS B 1 102 ? 6.844 13.523 20.984 1 91.25 102 CYS B C 1
ATOM 2903 O O . CYS B 1 102 ? 6.777 12.406 21.5 1 91.25 102 CYS B O 1
ATOM 2905 N N . ILE B 1 103 ? 7.926 14.039 20.609 1 94 103 ILE B N 1
ATOM 2906 C CA . ILE B 1 103 ? 9.125 13.203 20.609 1 94 103 ILE B CA 1
ATOM 2907 C C . ILE B 1 103 ? 9.922 13.445 21.891 1 94 103 ILE B C 1
ATOM 2909 O O . ILE B 1 103 ? 10.891 12.742 22.172 1 94 103 ILE B O 1
ATOM 2913 N N . LYS B 1 104 ? 9.562 14.43 22.672 1 91.5 104 LYS B N 1
ATOM 2914 C CA . LYS B 1 104 ? 10.32 14.82 23.859 1 91.5 104 LYS B CA 1
ATOM 2915 C C . LYS B 1 104 ? 10.531 13.625 24.781 1 91.5 104 LYS B C 1
ATOM 2917 O O . LYS B 1 104 ? 11.602 13.469 25.359 1 91.5 104 LYS B O 1
ATOM 2922 N N . ASP B 1 105 ? 9.523 12.781 24.891 1 89.5 105 ASP B N 1
ATOM 2923 C CA . ASP B 1 105 ? 9.547 11.648 25.797 1 89.5 105 ASP B CA 1
ATOM 2924 C C . ASP B 1 105 ? 10.562 10.594 25.359 1 89.5 105 ASP B C 1
ATOM 2926 O O . ASP B 1 105 ? 10.93 9.711 26.141 1 89.5 105 ASP B O 1
ATOM 2930 N N . PHE B 1 106 ? 11.062 10.773 24.156 1 94.62 106 PHE B N 1
ATOM 2931 C CA . PHE B 1 106 ? 11.914 9.727 23.594 1 94.62 106 PHE B CA 1
ATOM 2932 C C . PHE B 1 106 ? 13.344 10.234 23.406 1 94.62 106 PHE B C 1
ATOM 2934 O O . PHE B 1 106 ? 14.227 9.477 23.016 1 94.62 106 PHE B O 1
ATOM 2941 N N . LYS B 1 107 ? 13.648 11.445 23.688 1 90.94 107 LYS B N 1
ATOM 2942 C CA . LYS B 1 107 ? 14.906 12.109 23.359 1 90.94 107 LYS B CA 1
ATOM 2943 C C . LYS B 1 107 ? 16.078 11.477 24.078 1 90.94 107 LYS B C 1
ATOM 2945 O O . LYS B 1 107 ? 17.219 11.555 23.625 1 90.94 107 LYS B O 1
ATOM 2950 N N . SER B 1 108 ? 15.844 10.766 25.156 1 91.5 108 SER B N 1
ATOM 2951 C CA . SER B 1 108 ? 16.922 10.18 25.938 1 91.5 108 SER B CA 1
ATOM 2952 C C . SER B 1 108 ? 17.328 8.805 25.406 1 91.5 108 SER B C 1
ATOM 2954 O O . SER B 1 108 ? 18.359 8.266 25.781 1 91.5 108 SER B O 1
ATOM 2956 N N . ASN B 1 109 ? 16.562 8.297 24.531 1 95.81 109 ASN B N 1
ATOM 2957 C CA . ASN B 1 109 ? 16.844 6.969 24 1 95.81 109 ASN B CA 1
ATOM 2958 C C . ASN B 1 109 ? 17.891 7.023 22.875 1 95.81 109 ASN B C 1
ATOM 2960 O O . ASN B 1 109 ? 17.766 7.84 21.969 1 95.81 109 ASN B O 1
ATOM 2964 N N . GLU B 1 110 ? 18.875 6.219 22.938 1 96.06 110 GLU B N 1
ATOM 2965 C CA . GLU B 1 110 ? 20 6.23 22 1 96.06 110 GLU B CA 1
ATOM 2966 C C . GLU B 1 110 ? 19.547 5.848 20.594 1 96.06 110 GLU B C 1
ATOM 2968 O O . GLU B 1 110 ? 20.203 6.18 19.609 1 96.06 110 GLU B O 1
ATOM 2973 N N . LYS B 1 111 ? 18.422 5.133 20.484 1 97.56 111 LYS B N 1
ATOM 2974 C CA . LYS B 1 111 ? 17.938 4.676 19.188 1 97.56 111 LYS B CA 1
ATOM 2975 C C . LYS B 1 111 ? 17.031 5.723 18.531 1 97.56 111 LYS B C 1
ATOM 2977 O O . LYS B 1 111 ? 16.609 5.559 17.391 1 97.56 111 LYS B O 1
ATOM 2982 N N . VAL B 1 112 ? 16.719 6.719 19.281 1 98.31 112 VAL B N 1
ATOM 2983 C CA . VAL B 1 112 ? 15.945 7.836 18.75 1 98.31 112 VAL B CA 1
ATOM 2984 C C . VAL B 1 112 ? 16.891 9 18.438 1 98.31 112 VAL B C 1
ATOM 2986 O O . VAL B 1 112 ? 17.391 9.672 19.344 1 98.31 112 VAL B O 1
ATOM 2989 N N . ILE B 1 113 ? 17.078 9.25 17.156 1 97.94 113 ILE B N 1
ATOM 2990 C CA . ILE B 1 113 ? 18.078 10.219 16.719 1 97.94 113 ILE B CA 1
ATOM 2991 C C . ILE B 1 113 ? 17.422 11.32 15.906 1 97.94 113 ILE B C 1
ATOM 2993 O O . ILE B 1 113 ? 16.797 11.047 14.875 1 97.94 113 ILE B O 1
ATOM 2997 N N . GLU B 1 114 ? 17.562 12.477 16.344 1 96.88 114 GLU B N 1
ATOM 2998 C CA . GLU B 1 114 ? 17.109 13.625 15.578 1 96.88 114 GLU B CA 1
ATOM 2999 C C . GLU B 1 114 ? 18.172 14.109 14.609 1 96.88 114 GLU B C 1
ATOM 3001 O O . GLU B 1 114 ? 19.359 14.125 14.945 1 96.88 114 GLU B O 1
ATOM 3006 N N . VAL B 1 115 ? 17.812 14.398 13.414 1 96.75 115 VAL B N 1
ATOM 3007 C CA . VAL B 1 115 ? 18.75 14.883 12.414 1 96.75 115 VAL B CA 1
ATOM 3008 C C . VAL B 1 115 ? 18.234 16.188 11.805 1 96.75 115 VAL B C 1
ATOM 3010 O O . VAL B 1 115 ? 17.031 16.328 11.578 1 96.75 115 VAL B O 1
ATOM 3013 N N . LYS B 1 116 ? 19.281 17.062 11.547 1 92.88 116 LYS B N 1
ATOM 3014 C CA . LYS B 1 116 ? 18.953 18.344 10.938 1 92.88 116 LYS B CA 1
ATOM 3015 C C . LYS B 1 116 ? 18.875 18.234 9.422 1 92.88 116 LYS B C 1
ATOM 3017 O O . LYS B 1 116 ? 19.891 18.391 8.734 1 92.88 116 LYS B O 1
ATOM 3022 N N . GLY B 1 117 ? 17.969 17.656 8.844 1 92.31 117 GLY B N 1
ATOM 3023 C CA . GLY B 1 117 ? 17.781 17.594 7.406 1 92.31 117 GLY B CA 1
ATOM 3024 C C . GLY B 1 117 ? 18.328 16.328 6.789 1 92.31 117 GLY B C 1
ATOM 3025 O O . GLY B 1 117 ? 18.781 15.422 7.504 1 92.31 117 GLY B O 1
ATOM 3026 N N . TYR B 1 118 ? 18.391 16.266 5.488 1 93.56 118 TYR B N 1
ATOM 3027 C CA . TYR B 1 118 ? 18.672 15.031 4.77 1 93.56 118 TYR B CA 1
ATOM 3028 C C . TYR B 1 118 ? 20.188 14.82 4.629 1 93.56 118 TYR B C 1
ATOM 3030 O O . TYR B 1 118 ? 20.641 13.688 4.516 1 93.56 118 TYR B O 1
ATOM 3038 N N . GLU B 1 119 ? 20.922 15.906 4.703 1 95 119 GLU B N 1
ATOM 3039 C CA . GLU B 1 119 ? 22.375 15.75 4.652 1 95 119 GLU B CA 1
ATOM 3040 C C . GLU B 1 119 ? 22.891 15.016 5.883 1 95 119 GLU B C 1
ATOM 3042 O O . GLU B 1 119 ? 23.688 14.078 5.766 1 95 119 GLU B O 1
ATOM 3047 N N . GLU B 1 120 ? 22.453 15.484 6.973 1 97.19 120 GLU B N 1
ATOM 3048 C CA . GLU B 1 120 ? 22.859 14.812 8.203 1 97.19 120 GLU B CA 1
ATOM 3049 C C . GLU B 1 120 ? 22.312 13.391 8.258 1 97.19 120 GLU B C 1
ATOM 3051 O O . GLU B 1 120 ? 22.984 12.469 8.727 1 97.19 120 GLU B O 1
ATOM 3056 N N . LEU B 1 121 ? 21.094 13.227 7.805 1 97.69 121 LEU B N 1
ATOM 3057 C CA . LEU B 1 121 ? 20.484 11.898 7.734 1 97.69 121 LEU B CA 1
ATOM 3058 C C . LEU B 1 121 ? 21.359 10.945 6.934 1 97.69 121 LEU B C 1
ATOM 3060 O O . LEU B 1 121 ? 21.625 9.82 7.367 1 97.69 121 LEU B O 1
ATOM 3064 N N . HIS B 1 122 ? 21.812 11.414 5.824 1 97.62 122 HIS B N 1
ATOM 3065 C CA . HIS B 1 122 ? 22.656 10.617 4.949 1 97.62 122 HIS B CA 1
ATOM 3066 C C . HIS B 1 122 ? 23.906 10.133 5.684 1 97.62 122 HIS B C 1
ATOM 3068 O O . HIS B 1 122 ? 24.234 8.945 5.637 1 97.62 122 HIS B O 1
ATOM 3074 N N . LYS B 1 123 ? 24.531 11.023 6.367 1 97.44 123 LYS B N 1
ATOM 3075 C CA . LYS B 1 123 ? 25.75 10.703 7.094 1 97.44 123 LYS B CA 1
ATOM 3076 C C . LYS B 1 123 ? 25.5 9.633 8.156 1 97.44 123 LYS B C 1
ATOM 3078 O O . LYS B 1 123 ? 26.312 8.727 8.336 1 97.44 123 LYS B O 1
ATOM 3083 N N . LYS B 1 124 ? 24.391 9.773 8.812 1 97.88 124 LYS B N 1
ATOM 3084 C CA . LYS B 1 124 ? 24.047 8.82 9.867 1 97.88 124 LYS B CA 1
ATOM 3085 C C . LYS B 1 124 ? 23.703 7.453 9.281 1 97.88 124 LYS B C 1
ATOM 3087 O O . LYS B 1 124 ? 24.094 6.422 9.836 1 97.88 124 LYS B O 1
ATOM 3092 N N . LEU B 1 125 ? 23.031 7.43 8.18 1 97.81 125 LEU B N 1
ATOM 3093 C CA . LEU B 1 125 ? 22.547 6.191 7.578 1 97.81 125 LEU B CA 1
ATOM 3094 C C . LEU B 1 125 ? 23.703 5.383 7 1 97.81 125 LEU B C 1
ATOM 3096 O O . LEU B 1 125 ? 23.609 4.16 6.883 1 97.81 125 LEU B O 1
ATOM 3100 N N . LEU B 1 126 ? 24.781 6.07 6.645 1 97.19 126 LEU B N 1
ATOM 3101 C CA . LEU B 1 126 ? 25.953 5.387 6.117 1 97.19 126 LEU B CA 1
ATOM 3102 C C . LEU B 1 126 ? 26.516 4.406 7.141 1 97.19 126 LEU B C 1
ATOM 3104 O O . LEU B 1 126 ? 27.203 3.441 6.777 1 97.19 126 LEU B O 1
ATOM 3108 N N . LYS B 1 127 ? 26.156 4.68 8.359 1 96.62 127 LYS B N 1
ATOM 3109 C CA . LYS B 1 127 ? 26.703 3.861 9.438 1 96.62 127 LYS B CA 1
ATOM 3110 C C . LYS B 1 127 ? 25.75 2.721 9.797 1 96.62 127 LYS B C 1
ATOM 3112 O O . LYS B 1 127 ? 26.094 1.857 10.609 1 96.62 127 LYS B O 1
ATOM 3117 N N . ILE B 1 128 ? 24.625 2.703 9.25 1 97.25 128 ILE B N 1
ATOM 3118 C CA . ILE B 1 128 ? 23.609 1.693 9.539 1 97.25 128 ILE B CA 1
ATOM 3119 C C . ILE B 1 128 ? 23.688 0.568 8.516 1 97.25 128 ILE B C 1
ATOM 3121 O O . ILE B 1 128 ? 23.672 0.82 7.305 1 97.25 128 ILE B O 1
ATOM 3125 N N . LYS B 1 129 ? 23.812 -0.629 8.969 1 96.25 129 LYS B N 1
ATOM 3126 C CA . LYS B 1 129 ? 23.734 -1.804 8.109 1 96.25 129 LYS B CA 1
ATOM 3127 C C . LYS B 1 129 ? 22.344 -2.445 8.188 1 96.25 129 LYS B C 1
ATOM 3129 O O . LYS B 1 129 ? 21.812 -2.635 9.281 1 96.25 129 LYS B O 1
ATOM 3134 N N . GLY B 1 130 ? 21.75 -2.643 7.094 1 97.81 130 GLY B N 1
ATOM 3135 C CA . GLY B 1 130 ? 20.438 -3.248 7.07 1 97.81 130 GLY B CA 1
ATOM 3136 C C . GLY B 1 130 ? 19.406 -2.422 6.312 1 97.81 130 GLY B C 1
ATOM 3137 O O . GLY B 1 130 ? 19.75 -1.403 5.707 1 97.81 130 GLY B O 1
ATOM 3138 N N . ASN B 1 131 ? 18.141 -2.852 6.352 1 98.75 131 ASN B N 1
ATOM 3139 C CA . ASN B 1 131 ? 17.094 -2.219 5.562 1 98.75 131 ASN B CA 1
ATOM 3140 C C . ASN B 1 131 ? 16.531 -0.981 6.258 1 98.75 131 ASN B C 1
ATOM 3142 O O . ASN B 1 131 ? 16.531 -0.901 7.488 1 98.75 131 ASN B O 1
ATOM 3146 N N . ILE B 1 132 ? 16.078 -0.063 5.488 1 98.81 132 ILE B N 1
ATOM 3147 C CA . ILE B 1 132 ? 15.539 1.198 5.98 1 98.81 132 ILE B CA 1
ATOM 3148 C C . ILE B 1 132 ? 14.07 1.32 5.57 1 98.81 132 ILE B C 1
ATOM 3150 O O . ILE B 1 132 ? 13.703 0.982 4.441 1 98.81 132 ILE B O 1
ATOM 3154 N N . LEU B 1 133 ? 13.266 1.702 6.469 1 98.81 133 LEU B N 1
ATOM 3155 C CA . LEU B 1 133 ? 11.883 2.066 6.176 1 98.81 133 LEU B CA 1
ATOM 3156 C C . LEU B 1 133 ? 11.711 3.58 6.18 1 98.81 133 LEU B C 1
ATOM 3158 O O . LEU B 1 133 ? 11.891 4.227 7.211 1 98.81 133 LEU B O 1
ATOM 3162 N N . ASP B 1 134 ? 11.445 4.125 5.035 1 98.44 134 ASP B N 1
ATOM 3163 C CA . ASP B 1 134 ? 11.18 5.551 4.891 1 98.44 134 ASP B CA 1
ATOM 3164 C C . ASP B 1 134 ? 9.688 5.848 5.035 1 98.44 134 ASP B C 1
ATOM 3166 O O . ASP B 1 134 ? 8.883 5.461 4.184 1 98.44 134 ASP B O 1
ATOM 3170 N N . THR B 1 135 ? 9.289 6.559 6.102 1 97.88 135 THR B N 1
ATOM 3171 C CA . THR B 1 135 ? 7.883 6.875 6.348 1 97.88 135 THR B CA 1
ATOM 3172 C C . THR B 1 135 ? 7.633 8.375 6.188 1 97.88 135 THR B C 1
ATOM 3174 O O . THR B 1 135 ? 6.734 8.93 6.82 1 97.88 135 THR B O 1
ATOM 3177 N N . THR B 1 136 ? 8.438 9.047 5.387 1 95.5 136 THR B N 1
ATOM 3178 C CA . THR B 1 136 ? 8.367 10.5 5.281 1 95.5 136 THR B CA 1
ATOM 3179 C C . THR B 1 136 ? 7.469 10.914 4.117 1 95.5 136 THR B C 1
ATOM 3181 O O . THR B 1 136 ? 7.289 12.109 3.859 1 95.5 136 THR B O 1
ATOM 3184 N N . GLY B 1 137 ? 6.902 9.93 3.455 1 92.12 137 GLY B N 1
ATOM 3185 C CA . GLY B 1 137 ? 5.965 10.234 2.389 1 92.12 137 GLY B CA 1
ATOM 3186 C C . GLY B 1 137 ? 6.621 10.344 1.025 1 92.12 137 GLY B C 1
ATOM 3187 O O . GLY B 1 137 ? 7.758 9.898 0.844 1 92.12 137 GLY B O 1
ATOM 3188 N N . SER B 1 138 ? 5.852 10.906 0.067 1 93.69 138 SER B N 1
ATOM 3189 C CA . SER B 1 138 ? 6.273 10.836 -1.329 1 93.69 138 SER B CA 1
ATOM 3190 C C . SER B 1 138 ? 7.004 12.109 -1.749 1 93.69 138 SER B C 1
ATOM 3192 O O . SER B 1 138 ? 7.656 12.133 -2.795 1 93.69 138 SER B O 1
ATOM 3194 N N . LYS B 1 139 ? 6.98 13.148 -0.979 1 87.94 139 LYS B N 1
ATOM 3195 C CA . LYS B 1 139 ? 7.539 14.445 -1.361 1 87.94 139 LYS B CA 1
ATOM 3196 C C . LYS B 1 139 ? 9.055 14.367 -1.539 1 87.94 139 LYS B C 1
ATOM 3198 O O . LYS B 1 139 ? 9.609 14.992 -2.443 1 87.94 139 LYS B O 1
ATOM 3203 N N . ASN B 1 140 ? 9.711 13.547 -0.735 1 88.44 140 ASN B N 1
ATOM 3204 C CA . ASN B 1 140 ? 11.172 13.531 -0.763 1 88.44 140 ASN B CA 1
ATOM 3205 C C . ASN B 1 140 ? 11.711 12.18 -1.208 1 88.44 140 ASN B C 1
ATOM 3207 O O . ASN B 1 140 ? 12.812 11.789 -0.822 1 88.44 140 ASN B O 1
ATOM 3211 N N . LEU B 1 141 ? 10.969 11.453 -1.979 1 95.44 141 LEU B N 1
ATOM 3212 C CA . LEU B 1 141 ? 11.391 10.148 -2.465 1 95.44 141 LEU B CA 1
ATOM 3213 C C . LEU B 1 141 ? 12.688 10.25 -3.266 1 95.44 141 LEU B C 1
ATOM 3215 O O . LEU B 1 141 ? 13.609 9.461 -3.068 1 95.44 141 LEU B O 1
ATOM 3219 N N . ARG B 1 142 ? 12.773 11.234 -4.145 1 93.75 142 ARG B N 1
ATOM 3220 C CA . ARG B 1 142 ? 13.953 11.406 -4.988 1 93.75 142 ARG B CA 1
ATOM 3221 C C . ARG B 1 142 ? 15.188 11.703 -4.145 1 93.75 142 ARG B C 1
ATOM 3223 O O . ARG B 1 142 ? 16.266 11.18 -4.418 1 93.75 142 ARG B O 1
ATOM 3230 N N . LEU B 1 143 ? 14.969 12.586 -3.166 1 93.69 143 LEU B N 1
ATOM 3231 C CA . LEU B 1 143 ? 16.062 12.906 -2.266 1 93.69 143 LEU B CA 1
ATOM 3232 C C . LEU B 1 143 ? 16.594 11.656 -1.583 1 93.69 143 LEU B C 1
ATOM 3234 O O . LEU B 1 143 ? 17.812 11.477 -1.462 1 93.69 143 LEU B O 1
ATOM 3238 N N . MET B 1 144 ? 15.727 10.781 -1.157 1 95.62 144 MET B N 1
ATOM 3239 C CA . MET B 1 144 ? 16.109 9.531 -0.502 1 95.62 144 MET B CA 1
ATOM 3240 C C . MET B 1 144 ? 16.875 8.625 -1.464 1 95.62 144 MET B C 1
ATOM 3242 O O . MET B 1 144 ? 17.906 8.055 -1.104 1 95.62 144 MET B O 1
ATOM 3246 N N . MET B 1 145 ? 16.344 8.5 -2.689 1 95.25 145 MET B N 1
ATOM 3247 C CA . MET B 1 145 ? 16.938 7.613 -3.682 1 95.25 145 MET B CA 1
ATOM 3248 C C . MET B 1 145 ? 18.297 8.133 -4.129 1 95.25 145 MET B C 1
ATOM 3250 O O . MET B 1 145 ? 19.203 7.352 -4.426 1 95.25 145 MET B O 1
ATOM 3254 N N . ASP B 1 146 ? 18.5 9.438 -4.086 1 94.62 146 ASP B N 1
ATOM 3255 C CA . ASP B 1 146 ? 19.734 10.07 -4.539 1 94.62 146 ASP B CA 1
ATOM 3256 C C . ASP B 1 146 ? 20.859 9.875 -3.518 1 94.62 146 ASP B C 1
ATOM 3258 O O . ASP B 1 146 ? 22.031 10.102 -3.826 1 94.62 146 ASP B O 1
ATOM 3262 N N . MET B 1 147 ? 20.484 9.484 -2.383 1 95 147 MET B N 1
ATOM 3263 C CA . MET B 1 147 ? 21.516 9.227 -1.368 1 95 147 MET B CA 1
ATOM 3264 C C . MET B 1 147 ? 22.391 8.055 -1.768 1 95 147 MET B C 1
ATOM 3266 O O . MET B 1 147 ? 23.516 7.914 -1.271 1 95 147 MET B O 1
ATOM 3270 N N . LYS B 1 148 ? 21.891 7.145 -2.604 1 93.75 148 LYS B N 1
ATOM 3271 C CA . LYS B 1 148 ? 22.641 6.004 -3.131 1 93.75 148 LYS B CA 1
ATOM 3272 C C . LYS B 1 148 ? 23.219 5.156 -2 1 93.75 148 LYS B C 1
ATOM 3274 O O . LYS B 1 148 ? 24.406 4.832 -2.012 1 93.75 148 LYS B O 1
ATOM 3279 N N . LEU B 1 149 ? 22.391 4.984 -1.041 1 96.5 149 LEU B N 1
ATOM 3280 C CA . LEU B 1 149 ? 22.781 4.109 0.061 1 96.5 149 LEU B CA 1
ATOM 3281 C C . LEU B 1 149 ? 22.891 2.662 -0.403 1 96.5 149 LEU B C 1
ATOM 3283 O O . LEU B 1 149 ? 22.219 2.258 -1.352 1 96.5 149 LEU B O 1
ATOM 3287 N N . LYS B 1 150 ? 23.703 1.896 0.254 1 96 150 LYS B N 1
ATOM 3288 C CA . LYS B 1 150 ? 23.797 0.461 -0.005 1 96 150 LYS B CA 1
ATOM 3289 C C . LYS B 1 150 ? 22.578 -0.274 0.565 1 96 150 LYS B C 1
ATOM 3291 O O . LYS B 1 150 ? 22.266 -1.378 0.125 1 96 150 LYS B O 1
ATOM 3296 N N . ASN B 1 151 ? 21.938 0.384 1.507 1 97.25 151 ASN B N 1
ATOM 3297 C CA . ASN B 1 151 ? 20.766 -0.183 2.168 1 97.25 151 ASN B CA 1
ATOM 3298 C C . ASN B 1 151 ? 19.594 -0.337 1.203 1 97.25 151 ASN B C 1
ATOM 3300 O O . ASN B 1 151 ? 19.391 0.513 0.336 1 97.25 151 ASN B O 1
ATOM 3304 N N . ARG B 1 152 ? 18.906 -1.474 1.393 1 97.69 152 ARG B N 1
ATOM 3305 C CA . ARG B 1 152 ? 17.562 -1.523 0.827 1 97.69 152 ARG B CA 1
ATOM 3306 C C . ARG B 1 152 ? 16.641 -0.528 1.521 1 97.69 152 ARG B C 1
ATOM 3308 O O . ARG B 1 152 ? 16.594 -0.469 2.752 1 97.69 152 ARG B O 1
ATOM 3315 N N . ILE B 1 153 ? 15.938 0.292 0.737 1 98.38 153 ILE B N 1
ATOM 3316 C CA . ILE B 1 153 ? 15 1.246 1.319 1 98.38 153 ILE B CA 1
ATOM 3317 C C . ILE B 1 153 ? 13.578 0.884 0.909 1 98.38 153 ILE B C 1
ATOM 3319 O O . ILE B 1 153 ? 13.281 0.763 -0.282 1 98.38 153 ILE B O 1
ATOM 3323 N N . VAL B 1 154 ? 12.758 0.649 1.888 1 98.62 154 VAL B N 1
ATOM 3324 C CA . VAL B 1 154 ? 11.32 0.475 1.695 1 98.62 154 VAL B CA 1
ATOM 3325 C C . VAL B 1 154 ? 10.602 1.792 1.971 1 98.62 154 VAL B C 1
ATOM 3327 O O . VAL B 1 154 ? 10.867 2.455 2.977 1 98.62 154 VAL B O 1
ATOM 3330 N N . HIS B 1 155 ? 9.695 2.168 1.072 1 98.69 155 HIS B N 1
ATOM 3331 C CA . HIS B 1 155 ? 9.031 3.461 1.187 1 98.69 155 HIS B CA 1
ATOM 3332 C C . HIS B 1 155 ? 7.543 3.295 1.479 1 98.69 155 HIS B C 1
ATOM 3334 O O . HIS B 1 155 ? 6.832 2.619 0.732 1 98.69 155 HIS B O 1
ATOM 3340 N N . ARG B 1 156 ? 7.137 3.875 2.531 1 98.44 156 ARG B N 1
ATOM 3341 C CA . ARG B 1 156 ? 5.699 3.936 2.783 1 98.44 156 ARG B CA 1
ATOM 3342 C C . ARG B 1 156 ? 5.102 5.23 2.242 1 98.44 156 ARG B C 1
ATOM 3344 O O . ARG B 1 156 ? 5.531 6.32 2.625 1 98.44 156 ARG B O 1
ATOM 3351 N N . VAL B 1 157 ? 4.078 5.102 1.421 1 98.06 157 VAL B N 1
ATOM 3352 C CA . VAL B 1 157 ? 3.498 6.254 0.742 1 98.06 157 VAL B CA 1
ATOM 3353 C C . VAL B 1 157 ? 1.977 6.121 0.71 1 98.06 157 VAL B C 1
ATOM 3355 O O . VAL B 1 157 ? 1.433 5.066 1.037 1 98.06 157 VAL B O 1
ATOM 3358 N N . LEU B 1 158 ? 1.274 7.199 0.346 1 96.94 158 LEU B N 1
ATOM 3359 C CA . LEU B 1 158 ? -0.166 7.141 0.12 1 96.94 158 LEU B CA 1
ATOM 3360 C C . LEU B 1 158 ? -0.488 6.312 -1.118 1 96.94 158 LEU B C 1
ATOM 3362 O O . LEU B 1 158 ? 0.239 6.363 -2.113 1 96.94 158 LEU B O 1
ATOM 3366 N N . PRO B 1 159 ? -1.563 5.578 -1.057 1 97.94 159 PRO B N 1
ATOM 3367 C CA . PRO B 1 159 ? -1.948 4.789 -2.227 1 97.94 159 PRO B CA 1
ATOM 3368 C C . PRO B 1 159 ? -2.672 5.617 -3.287 1 97.94 159 PRO B C 1
ATOM 3370 O O . PRO B 1 159 ? -3.832 5.344 -3.605 1 97.94 159 PRO B O 1
ATOM 3373 N N . LEU B 1 160 ? -1.967 6.508 -3.867 1 96.81 160 LEU B N 1
ATOM 3374 C CA . LEU B 1 160 ? -2.455 7.359 -4.945 1 96.81 160 LEU B CA 1
ATOM 3375 C C . LEU B 1 160 ? -1.731 7.051 -6.254 1 96.81 160 LEU B C 1
ATOM 3377 O O . LEU B 1 160 ? -0.535 6.754 -6.25 1 96.81 160 LEU B O 1
ATOM 3381 N N . VAL B 1 161 ? -2.449 7.203 -7.355 1 97.19 161 VAL B N 1
ATOM 3382 C CA . VAL B 1 161 ? -1.916 6.871 -8.672 1 97.19 161 VAL B CA 1
ATOM 3383 C C . VAL B 1 161 ? -0.687 7.73 -8.961 1 97.19 161 VAL B C 1
ATOM 3385 O O . VAL B 1 161 ? 0.348 7.219 -9.398 1 97.19 161 VAL B O 1
ATOM 3388 N N . ASN B 1 162 ? -0.773 9 -8.711 1 95.75 162 ASN B N 1
ATOM 3389 C CA . ASN B 1 162 ? 0.336 9.898 -9.016 1 95.75 162 ASN B CA 1
ATOM 3390 C C . ASN B 1 162 ? 1.552 9.602 -8.141 1 95.75 162 ASN B C 1
ATOM 3392 O O . ASN B 1 162 ? 2.691 9.789 -8.57 1 95.75 162 ASN B O 1
ATOM 3396 N N . VAL B 1 163 ? 1.336 9.188 -6.949 1 96.94 163 VAL B N 1
ATOM 3397 C CA . VAL B 1 163 ? 2.43 8.844 -6.047 1 96.94 163 VAL B CA 1
ATOM 3398 C C . VAL B 1 163 ? 3.139 7.586 -6.547 1 96.94 163 VAL B C 1
ATOM 3400 O O . VAL B 1 163 ? 4.367 7.535 -6.594 1 96.94 163 VAL B O 1
ATOM 3403 N N . LEU B 1 164 ? 2.395 6.566 -6.93 1 98 164 LEU B N 1
ATOM 3404 C CA . LEU B 1 164 ? 3.002 5.344 -7.438 1 98 164 LEU B CA 1
ATOM 3405 C C . LEU B 1 164 ? 3.719 5.598 -8.758 1 98 164 LEU B C 1
ATOM 3407 O O . LEU B 1 164 ? 4.742 4.973 -9.047 1 98 164 LEU B O 1
ATOM 3411 N N . LYS B 1 165 ? 3.141 6.469 -9.609 1 97.56 165 LYS B N 1
ATOM 3412 C CA . LYS B 1 165 ? 3.838 6.867 -10.828 1 97.56 165 LYS B CA 1
ATOM 3413 C C . LYS B 1 165 ? 5.215 7.449 -10.508 1 97.56 165 LYS B C 1
ATOM 3415 O O . LYS B 1 165 ? 6.199 7.113 -11.164 1 97.56 165 LYS B O 1
ATOM 3420 N N . LYS B 1 166 ? 5.258 8.32 -9.531 1 97.12 166 LYS B N 1
ATOM 3421 C CA . LYS B 1 166 ? 6.523 8.906 -9.102 1 97.12 166 LYS B CA 1
ATOM 3422 C C . LYS B 1 166 ? 7.496 7.824 -8.633 1 97.12 166 LYS B C 1
ATOM 3424 O O . LYS B 1 166 ? 8.68 7.863 -8.977 1 97.12 166 LYS B O 1
ATOM 3429 N N . CYS B 1 167 ? 7.004 6.887 -7.824 1 98 167 CYS B N 1
ATOM 3430 C CA . CYS B 1 167 ? 7.84 5.781 -7.363 1 98 167 CYS B CA 1
ATOM 3431 C C . CYS B 1 167 ? 8.438 5.023 -8.539 1 98 167 CYS B C 1
ATOM 3433 O O . CYS B 1 167 ? 9.641 4.742 -8.555 1 98 167 CYS B O 1
ATOM 3435 N N . SER B 1 168 ? 7.562 4.703 -9.477 1 95.62 168 SER B N 1
ATOM 3436 C CA . SER B 1 168 ? 8 3.965 -10.656 1 95.62 168 SER B CA 1
ATOM 3437 C C . SER B 1 168 ? 9.031 4.754 -11.453 1 95.62 168 SER B C 1
ATOM 3439 O O . SER B 1 168 ? 10.047 4.203 -11.891 1 95.62 168 SER B O 1
ATOM 3441 N N . GLU B 1 169 ? 8.844 6.008 -11.641 1 96.06 169 GLU B N 1
ATOM 3442 C CA . GLU B 1 169 ? 9.703 6.883 -12.438 1 96.06 169 GLU B CA 1
ATOM 3443 C C . GLU B 1 169 ? 11.102 6.977 -11.836 1 96.06 169 GLU B C 1
ATOM 3445 O O . GLU B 1 169 ? 12.094 7.047 -12.57 1 96.06 169 GLU B O 1
ATOM 3450 N N . ILE B 1 170 ? 11.148 6.926 -10.594 1 95.69 170 ILE B N 1
ATOM 3451 C CA . ILE B 1 170 ? 12.461 7.113 -9.984 1 95.69 170 ILE B CA 1
ATOM 3452 C C . ILE B 1 170 ? 13.109 5.758 -9.727 1 95.69 170 ILE B C 1
ATOM 3454 O O . ILE B 1 170 ? 14.188 5.68 -9.125 1 95.69 170 ILE B O 1
ATOM 3458 N N . GLY B 1 171 ? 12.406 4.68 -10.039 1 94.44 171 GLY B N 1
ATOM 3459 C CA . GLY B 1 171 ? 13.031 3.367 -10.086 1 94.44 171 GLY B CA 1
ATOM 3460 C C . GLY B 1 171 ? 12.836 2.566 -8.812 1 94.44 171 GLY B C 1
ATOM 3461 O O . GLY B 1 171 ? 13.594 1.637 -8.531 1 94.44 171 GLY B O 1
ATOM 3462 N N . ILE B 1 172 ? 11.875 2.914 -8 1 97.12 172 ILE B N 1
ATOM 3463 C CA . ILE B 1 172 ? 11.578 2.127 -6.809 1 97.12 172 ILE B CA 1
ATOM 3464 C C . ILE B 1 172 ? 10.867 0.836 -7.207 1 97.12 172 ILE B C 1
ATOM 3466 O O . ILE B 1 172 ? 9.875 0.867 -7.938 1 97.12 172 ILE B O 1
ATOM 3470 N N . LYS B 1 173 ? 11.398 -0.307 -6.738 1 95.38 173 LYS B N 1
ATOM 3471 C CA . LYS B 1 173 ? 10.805 -1.605 -7.043 1 95.38 173 LYS B CA 1
ATOM 3472 C C . LYS B 1 173 ? 9.477 -1.791 -6.309 1 95.38 173 LYS B C 1
ATOM 3474 O O . LYS B 1 173 ? 9.297 -1.274 -5.203 1 95.38 173 LYS B O 1
ATOM 3479 N N . ILE B 1 174 ? 8.57 -2.51 -6.855 1 95.31 174 ILE B N 1
ATOM 3480 C CA . ILE B 1 174 ? 7.242 -2.711 -6.285 1 95.31 174 ILE B CA 1
ATOM 3481 C C . ILE B 1 174 ? 7.359 -3.387 -4.922 1 95.31 174 ILE B C 1
ATOM 3483 O O . ILE B 1 174 ? 6.539 -3.152 -4.031 1 95.31 174 ILE B O 1
ATOM 3487 N N . GLU B 1 175 ? 8.391 -4.281 -4.742 1 96.38 175 GLU B N 1
ATOM 3488 C CA . GLU B 1 175 ? 8.578 -4.996 -3.482 1 96.38 175 GLU B CA 1
ATOM 3489 C C . GLU B 1 175 ? 9.047 -4.055 -2.379 1 96.38 175 GLU B C 1
ATOM 3491 O O . GLU B 1 175 ? 9.047 -4.422 -1.202 1 96.38 175 GLU B O 1
ATOM 3496 N N . ASP B 1 176 ? 9.43 -2.795 -2.729 1 98.06 176 ASP B N 1
ATOM 3497 C CA . ASP B 1 176 ? 9.93 -1.813 -1.771 1 98.06 176 ASP B CA 1
ATOM 3498 C C . ASP B 1 176 ? 8.922 -0.687 -1.564 1 98.06 176 ASP B C 1
ATOM 3500 O O . ASP B 1 176 ? 9.281 0.401 -1.109 1 98.06 176 ASP B O 1
ATOM 3504 N N . ILE B 1 177 ? 7.66 -0.967 -1.962 1 98.62 177 ILE B N 1
ATOM 3505 C CA . ILE B 1 177 ? 6.605 0.028 -1.803 1 98.62 177 ILE B CA 1
ATOM 3506 C C . ILE B 1 177 ? 5.543 -0.497 -0.841 1 98.62 177 ILE B C 1
ATOM 3508 O O . ILE B 1 177 ? 5.055 -1.618 -1 1 98.62 177 ILE B O 1
ATOM 3512 N N . ILE B 1 178 ? 5.273 0.255 0.177 1 98.69 178 ILE B N 1
ATOM 3513 C CA . ILE B 1 178 ? 4.098 0.11 1.029 1 98.69 178 ILE B CA 1
ATOM 3514 C C . ILE B 1 178 ? 3.158 1.297 0.822 1 98.69 178 ILE B C 1
ATOM 3516 O O . ILE B 1 178 ? 3.395 2.383 1.356 1 98.69 178 ILE B O 1
ATOM 3520 N N . ALA B 1 179 ? 2.148 1.126 0.045 1 98.69 179 ALA B N 1
ATOM 3521 C CA . ALA B 1 179 ? 1.219 2.227 -0.199 1 98.69 179 ALA B CA 1
ATOM 3522 C C . ALA B 1 179 ? -0.051 2.068 0.633 1 98.69 179 ALA B C 1
ATOM 3524 O O . ALA B 1 179 ? -0.928 1.271 0.293 1 98.69 179 ALA B O 1
ATOM 3525 N N . ILE B 1 180 ? -0.12 2.818 1.672 1 98.38 180 ILE B N 1
ATOM 3526 C CA . ILE B 1 180 ? -1.218 2.766 2.631 1 98.38 180 ILE B CA 1
ATOM 3527 C C . ILE B 1 180 ? -1.43 4.145 3.25 1 98.38 180 ILE B C 1
ATOM 3529 O O . ILE B 1 180 ? -0.482 4.922 3.385 1 98.38 180 ILE B O 1
ATOM 3533 N N . LYS B 1 181 ? -2.693 4.434 3.486 1 96 181 LYS B N 1
ATOM 3534 C CA . LYS B 1 181 ? -2.984 5.691 4.168 1 96 181 LYS B CA 1
ATOM 3535 C C . LYS B 1 181 ? -2.666 5.598 5.656 1 96 181 LYS B C 1
ATOM 3537 O O . LYS B 1 181 ? -3.129 4.684 6.34 1 96 181 LYS B O 1
ATOM 3542 N N . GLY B 1 182 ? -1.838 6.492 6.152 1 93 182 GLY B N 1
ATOM 3543 C CA . GLY B 1 182 ? -1.576 6.594 7.578 1 93 182 GLY B CA 1
ATOM 3544 C C . GLY B 1 182 ? -2.537 7.523 8.297 1 93 182 GLY B C 1
ATOM 3545 O O . GLY B 1 182 ? -3.451 8.07 7.68 1 93 182 GLY B O 1
ATOM 3546 N N . PRO B 1 183 ? -2.273 7.699 9.539 1 94.31 183 PRO B N 1
ATOM 3547 C CA . PRO B 1 183 ? -1.303 6.984 10.375 1 94.31 183 PRO B CA 1
ATOM 3548 C C . PRO B 1 183 ? -1.682 5.523 10.602 1 94.31 183 PRO B C 1
ATOM 3550 O O . PRO B 1 183 ? -2.854 5.16 10.477 1 94.31 183 PRO B O 1
ATOM 3553 N N . VAL B 1 184 ? -0.667 4.715 10.867 1 96.06 184 VAL B N 1
ATOM 3554 C CA . VAL B 1 184 ? -0.913 3.303 11.141 1 96.06 184 VAL B CA 1
ATOM 3555 C C . VAL B 1 184 ? -0.647 3.008 12.617 1 96.06 184 VAL B C 1
ATOM 3557 O O . VAL B 1 184 ? 0.013 3.789 13.305 1 96.06 184 VAL B O 1
ATOM 3560 N N . SER B 1 185 ? -1.15 1.919 13.109 1 97.31 185 SER B N 1
ATOM 3561 C CA . SER B 1 185 ? -1.072 1.558 14.523 1 97.31 185 SER B CA 1
ATOM 3562 C C . SER B 1 185 ? 0.34 1.132 14.906 1 97.31 185 SER B C 1
ATOM 3564 O O . SER B 1 185 ? 1.179 0.886 14.031 1 97.31 185 SER B O 1
ATOM 3566 N N . TYR B 1 186 ? 0.521 1.118 16.234 1 98 186 TYR B N 1
ATOM 3567 C CA . TYR B 1 186 ? 1.74 0.566 16.812 1 98 186 TYR B CA 1
ATOM 3568 C C . TYR B 1 186 ? 2.002 -0.842 16.297 1 98 186 TYR B C 1
ATOM 3570 O O . TYR B 1 186 ? 3.121 -1.159 15.883 1 98 186 TYR B O 1
ATOM 3578 N N . GLU B 1 187 ? 0.966 -1.738 16.25 1 98 187 GLU B N 1
ATOM 3579 C CA . GLU B 1 187 ? 1.094 -3.129 15.828 1 98 187 GLU B CA 1
ATOM 3580 C C . GLU B 1 187 ? 1.492 -3.219 14.359 1 98 187 GLU B C 1
ATOM 3582 O O . GLU B 1 187 ? 2.336 -4.039 13.984 1 98 187 GLU B O 1
ATOM 3587 N N . LEU B 1 188 ? 0.887 -2.41 13.578 1 98.31 188 LEU B N 1
ATOM 3588 C CA . LEU B 1 188 ? 1.186 -2.424 12.156 1 98.31 188 LEU B CA 1
ATOM 3589 C C . LEU B 1 188 ? 2.609 -1.943 11.891 1 98.31 188 LEU B C 1
ATOM 3591 O O . LEU B 1 188 ? 3.305 -2.492 11.031 1 98.31 188 LEU B O 1
ATOM 3595 N N . ASN B 1 189 ? 3.012 -0.899 12.602 1 98.69 189 ASN B N 1
ATOM 3596 C CA . ASN B 1 189 ? 4.402 -0.469 12.5 1 98.69 189 ASN B CA 1
ATOM 3597 C C . ASN B 1 189 ? 5.367 -1.595 12.867 1 98.69 189 ASN B C 1
ATOM 3599 O O . ASN B 1 189 ? 6.34 -1.84 12.148 1 98.69 189 ASN B O 1
ATOM 3603 N N . CYS B 1 190 ? 5.082 -2.271 13.984 1 98.69 190 CYS B N 1
ATOM 3604 C CA . CYS B 1 190 ? 5.922 -3.393 14.391 1 98.69 190 CYS B CA 1
ATOM 3605 C C . CYS B 1 190 ? 5.965 -4.461 13.305 1 98.69 190 CYS B C 1
ATOM 3607 O O . CYS B 1 190 ? 7.031 -5 13 1 98.69 190 CYS B O 1
ATOM 3609 N N . ALA B 1 191 ? 4.84 -4.773 12.758 1 98.56 191 ALA B N 1
ATOM 3610 C CA . ALA B 1 191 ? 4.75 -5.82 11.75 1 98.56 191 ALA B CA 1
ATOM 3611 C C . ALA B 1 191 ? 5.535 -5.449 10.492 1 98.56 191 ALA B C 1
ATOM 3613 O O . ALA B 1 191 ? 6.184 -6.301 9.883 1 98.56 191 ALA B O 1
ATOM 3614 N N . PHE B 1 192 ? 5.465 -4.168 10.055 1 98.75 192 PHE B N 1
ATOM 3615 C CA . PHE B 1 192 ? 6.254 -3.719 8.914 1 98.75 192 PHE B CA 1
ATOM 3616 C C . PHE B 1 192 ? 7.746 -3.871 9.195 1 98.75 192 PHE B C 1
ATOM 3618 O O . PHE B 1 192 ? 8.5 -4.355 8.352 1 98.75 192 PHE B O 1
ATOM 3625 N N . ILE B 1 193 ? 8.141 -3.455 10.391 1 98.81 193 ILE B N 1
ATOM 3626 C CA . ILE B 1 193 ? 9.547 -3.531 10.773 1 98.81 193 ILE B CA 1
ATOM 3627 C C . ILE B 1 193 ? 10.023 -4.984 10.711 1 98.81 193 ILE B C 1
ATOM 3629 O O . ILE B 1 193 ? 11.094 -5.27 10.172 1 98.81 193 ILE B O 1
ATOM 3633 N N . LYS B 1 194 ? 9.211 -5.844 11.188 1 98.25 194 LYS B N 1
ATOM 3634 C CA . LYS B 1 194 ? 9.547 -7.266 11.195 1 98.25 194 LYS B CA 1
ATOM 3635 C C . LYS B 1 194 ? 9.578 -7.828 9.773 1 98.25 194 LYS B C 1
ATOM 3637 O O . LYS B 1 194 ? 10.562 -8.445 9.367 1 98.25 194 LYS B O 1
ATOM 3642 N N . ASP B 1 195 ? 8.547 -7.648 9.031 1 97.88 195 ASP B N 1
ATOM 3643 C CA . ASP B 1 195 ? 8.359 -8.266 7.727 1 97.88 195 ASP B CA 1
ATOM 3644 C C . ASP B 1 195 ? 9.445 -7.82 6.742 1 97.88 195 ASP B C 1
ATOM 3646 O O . ASP B 1 195 ? 9.844 -8.586 5.863 1 97.88 195 ASP B O 1
ATOM 3650 N N . TYR B 1 196 ? 9.914 -6.621 6.867 1 98.38 196 TYR B N 1
ATOM 3651 C CA . TYR B 1 196 ? 10.883 -6.086 5.914 1 98.38 196 TYR B CA 1
ATOM 3652 C C . TYR B 1 196 ? 12.281 -6.07 6.512 1 98.38 196 TYR B C 1
ATOM 3654 O O . TYR B 1 196 ? 13.203 -5.477 5.938 1 98.38 196 TYR B O 1
ATOM 3662 N N . ASP B 1 197 ? 12.438 -6.676 7.715 1 98.31 197 ASP B N 1
ATOM 3663 C CA . ASP B 1 197 ? 13.734 -6.773 8.383 1 98.31 197 ASP B CA 1
ATOM 3664 C C . ASP B 1 197 ? 14.398 -5.406 8.484 1 98.31 197 ASP B C 1
ATOM 3666 O O . ASP B 1 197 ? 15.539 -5.23 8.047 1 98.31 197 ASP B O 1
ATOM 3670 N N . ILE B 1 198 ? 13.703 -4.445 9 1 98.81 198 ILE B N 1
ATOM 3671 C CA . ILE B 1 198 ? 14.102 -3.043 9.039 1 98.81 198 ILE B CA 1
ATOM 3672 C C . ILE B 1 198 ? 15.086 -2.82 10.188 1 98.81 198 ILE B C 1
ATOM 3674 O O . ILE B 1 198 ? 14.891 -3.342 11.289 1 98.81 198 ILE B O 1
ATOM 3678 N N . GLU B 1 199 ? 16.062 -2.059 9.938 1 98.81 199 GLU B N 1
ATOM 3679 C CA . GLU B 1 199 ? 17.031 -1.673 10.961 1 98.81 199 GLU B CA 1
ATOM 3680 C C . GLU B 1 199 ? 16.859 -0.21 11.359 1 98.81 199 GLU B C 1
ATOM 3682 O O . GLU B 1 199 ? 17.25 0.188 12.461 1 98.81 199 GLU B O 1
ATOM 3687 N N . ALA B 1 200 ? 16.328 0.568 10.484 1 98.81 200 ALA B N 1
ATOM 3688 C CA . ALA B 1 200 ? 16.125 1.99 10.75 1 98.81 200 ALA B CA 1
ATOM 3689 C C . ALA B 1 200 ? 14.844 2.498 10.102 1 98.81 200 ALA B C 1
ATOM 3691 O O . ALA B 1 200 ? 14.516 2.117 8.977 1 98.81 200 ALA B O 1
ATOM 3692 N N . VAL B 1 201 ? 14.148 3.271 10.836 1 98.81 201 VAL B N 1
ATOM 3693 C CA . VAL B 1 201 ? 12.953 3.939 10.328 1 98.81 201 VAL B CA 1
ATOM 3694 C C . VAL B 1 201 ? 13.195 5.445 10.25 1 98.81 201 VAL B C 1
ATOM 3696 O O . VAL B 1 201 ? 13.695 6.051 11.203 1 98.81 201 VAL B O 1
ATOM 3699 N N . ILE B 1 202 ? 12.938 6.035 9.086 1 98.5 202 ILE B N 1
ATOM 3700 C CA . ILE B 1 202 ? 13 7.484 8.922 1 98.5 202 ILE B CA 1
ATOM 3701 C C . ILE B 1 202 ? 11.602 8.078 9.078 1 98.5 202 ILE B C 1
ATOM 3703 O O . ILE B 1 202 ? 10.672 7.664 8.391 1 98.5 202 ILE B O 1
ATOM 3707 N N . LEU B 1 203 ? 11.469 8.977 9.969 1 97.38 203 LEU B N 1
ATOM 3708 C CA . LEU B 1 203 ? 10.148 9.555 10.172 1 97.38 203 LEU B CA 1
ATOM 3709 C C . LEU B 1 203 ? 10.25 11.055 10.453 1 97.38 203 LEU B C 1
ATOM 3711 O O . LEU B 1 203 ? 11.352 11.586 10.594 1 97.38 203 LEU B O 1
ATOM 3715 N N . LYS B 1 204 ? 9.148 11.75 10.367 1 94.88 204 LYS B N 1
ATOM 3716 C CA . LYS B 1 204 ? 8.969 13.156 10.734 1 94.88 204 LYS B CA 1
ATOM 3717 C C . LYS B 1 204 ? 8.234 13.281 12.07 1 94.88 204 LYS B C 1
ATOM 3719 O O . LYS B 1 204 ? 7.527 12.359 12.484 1 94.88 204 LYS B O 1
ATOM 3724 N N . ASP B 1 205 ? 8.523 14.352 12.727 1 94.12 205 ASP B N 1
ATOM 3725 C CA . ASP B 1 205 ? 7.754 14.656 13.922 1 94.12 205 ASP B CA 1
ATOM 3726 C C . ASP B 1 205 ? 6.414 15.297 13.57 1 94.12 205 ASP B C 1
ATOM 3728 O O . ASP B 1 205 ? 6.258 16.516 13.664 1 94.12 205 ASP B O 1
ATOM 3732 N N . SER B 1 206 ? 5.473 14.438 13.242 1 91.5 206 SER B N 1
ATOM 3733 C CA . SER B 1 206 ? 4.148 14.906 12.844 1 91.5 206 SER B CA 1
ATOM 3734 C C . SER B 1 206 ? 3.193 14.938 14.031 1 91.5 206 SER B C 1
ATOM 3736 O O . SER B 1 206 ? 1.975 15 13.852 1 91.5 206 SER B O 1
ATOM 3738 N N . GLY B 1 207 ? 3.736 14.836 15.25 1 90.19 207 GLY B N 1
ATOM 3739 C CA . GLY B 1 207 ? 2.912 14.891 16.438 1 90.19 207 GLY B CA 1
ATOM 3740 C C . GLY B 1 207 ? 2.17 13.594 16.719 1 90.19 207 GLY B C 1
ATOM 3741 O O . GLY B 1 207 ? 2.338 12.617 15.984 1 90.19 207 GLY B O 1
ATOM 3742 N N . LEU B 1 208 ? 1.348 13.625 17.734 1 88.06 208 LEU B N 1
ATOM 3743 C CA . LEU B 1 208 ? 0.604 12.445 18.172 1 88.06 208 LEU B CA 1
ATOM 3744 C C . LEU B 1 208 ? -0.393 12.008 17.094 1 88.06 208 LEU B C 1
ATOM 3746 O O . LEU B 1 208 ? -0.439 10.836 16.719 1 88.06 208 LEU B O 1
ATOM 3750 N N . LYS B 1 209 ? -1.119 12.953 16.594 1 87.06 209 LYS B N 1
ATOM 3751 C CA . LYS B 1 209 ? -2.164 12.656 15.617 1 87.06 209 LYS B CA 1
ATOM 3752 C C . LYS B 1 209 ? -1.563 12.211 14.289 1 87.06 209 LYS B C 1
ATOM 3754 O O . LYS B 1 209 ? -2.219 11.523 13.508 1 87.06 209 LYS B O 1
ATOM 3759 N N . GLY B 1 210 ? -0.282 12.547 14.109 1 90.62 210 GLY B N 1
ATOM 3760 C CA . GLY B 1 210 ? 0.403 12.156 12.883 1 90.62 210 GLY B CA 1
ATOM 3761 C C . GLY B 1 210 ? 1.054 10.789 12.977 1 90.62 210 GLY B C 1
ATOM 3762 O O . GLY B 1 210 ? 1.665 10.32 12.016 1 90.62 210 GLY B O 1
ATOM 3763 N N . GLY B 1 211 ? 0.974 10.117 14.109 1 93.81 211 GLY B N 1
ATOM 3764 C CA . GLY B 1 211 ? 1.427 8.742 14.242 1 93.81 211 GLY B CA 1
ATOM 3765 C C . GLY B 1 211 ? 2.871 8.625 14.695 1 93.81 211 GLY B C 1
ATOM 3766 O O . GLY B 1 211 ? 3.432 7.531 14.734 1 93.81 211 GLY B O 1
ATOM 3767 N N . THR B 1 212 ? 3.492 9.812 14.992 1 96.31 212 THR B N 1
ATOM 3768 C CA . THR B 1 212 ? 4.906 9.805 15.344 1 96.31 212 THR B CA 1
ATOM 3769 C C . THR B 1 212 ? 5.148 8.953 16.594 1 96.31 212 THR B C 1
ATOM 3771 O O . THR B 1 212 ? 6.094 8.164 16.625 1 96.31 212 THR B O 1
ATOM 3774 N N . TYR B 1 213 ? 4.293 9.094 17.562 1 96.38 213 TYR B N 1
ATOM 3775 C CA . TYR B 1 213 ? 4.445 8.383 18.828 1 96.38 213 TYR B CA 1
ATOM 3776 C C . TYR B 1 213 ? 4.465 6.875 18.609 1 96.38 213 TYR B C 1
ATOM 3778 O O . TYR B 1 213 ? 5.367 6.184 19.094 1 96.38 213 TYR B O 1
ATOM 3786 N N . ASP B 1 214 ? 3.535 6.332 17.906 1 97.06 214 ASP B N 1
ATOM 3787 C CA . ASP B 1 214 ? 3.418 4.902 17.641 1 97.06 214 ASP B CA 1
ATOM 3788 C C . ASP B 1 214 ? 4.605 4.395 16.828 1 97.06 214 ASP B C 1
ATOM 3790 O O . ASP B 1 214 ? 5.066 3.268 17.031 1 97.06 214 ASP B O 1
ATOM 3794 N N . LYS B 1 215 ? 5.082 5.207 15.898 1 98.25 215 LYS B N 1
ATOM 3795 C CA . LYS B 1 215 ? 6.242 4.824 15.102 1 98.25 215 LYS B CA 1
ATOM 3796 C C . LYS B 1 215 ? 7.48 4.664 15.977 1 98.25 215 LYS B C 1
ATOM 3798 O O . LYS B 1 215 ? 8.203 3.672 15.867 1 98.25 215 LYS B O 1
ATOM 3803 N N . ILE B 1 216 ? 7.684 5.652 16.844 1 98.38 216 ILE B N 1
ATOM 3804 C CA . ILE B 1 216 ? 8.852 5.609 17.719 1 98.38 216 ILE B CA 1
ATOM 3805 C C . ILE B 1 216 ? 8.742 4.43 18.672 1 98.38 216 ILE B C 1
ATOM 3807 O O . ILE B 1 216 ? 9.695 3.676 18.859 1 98.38 216 ILE B O 1
ATOM 3811 N N . LYS B 1 217 ? 7.594 4.277 19.297 1 98.12 217 LYS B N 1
ATOM 3812 C CA . LYS B 1 217 ? 7.367 3.164 20.203 1 98.12 217 LYS B CA 1
ATOM 3813 C C . LYS B 1 217 ? 7.66 1.828 19.531 1 98.12 217 LYS B C 1
ATOM 3815 O O . LYS B 1 217 ? 8.273 0.942 20.141 1 98.12 217 LYS B O 1
ATOM 3820 N N . ALA B 1 218 ? 7.203 1.645 18.312 1 98.56 218 ALA B N 1
ATOM 3821 C CA . ALA B 1 218 ? 7.449 0.418 17.562 1 98.56 218 ALA B CA 1
ATOM 3822 C C . ALA B 1 218 ? 8.945 0.207 17.328 1 98.56 218 ALA B C 1
ATOM 3824 O O . ALA B 1 218 ? 9.453 -0.906 17.484 1 98.56 218 ALA B O 1
ATOM 3825 N N . CYS B 1 219 ? 9.648 1.294 16.938 1 98.75 219 CYS B N 1
ATOM 3826 C CA . CYS B 1 219 ? 11.094 1.204 16.719 1 98.75 219 CYS B CA 1
ATOM 3827 C C . CYS B 1 219 ? 11.797 0.708 17.969 1 98.75 219 CYS B C 1
ATOM 3829 O O . CYS B 1 219 ? 12.609 -0.22 17.906 1 98.75 219 CYS B O 1
ATOM 3831 N N . LEU B 1 220 ? 11.477 1.343 19.062 1 98.5 220 LEU B N 1
ATOM 3832 C CA . LEU B 1 220 ? 12.125 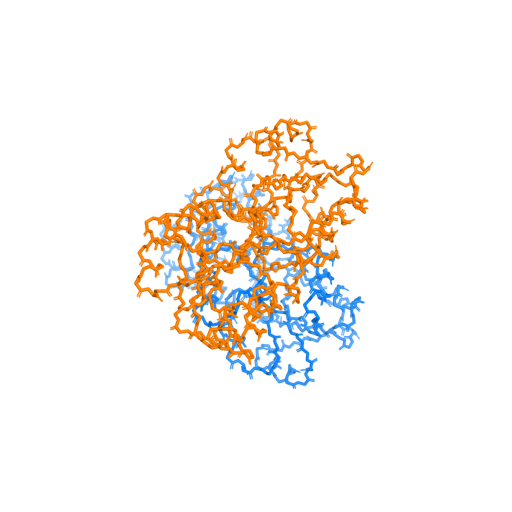0.998 20.312 1 98.5 220 LEU B CA 1
ATOM 3833 C C . LEU B 1 220 ? 11.812 -0.44 20.719 1 98.5 220 LEU B C 1
ATOM 3835 O O . LEU B 1 220 ? 12.703 -1.181 21.141 1 98.5 220 LEU B O 1
ATOM 3839 N N . HIS B 1 221 ? 10.547 -0.815 20.594 1 98.44 221 HIS B N 1
ATOM 3840 C CA . HIS B 1 221 ? 10.133 -2.178 20.906 1 98.44 221 HIS B CA 1
ATOM 3841 C C . HIS B 1 221 ? 10.883 -3.193 20.047 1 98.44 221 HIS B C 1
ATOM 3843 O O . HIS B 1 221 ? 11.266 -4.262 20.531 1 98.44 221 HIS B O 1
ATOM 3849 N N . MET B 1 222 ? 11.023 -2.883 18.812 1 98.44 222 MET B N 1
ATOM 3850 C CA . MET B 1 222 ? 11.656 -3.795 17.859 1 98.44 222 MET B CA 1
ATOM 3851 C C . MET B 1 222 ? 13.172 -3.631 17.859 1 98.44 222 MET B C 1
ATOM 3853 O O . MET B 1 222 ? 13.875 -4.32 17.125 1 98.44 222 MET B O 1
ATOM 3857 N N . ASN B 1 223 ? 13.68 -2.729 18.656 1 98.5 223 ASN B N 1
ATOM 3858 C CA . ASN B 1 223 ? 15.102 -2.465 18.828 1 98.5 223 ASN B CA 1
ATOM 3859 C C . ASN B 1 223 ? 15.758 -2.01 17.531 1 98.5 223 ASN B C 1
ATOM 3861 O O . ASN B 1 223 ? 16.797 -2.529 17.141 1 98.5 223 ASN B O 1
ATOM 3865 N N . VAL B 1 224 ? 15.117 -1.095 16.828 1 98.75 224 VAL B N 1
ATOM 3866 C CA . VAL B 1 224 ? 15.672 -0.509 15.617 1 98.75 224 VAL B CA 1
ATOM 3867 C C . VAL B 1 224 ? 15.781 1.005 15.781 1 98.75 224 VAL B C 1
ATOM 3869 O O . VAL B 1 224 ? 15.234 1.579 16.719 1 98.75 224 VAL B O 1
ATOM 3872 N N . TYR B 1 225 ? 16.5 1.678 14.906 1 98.75 225 TYR B N 1
ATOM 3873 C CA . TYR B 1 225 ? 16.734 3.113 15.008 1 98.75 225 TYR B CA 1
ATOM 3874 C C . TYR B 1 225 ? 15.547 3.9 14.461 1 98.75 225 TYR B C 1
ATOM 3876 O O . TYR B 1 225 ? 14.961 3.52 13.445 1 98.75 225 TYR B O 1
ATOM 3884 N N . ALA B 1 226 ? 15.203 4.902 15.156 1 98.75 226 ALA B N 1
ATOM 3885 C CA . ALA B 1 226 ? 14.289 5.922 14.648 1 98.75 226 ALA B CA 1
ATOM 3886 C C . ALA B 1 226 ? 15.031 7.211 14.32 1 98.75 226 ALA B C 1
ATOM 3888 O O . ALA B 1 226 ? 15.523 7.898 15.211 1 98.75 226 ALA B O 1
ATOM 3889 N N . PHE B 1 227 ? 15.141 7.516 13.086 1 98.5 227 PHE B N 1
ATOM 3890 C CA . PHE B 1 227 ? 15.711 8.781 12.648 1 98.5 227 PHE B CA 1
ATOM 3891 C C . PHE B 1 227 ? 14.609 9.805 12.391 1 98.5 227 PHE B C 1
ATOM 3893 O O . PHE B 1 227 ? 13.812 9.641 11.469 1 98.5 227 PHE B O 1
ATOM 3900 N N . ILE B 1 228 ? 14.594 10.852 13.148 1 97.81 228 ILE B N 1
ATOM 3901 C CA . ILE B 1 228 ? 13.539 11.852 13.055 1 97.81 228 ILE B CA 1
ATOM 3902 C C . ILE B 1 228 ? 14.086 13.117 12.406 1 97.81 228 ILE B C 1
ATOM 3904 O O . ILE B 1 228 ? 14.984 13.766 12.953 1 97.81 228 ILE B O 1
ATOM 3908 N N . ILE B 1 229 ? 13.594 13.438 11.281 1 95.94 229 ILE B N 1
ATOM 3909 C CA . ILE B 1 229 ? 13.953 14.695 10.641 1 95.94 229 ILE B CA 1
ATOM 3910 C C . ILE B 1 229 ? 13.367 15.867 11.422 1 95.94 229 ILE B C 1
ATOM 3912 O O . ILE B 1 229 ? 12.156 15.914 11.664 1 95.94 229 ILE B O 1
ATOM 3916 N N . ASP B 1 230 ? 14.125 16.812 11.75 1 93.56 230 ASP B N 1
ATOM 3917 C CA . ASP B 1 230 ? 13.727 17.938 12.594 1 93.56 230 ASP B CA 1
ATOM 3918 C C . ASP B 1 230 ? 12.742 18.844 11.875 1 93.56 230 ASP B C 1
ATOM 3920 O O . ASP B 1 230 ? 12.844 19.047 10.656 1 93.56 230 ASP B O 1
ATOM 3924 N N . ARG B 1 231 ? 11.875 19.359 12.703 1 90.19 231 ARG B N 1
ATOM 3925 C CA . ARG B 1 231 ? 11.039 20.453 12.203 1 90.19 231 ARG B CA 1
ATOM 3926 C C . ARG B 1 231 ? 11.875 21.719 11.977 1 90.19 231 ARG B C 1
ATOM 3928 O O . ARG B 1 231 ? 12.719 22.062 12.797 1 90.19 231 ARG B O 1
ATOM 3935 N N . LYS B 1 232 ? 11.688 22.281 10.844 1 87.44 232 LYS B N 1
ATOM 3936 C CA . LYS B 1 232 ? 12.344 23.562 10.688 1 87.44 232 LYS B CA 1
ATOM 3937 C C . LYS B 1 232 ? 11.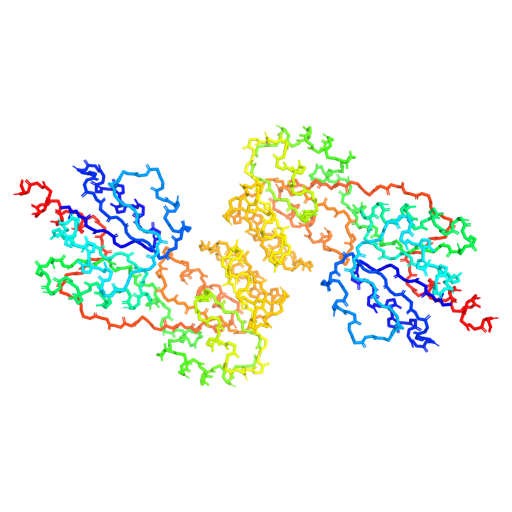734 24.609 11.617 1 87.44 232 LYS B C 1
ATOM 3939 O O . LYS B 1 232 ? 10.516 24.75 11.703 1 87.44 232 LYS B O 1
ATOM 3944 N N . LYS B 1 233 ? 12.57 25.219 12.414 1 81.88 233 LYS B N 1
ATOM 3945 C CA . LYS B 1 233 ? 12.117 26.266 13.32 1 81.88 233 LYS B CA 1
ATOM 3946 C C . LYS B 1 233 ? 11.766 27.531 12.555 1 81.88 233 LYS B C 1
ATOM 3948 O O . LYS B 1 233 ? 12.547 28 11.711 1 81.88 233 LYS B O 1
ATOM 3953 N N . MET B 1 234 ? 10.594 27.906 12.688 1 85.12 234 MET B N 1
ATOM 3954 C CA . MET B 1 234 ? 10.18 29.172 12.086 1 85.12 234 MET B CA 1
ATOM 3955 C C . MET B 1 234 ? 9.719 30.156 13.156 1 85.12 234 MET B C 1
ATOM 3957 O O . MET B 1 234 ? 9.242 29.75 14.219 1 85.12 234 MET B O 1
ATOM 3961 N N . ASN B 1 235 ? 10.016 31.391 12.93 1 84.5 235 ASN B N 1
ATOM 3962 C CA . ASN B 1 235 ? 9.539 32.438 13.82 1 84.5 235 ASN B CA 1
ATOM 3963 C C . ASN B 1 235 ? 8.141 32.906 13.43 1 84.5 235 ASN B C 1
ATOM 3965 O O . ASN B 1 235 ? 7.957 33.5 12.352 1 84.5 235 ASN B O 1
ATOM 3969 N N . TYR B 1 236 ? 7.27 32.562 14.312 1 88.75 236 TYR B N 1
ATOM 3970 C CA . TYR B 1 236 ? 5.898 33 14.086 1 88.75 236 TYR B CA 1
ATOM 3971 C C . TYR B 1 236 ? 5.535 34.188 15.008 1 88.75 236 TYR B C 1
ATOM 3973 O O . TYR B 1 236 ? 5.965 34.219 16.156 1 88.75 236 TYR B O 1
ATOM 3981 N N . ASN B 1 237 ? 4.797 35.125 14.453 1 88.12 237 ASN B N 1
ATOM 3982 C CA . ASN B 1 237 ? 4.316 36.219 15.312 1 88.12 237 ASN B CA 1
ATOM 3983 C C . ASN B 1 237 ? 3.168 35.75 16.203 1 88.12 237 ASN B C 1
ATOM 3985 O O . ASN B 1 237 ? 3.033 36.219 17.328 1 88.12 237 ASN B O 1
ATOM 3989 N N . ASN B 1 238 ? 2.275 34.969 15.719 1 94.88 238 ASN B N 1
ATOM 3990 C CA . ASN B 1 238 ? 1.106 34.438 16.406 1 94.88 238 ASN B CA 1
ATOM 3991 C C . ASN B 1 238 ? 0.968 32.938 16.188 1 94.88 238 ASN B C 1
ATOM 3993 O O . ASN B 1 238 ? 0.655 32.5 15.07 1 94.88 238 ASN B O 1
ATOM 3997 N N . VAL B 1 239 ? 1.216 32.156 17.25 1 96.31 239 VAL B N 1
ATOM 3998 C CA . VAL B 1 239 ? 1.214 30.703 17.125 1 96.31 239 VAL B CA 1
ATOM 3999 C C . VAL B 1 239 ? 0.381 30.094 18.25 1 96.31 239 VAL B C 1
ATOM 4001 O O . VAL B 1 239 ? 0.446 30.531 19.391 1 96.31 239 VAL B O 1
ATOM 4004 N N . PHE B 1 240 ? -0.49 29.188 17.922 1 96.62 240 PHE B N 1
ATOM 4005 C CA . PHE B 1 240 ? -1.298 28.438 18.859 1 96.62 240 PHE B CA 1
ATOM 4006 C C . PHE B 1 240 ? -0.995 26.938 18.75 1 96.62 240 PHE B C 1
ATOM 4008 O O . PHE B 1 240 ? -0.751 26.422 17.656 1 96.62 240 PHE B O 1
ATOM 4015 N N . ASN B 1 241 ? -0.992 26.203 19.844 1 94.19 241 ASN B N 1
ATOM 4016 C CA . ASN B 1 241 ? -0.871 24.75 19.875 1 94.19 241 ASN B CA 1
ATOM 4017 C C . ASN B 1 241 ? -2.139 24.094 20.406 1 94.19 241 ASN B C 1
ATOM 4019 O O . ASN B 1 241 ? -2.166 22.875 20.625 1 94.19 241 ASN B O 1
ATOM 4023 N N . ASP B 1 242 ? -3.078 24.875 20.609 1 95.44 242 ASP B N 1
ATOM 4024 C CA . ASP B 1 242 ? -4.398 24.469 21.078 1 95.44 242 ASP B CA 1
ATOM 4025 C C . ASP B 1 242 ? -5.5 25.047 20.188 1 95.44 242 ASP B C 1
ATOM 4027 O O . ASP B 1 242 ? -5.625 26.266 20.078 1 95.44 242 ASP B O 1
ATOM 4031 N N . ILE B 1 243 ? -6.309 24.172 19.672 1 96.62 243 ILE B N 1
ATOM 4032 C CA . ILE B 1 243 ? -7.301 24.578 18.672 1 96.62 243 ILE B CA 1
ATOM 4033 C C . ILE B 1 243 ? -8.344 25.484 19.344 1 96.62 243 ILE B C 1
ATOM 4035 O O . ILE B 1 243 ? -8.742 26.5 18.766 1 96.62 243 ILE B O 1
ATOM 4039 N N . SER B 1 244 ? -8.758 25.141 20.562 1 96.69 244 SER B N 1
ATOM 4040 C CA . SER B 1 244 ? -9.781 25.906 21.25 1 96.69 244 SER B CA 1
ATOM 4041 C C . SER B 1 244 ? -9.32 27.344 21.5 1 96.69 244 SER B C 1
ATOM 4043 O O . SER B 1 244 ? -10.07 28.297 21.281 1 96.69 244 SER B O 1
ATOM 4045 N N . LYS B 1 245 ? -8.102 27.484 21.938 1 97.38 245 LYS B N 1
ATOM 4046 C CA . LYS B 1 245 ? -7.555 28.812 22.203 1 97.38 245 LYS B CA 1
ATOM 4047 C C . LYS B 1 245 ? -7.453 29.625 20.906 1 97.38 245 LYS B C 1
ATOM 4049 O O . LYS B 1 245 ? -7.711 30.828 20.906 1 97.38 245 LYS B O 1
ATOM 4054 N N . MET B 1 246 ? -7.055 28.938 19.875 1 97.62 246 MET B N 1
ATOM 4055 C CA . MET B 1 246 ? -6.938 29.609 18.594 1 97.62 246 MET B CA 1
ATOM 4056 C C . MET B 1 246 ? -8.305 30.078 18.094 1 97.62 246 MET B C 1
ATOM 4058 O O . MET B 1 246 ? -8.438 31.219 17.641 1 97.62 246 MET B O 1
ATOM 4062 N N . ILE B 1 247 ? -9.289 29.25 18.25 1 97.06 247 ILE B N 1
ATOM 4063 C CA . ILE B 1 247 ? -10.633 29.562 17.797 1 97.06 247 ILE B CA 1
ATOM 4064 C C . ILE B 1 247 ? -11.188 30.734 18.609 1 97.06 247 ILE B C 1
ATOM 4066 O O . ILE B 1 247 ? -11.836 31.625 18.062 1 97.06 247 ILE B O 1
ATOM 4070 N N . ASP B 1 248 ? -10.984 30.719 19.891 1 96.31 248 ASP B N 1
ATOM 4071 C CA . ASP B 1 248 ? -11.414 31.828 20.75 1 96.31 248 ASP B CA 1
ATOM 4072 C C . ASP B 1 248 ? -10.828 33.156 20.281 1 96.31 248 ASP B C 1
ATOM 4074 O O . ASP B 1 248 ? -11.539 34.156 20.188 1 96.31 248 ASP B O 1
ATOM 4078 N N . TYR B 1 249 ? -9.625 33.125 19.984 1 96.69 249 TYR B N 1
ATOM 4079 C CA . TYR B 1 249 ? -8.93 34.344 19.516 1 96.69 249 TYR B CA 1
ATOM 4080 C C . TYR B 1 249 ? -9.539 34.844 18.219 1 96.69 249 TYR B C 1
ATOM 4082 O O . TYR B 1 249 ? -9.82 36.062 18.109 1 96.69 249 TYR B O 1
ATOM 4090 N N . ILE B 1 250 ? -9.758 33.969 17.281 1 95.81 250 ILE B N 1
ATOM 4091 C CA . ILE B 1 250 ? -10.25 34.344 15.961 1 95.81 250 ILE B CA 1
ATOM 4092 C C . ILE B 1 250 ? -11.688 34.844 16.062 1 95.81 250 ILE B C 1
ATOM 4094 O O . ILE B 1 250 ? -12.07 35.781 15.359 1 95.81 250 ILE B O 1
ATOM 4098 N N . THR B 1 251 ? -12.414 34.156 16.859 1 93.56 251 THR B N 1
ATOM 4099 C CA . THR B 1 251 ? -13.82 34.531 17.016 1 93.56 251 THR B CA 1
ATOM 4100 C C . THR B 1 251 ? -13.953 35.938 17.609 1 93.56 251 THR B C 1
ATOM 4102 O O . THR B 1 251 ? -14.742 36.75 17.125 1 93.56 251 THR B O 1
ATOM 4105 N N . ILE B 1 252 ? -13.234 36.25 18.609 1 93.19 252 ILE B N 1
ATOM 4106 C CA . ILE B 1 252 ? -13.297 37.531 19.312 1 93.19 252 ILE B CA 1
ATOM 4107 C C . ILE B 1 252 ? -12.812 38.625 18.375 1 93.19 252 ILE B C 1
ATOM 4109 O O . ILE B 1 252 ? -13.445 39.688 18.281 1 93.19 252 ILE B O 1
ATOM 4113 N N . LYS B 1 253 ? -11.875 38.344 17.656 1 94.5 253 LYS B N 1
ATOM 4114 C CA . LYS B 1 253 ? -11.203 39.406 16.906 1 94.5 253 LYS B CA 1
ATOM 4115 C C . LYS B 1 253 ? -11.82 39.594 15.523 1 94.5 253 LYS B C 1
ATOM 4117 O O . LYS B 1 253 ? -11.883 40.719 15.008 1 94.5 253 LYS B O 1
ATOM 4122 N N . TYR B 1 254 ? -12.312 38.5 14.922 1 93.75 254 TYR B N 1
ATOM 4123 C CA . TYR B 1 254 ? -12.625 38.594 13.5 1 93.75 254 TYR B CA 1
ATOM 4124 C C . TYR B 1 254 ? -14.078 38.188 13.227 1 93.75 254 TYR B C 1
ATOM 4126 O O . TYR B 1 254 ? -14.633 38.531 12.18 1 93.75 254 TYR B O 1
ATOM 4134 N N . ILE B 1 255 ? -14.695 37.469 14.094 1 87.25 255 ILE B N 1
ATOM 4135 C CA . ILE B 1 255 ? -16.031 36.969 13.781 1 87.25 255 ILE B CA 1
ATOM 4136 C C . ILE B 1 255 ? -17.062 37.781 14.555 1 87.25 255 ILE B C 1
ATOM 4138 O O . ILE B 1 255 ? -18.047 38.25 13.977 1 87.25 255 ILE B O 1
ATOM 4142 N N . LEU B 1 256 ? -16.844 37.906 15.961 1 80.12 256 LEU B N 1
ATOM 4143 C CA . LEU B 1 256 ? -17.812 38.625 16.766 1 80.12 256 LEU B CA 1
ATOM 4144 C C . LEU B 1 256 ? -17.578 40.125 16.656 1 80.12 256 LEU B C 1
ATOM 4146 O O . LEU B 1 256 ? -18.516 40.906 16.719 1 80.12 256 LEU B O 1
ATOM 4150 N N . ARG B 1 257 ? -16.172 40.656 16.828 1 66.19 257 ARG B N 1
ATOM 4151 C CA . ARG B 1 257 ? -15.922 42.094 16.859 1 66.19 257 ARG B CA 1
ATOM 4152 C C . ARG B 1 257 ? -16.062 42.719 15.461 1 66.19 257 ARG B C 1
ATOM 4154 O O . ARG B 1 257 ? -16.094 43.938 15.312 1 66.19 257 ARG B O 1
ATOM 4161 N N . GLY B 1 258 ? -16.125 41.938 14.422 1 47.34 258 GLY B N 1
ATOM 4162 C CA . GLY B 1 258 ? -16.344 42.625 13.156 1 47.34 258 GLY B CA 1
ATOM 4163 C C . GLY B 1 258 ? -17.781 43.094 12.969 1 47.34 258 GLY B C 1
ATOM 4164 O O . GLY B 1 258 ? -18.703 42.531 13.562 1 47.34 258 GLY B O 1
#

Sequence (516 aa):
MIGLILGTSEGKDILSRINTFTDDIFISTATEYGGSLLKDYKYKYLNHSPLDFDGFIKVFEEKHINVLIDASHPYAVDVTQNAIKACRQLNIEYIRYERPSCIKDFKSNEKVIEVKGYEELHKKLLKIKGNILDTTGSKNLRLMMDMKLKNRIVHRVLPLVNVLKKCSEIGIKIEDIIAIKGPVSYELNCAFIKDYDIEAVILKDSGLKGGTYDKIKACLHMNVYAFIIDRKKMNYNNVFNDISKMIDYITIKYILRGMIGLILGTSEGKDILSRINTFTDDIFISTATEYGGSLLKDYKYKYLNHSPLDFDGFIKVFEEKHINVLIDASHPYAVDVTQNAIKACRQLNIEYIRYERPSCIKDFKSNEKVIEVKGYEELHKKLLKIKGNILDTTGSKNLRLMMDMKLKNRIVHRVLPLVNVLKKCSEIGIKIEDIIAIKGPVSYELNCAFIKDYDIEAVILKDSGLKGGTYDKIKACLHMNVYAFIIDRKKMNYNNVFNDISKMIDYITIKYILRG

pLDDT: mean 95.29, std 4.86, range [47.19, 98.81]

Solvent-accessible surface area (backbone atoms only — not comparable to full-atom values): 27271 Å² total; per-residue (Å²): 66,40,30,34,34,36,60,42,83,59,35,59,58,53,50,54,59,47,44,77,77,44,44,63,29,38,37,37,17,65,33,57,66,62,39,59,74,48,68,90,58,68,54,73,42,79,40,36,51,73,56,53,43,70,49,44,44,51,49,36,62,76,60,47,44,56,34,35,39,38,32,42,43,77,77,46,55,67,50,49,52,28,47,51,52,32,22,60,73,69,73,26,53,58,34,33,43,45,81,51,76,58,54,77,89,43,63,85,40,86,45,43,40,78,26,78,46,66,69,49,41,49,61,56,51,74,73,53,79,54,22,31,36,38,56,67,41,67,87,52,45,64,65,58,62,68,62,66,62,91,49,55,64,32,40,36,25,57,54,42,44,71,52,42,45,51,39,52,73,74,62,54,54,50,84,33,36,38,18,38,55,72,61,62,48,42,58,38,43,38,22,51,37,59,73,61,56,40,38,31,35,38,35,50,70,55,9,64,89,50,26,31,49,34,48,47,52,23,23,57,73,69,71,24,31,30,38,30,40,56,69,70,86,71,92,66,94,38,72,31,72,42,69,68,62,44,49,53,52,48,36,54,63,60,62,67,65,91,66,41,32,34,33,36,58,42,84,59,36,59,57,54,50,55,59,47,44,76,76,45,44,62,28,37,39,35,16,65,32,58,66,62,39,60,76,48,69,89,58,70,56,72,43,79,41,36,50,72,57,51,44,67,48,44,44,50,49,36,61,77,60,47,43,55,34,37,37,38,33,44,42,78,77,46,54,67,51,50,53,27,47,51,52,32,23,61,75,68,72,26,53,59,35,34,45,46,80,52,75,56,55,75,89,42,61,84,40,88,46,43,39,77,27,79,45,65,69,50,40,50,64,55,49,73,74,54,78,54,19,31,34,38,56,68,41,69,88,52,46,65,63,60,62,68,61,68,62,90,46,55,64,32,38,36,25,57,54,41,45,70,51,41,44,51,39,51,73,75,64,53,53,49,85,33,36,38,19,38,54,72,63,62,49,41,59,39,44,38,22,50,36,58,72,62,57,40,38,32,36,38,35,51,72,54,8,64,89,49,24,32,48,34,48,48,52,24,24,58,73,69,71,25,32,30,38,29,40,56,69,71,87,72,92,68,94,37,73,30,74,43,69,68,63,46,49,52,51,47,36,54,63,58,61,68,66,92

Secondary structure (DSSP, 8-state):
-EEEEE-STHHHHHHHHHHTT---EEEE-SSHHHHHTTTTS--SEEE-S---HHHHHHHHHHHT--EEEEE--TT-HHHHHHHHHHHHHTTPEEEEE-PPP--GGGTT-TTEEEESHHHHHHHHHTT--SEEEE-S-STTHHHHHHT--SS-EEEEE---HHHHHHHHHTT--GGGEEEE-S---HHHHHHHHHHTTEEEEEEE--TTTTTHHHHHHHHHHTT-EEEEEPPPP---SSEES-HHHHHHHHIIIIII--/-EEEEE-STHHHHHHHHHHTT---EEEE-SSHHHHHTTTTS--SEEE-S---HHHHHHHHHHHT--EEEEE--TT-HHHHHHHHHHHHHHTPEEEEE-PPP--GGGTT-TTEEEESHHHHHHHHHTT--SEEEE-S-STTHHHHHHT--SS-EEEEE---HHHHHHHHHTT--GGGEEEE-S---HHHHHHHHHHTTEEEEEEE--TTTTTHHHHHHHHHHTT-EEEEEPPPP---SSEES-HHHHHHHHIIIIII--

InterPro domains:
  IPR003723 Precorrin-6x reductase [PF02571] (4-250)
  IPR003723 Precorrin-6x reductase [PS51014] (1-255)
  IPR003723 Precorrin-6x reductase [PTHR36925] (1-250)
  IPR003723 Precorrin-6x reductase [TIGR00715] (4-251)

Organism: NCBI:txid1408889

Nearest PDB structures (foldseek):
  5c4n-assembly1_D  TM=8.325E-01  e=6.374E-15  Rhodobacter capsulatus SB 1003
  5c4r-assembly1_A  TM=8.120E-01  e=1.648E-14  Rhodobacter capsulatus SB 1003
  4x7g-assembly1_A  TM=7.949E-01  e=1.748E-14  Rhodobacter capsulatus SB 1003
  4yra-assembly1_H  TM=3.352E-01  e=1.091E-04  Mus musculus
  2we8-assembly1_A-2  TM=4.228E-01  e=1.369E+00  Mycolicibacterium smegmatis MC2 155

Foldseek 3Di:
DEEEEAAAPCRQVLQVLVQVFDQAYEYEYQAPVVQVVCVPGGHDYYHGHQAALVRLLVCCVVSVHQEYEYAHFLQPVRSVVSNVVSCVVVVHHYAYEDADFDCVVPVPPPLEAEDADVVRVLVVCLPDPEAEEEEAEQPCPLVVVVSVHPHHYAYEYAPDPVSVVSCVVSPNDPVRYHHHDDDDALVVLLVVCVVRVHQEYEYERRHDSRNPVSNVVSCVVNVHHYYYYDRDDDDDPHYDNDSVVVSVVCCVPPRPVD/DEEEEAAAPCRQVLQVLVQVFDQAYEYEYQAPVVQVVCVPGGHDYYHGHQAALVRLLVCCVVSVHQEYEYHHFLQPVRSVVSNVVSCVVVVHHYAYEDADFDCVVPVPPPQEAEDADVVRVLVVCLPDPEAEEEEAEQPCPLVVVVSVHPHHYAYEYAPDPVSVVSCVVSPNDPVRYHHHDDDDALVVLLVVCVVRVHQEYEYERRHDSRNPVSNVVSCVVNVHHYYYYDRDDDDDPHYDNDSVVVSVVCCVPPRPVD

Radius of gyration: 27.31 Å; Cα contacts (8 Å, |Δi|>4): 967; chains: 2; bounding box: 51×82×61 Å